Protein AF-0000000070456758 (afdb_homodimer)

Foldseek 3Di:
DVVVVVVVVVVVVVVVVVVLVVQFPDDVVNVADLVVLLVVQVVWDAWEWDWDADPLQEIEIEQGRVVQLSADGSVRLVRLLVVLVVLLPPLQHAAYEYAYPPQHRYAYHDVVSCVVQPDPVSVLNVLSSLLRSLSSLLLRLYQYEYEGGAEQEARSLLSRLSHPAYEYEAPHKYWDCQVVVVGFRRNCSLVSVCVQQNDVVSCCRNVVRDIQGPVNCVVSRVHDYYDHDNDPVVSVVVVVVVRCVLRPDGSLVSSLVSNLVVLVSPHPPVRSVVSNVVSCVVPVVDPRNVVCVVVVPPPD/DVPVVVVVVVVVVVVVVVVLVVLFPDDVVNVADLVVLLVVQVVWDAWEWDWDADPLQEIETEQGHVVQLSADGSVRLVRLLVVLVVLLPPLQHAAYEYAYPPQGRYAYHDVVSCVVQPDPVSVLNVLSSLLRSLSSLLLRLYQYEYEGGAEQEARSLLSRLSHPAYEYEAPHKYWDCQVVVVGARRNCSLVSVCVQQNDVVSCCRNVVRDIQGPVNCVVSRVHDYYDHDNDPVVSVVVVVVVRCVLRPDGSLVSSLVSNLVVLVSPDPDVRSVVSNVVSCVVPVVDPRNVVVVVVPPPVD

Radius of gyration: 26.7 Å; Cα contacts (8 Å, |Δi|>4): 1117; chains: 2; bounding box: 75×90×63 Å

InterPro domains:
  IPR001753 Enoyl-CoA hydratase/isomerase-like domain [PF00378] (54-281)
  IPR018376 Enoyl-CoA hydratase/isomerase, conserved site [PS00166] (145-165)
  IPR029045 ClpP/crotonase-like domain superfamily [SSF52096] (48-293)

Structure (mmCIF, N/CA/C/O backbone):
data_AF-0000000070456758-model_v1
#
loop_
_entity.id
_entity.type
_entity.pdbx_description
1 polymer 'Ethylmalonyl-CoA decarboxylase'
#
loop_
_atom_site.group_PDB
_atom_site.id
_atom_site.type_symbol
_atom_site.label_atom_id
_atom_site.label_alt_id
_atom_site.label_comp_id
_atom_site.label_asym_id
_atom_site.label_entity_id
_atom_site.label_seq_id
_atom_site.pdbx_PDB_ins_code
_atom_site.Cartn_x
_atom_site.Cartn_y
_atom_site.Cartn_z
_atom_site.occupancy
_atom_site.B_iso_or_equiv
_atom_site.auth_seq_id
_atom_site.auth_comp_id
_atom_site.auth_asym_id
_atom_site.auth_atom_id
_atom_site.pdbx_PDB_model_num
ATOM 1 N N . MET A 1 1 ? 10.694 54.28 -13.036 1 34.56 1 MET A N 1
ATOM 2 C CA . MET A 1 1 ? 11.446 53.239 -12.343 1 34.56 1 MET A CA 1
ATOM 3 C C . MET A 1 1 ? 10.515 52.34 -11.536 1 34.56 1 MET A C 1
ATOM 5 O O . MET A 1 1 ? 10.974 51.488 -10.773 1 34.56 1 MET A O 1
ATOM 9 N N . THR A 1 2 ? 9.315 52.704 -11.382 1 41.1 2 THR A N 1
ATOM 10 C CA . THR A 1 2 ? 8.279 52.133 -10.528 1 41.1 2 THR A CA 1
ATOM 11 C C . THR A 1 2 ? 7.669 50.892 -11.173 1 41.1 2 THR A C 1
ATOM 13 O O . THR A 1 2 ? 6.743 50.292 -10.624 1 41.1 2 THR A O 1
ATOM 16 N N . LEU A 1 3 ? 8.024 50.673 -12.489 1 44.92 3 LEU A N 1
ATOM 17 C CA . LEU A 1 3 ? 7.362 49.572 -13.18 1 44.92 3 LEU A CA 1
ATOM 18 C C . LEU A 1 3 ? 7.954 48.231 -12.759 1 44.92 3 LEU A C 1
ATOM 20 O O . LEU A 1 3 ? 7.492 47.177 -13.201 1 44.92 3 LEU A O 1
ATOM 24 N N . ALA A 1 4 ? 9.122 48.309 -12.232 1 47.84 4 ALA A N 1
ATOM 25 C CA . ALA A 1 4 ? 9.884 47.091 -11.968 1 47.84 4 ALA A CA 1
ATOM 26 C C . ALA A 1 4 ? 9.251 46.28 -10.842 1 47.84 4 ALA A C 1
ATOM 28 O O . ALA A 1 4 ? 9.471 45.071 -10.739 1 47.84 4 ALA A O 1
ATOM 29 N N . PRO A 1 5 ? 8.588 46.92 -9.978 1 51.9 5 PRO A N 1
ATOM 30 C CA . PRO A 1 5 ? 8.1 46.128 -8.847 1 51.9 5 PRO A CA 1
ATOM 31 C C . PRO A 1 5 ? 6.937 45.213 -9.226 1 51.9 5 PRO A C 1
ATOM 33 O O . PRO A 1 5 ? 6.78 44.136 -8.646 1 51.9 5 PRO A O 1
ATOM 36 N N . TRP A 1 6 ? 6.237 45.603 -10.23 1 50.03 6 TRP A N 1
ATOM 37 C CA . TRP A 1 6 ? 5.047 44.833 -10.578 1 50.03 6 TRP A CA 1
ATOM 38 C C . TRP A 1 6 ? 5.425 43.542 -11.295 1 50.03 6 TRP A C 1
ATOM 40 O O . TRP A 1 6 ? 4.796 42.501 -11.086 1 50.03 6 TRP A O 1
ATOM 50 N N . LYS A 1 7 ? 6.448 43.577 -12.114 1 54.12 7 LYS A N 1
ATOM 51 C CA . LYS A 1 7 ? 6.88 42.384 -12.837 1 54.12 7 LYS A CA 1
ATOM 52 C C . LYS A 1 7 ? 7.469 41.348 -11.884 1 54.12 7 LYS A C 1
ATOM 54 O O . LYS A 1 7 ? 7.219 40.149 -12.03 1 54.12 7 LYS A O 1
ATOM 59 N N . ASN A 1 8 ? 8.133 41.866 -10.94 1 52.41 8 ASN A N 1
ATOM 60 C CA . ASN A 1 8 ? 8.707 40.982 -9.932 1 52.41 8 ASN A CA 1
ATOM 61 C C . ASN A 1 8 ? 7.63 40.386 -9.03 1 52.41 8 ASN A C 1
ATOM 63 O O . ASN A 1 8 ? 7.71 39.217 -8.649 1 52.41 8 ASN A O 1
ATOM 67 N N . PHE A 1 9 ? 6.623 41.165 -8.798 1 53.46 9 PHE A N 1
ATOM 68 C CA . PHE A 1 9 ? 5.511 40.674 -7.993 1 53.46 9 PHE A CA 1
ATOM 69 C C . PHE A 1 9 ? 4.687 39.655 -8.771 1 53.46 9 PHE A C 1
ATOM 71 O O . PHE A 1 9 ? 4.301 38.617 -8.23 1 53.46 9 PHE A O 1
ATOM 78 N N . LEU A 1 10 ? 4.498 39.893 -9.985 1 55.74 10 LEU A N 1
ATOM 79 C CA . LEU A 1 10 ? 3.764 38.962 -10.835 1 55.74 10 LEU A CA 1
ATOM 80 C C . LEU A 1 10 ? 4.556 37.674 -11.04 1 55.74 10 LEU A C 1
ATOM 82 O O . LEU A 1 10 ? 3.986 36.581 -11.022 1 55.74 10 LEU A O 1
ATOM 86 N N . GLN A 1 11 ? 5.82 37.835 -11.211 1 54.42 11 GLN A N 1
ATOM 87 C CA . GLN A 1 11 ? 6.669 36.66 -11.374 1 54.42 11 GLN A CA 1
ATOM 88 C C . GLN A 1 11 ? 6.734 35.845 -10.085 1 54.42 11 GLN A C 1
ATOM 90 O O . GLN A 1 11 ? 6.689 34.614 -10.119 1 54.42 11 GLN A O 1
ATOM 95 N N . ILE A 1 12 ? 6.741 36.512 -8.984 1 53.47 12 ILE A N 1
ATOM 96 C CA . ILE A 1 12 ? 6.744 35.848 -7.685 1 53.47 12 ILE A CA 1
ATOM 97 C C . ILE A 1 12 ? 5.381 35.208 -7.431 1 53.47 12 ILE A C 1
ATOM 99 O O . ILE A 1 12 ? 5.3 34.068 -6.968 1 53.47 12 ILE A O 1
ATOM 103 N N . THR A 1 13 ? 4.375 35.961 -7.747 1 53.63 13 THR A N 1
ATOM 104 C CA . THR A 1 13 ? 3.027 35.426 -7.592 1 53.63 13 THR A CA 1
ATOM 105 C C . THR A 1 13 ? 2.801 34.247 -8.533 1 53.63 13 THR A C 1
ATOM 107 O O . THR A 1 13 ? 2.219 33.234 -8.138 1 53.63 13 THR A O 1
ATOM 110 N N . MET A 1 14 ? 3.24 34.454 -9.747 1 50.72 14 MET A N 1
ATOM 111 C CA . MET A 1 14 ? 3.094 33.367 -10.71 1 50.72 14 MET A CA 1
ATOM 112 C C . MET A 1 14 ? 3.937 32.163 -10.305 1 50.72 14 MET A C 1
ATOM 114 O O . MET A 1 14 ? 3.497 31.02 -10.436 1 50.72 14 MET A O 1
ATOM 118 N N . LYS A 1 15 ? 5.094 32.357 -9.848 1 52.07 15 LYS A N 1
ATOM 119 C CA . LYS A 1 15 ? 5.942 31.281 -9.344 1 52.07 15 LYS A CA 1
ATOM 120 C C . LYS A 1 15 ? 5.31 30.606 -8.13 1 52.07 15 LYS A C 1
ATOM 122 O O . LYS A 1 15 ? 5.366 29.382 -7.995 1 52.07 15 LYS A O 1
ATOM 127 N N . ARG A 1 16 ? 4.759 31.482 -7.229 1 50.41 16 ARG A N 1
ATOM 128 C CA . ARG A 1 16 ? 4.056 30.954 -6.064 1 50.41 16 ARG A CA 1
ATOM 129 C C . ARG A 1 16 ? 2.83 30.15 -6.481 1 50.41 16 ARG A C 1
ATOM 131 O O . ARG A 1 16 ? 2.557 29.088 -5.918 1 50.41 16 ARG A O 1
ATOM 138 N N . ILE A 1 17 ? 2.136 30.76 -7.36 1 49.81 17 ILE A N 1
ATOM 139 C CA . ILE A 1 17 ? 0.961 30.067 -7.878 1 49.81 17 ILE A CA 1
ATOM 140 C C . ILE A 1 17 ? 1.386 28.773 -8.567 1 49.81 17 ILE A C 1
ATOM 142 O O . ILE A 1 17 ? 0.767 27.725 -8.37 1 49.81 17 ILE A O 1
ATOM 146 N N . LEU A 1 18 ? 2.406 28.859 -9.356 1 48.16 18 LEU A N 1
ATOM 147 C CA . LEU A 1 18 ? 2.938 27.677 -10.026 1 48.16 18 LEU A CA 1
ATOM 148 C C . LEU A 1 18 ? 3.486 26.678 -9.012 1 48.16 18 LEU A C 1
ATOM 150 O O . LEU A 1 18 ? 3.295 25.469 -9.16 1 48.16 18 LEU A O 1
ATOM 154 N N . GLN A 1 19 ? 4.13 27.277 -8.086 1 52.18 19 GLN A N 1
ATOM 155 C CA . GLN A 1 19 ? 4.637 26.435 -7.007 1 52.18 19 GLN A CA 1
ATOM 156 C C . GLN A 1 19 ? 3.492 25.813 -6.212 1 52.18 19 GLN A C 1
ATOM 158 O O . GLN A 1 19 ? 3.54 24.629 -5.869 1 52.18 19 GLN A O 1
ATOM 163 N N . GLN A 1 20 ? 2.558 26.734 -5.909 1 52.65 20 GLN A N 1
ATOM 164 C CA . GLN A 1 20 ? 1.388 26.263 -5.176 1 52.65 20 GLN A CA 1
ATOM 165 C C . GLN A 1 20 ? 0.621 25.216 -5.979 1 52.65 20 GLN A C 1
ATOM 167 O O . GLN A 1 20 ? 0.15 24.222 -5.423 1 52.65 20 GLN A O 1
ATOM 172 N N . ARG A 1 21 ? 0.275 25.634 -7.182 1 50.94 21 ARG A N 1
ATOM 173 C CA . ARG A 1 21 ? -0.39 24.713 -8.097 1 50.94 21 ARG A CA 1
ATOM 174 C C . ARG A 1 21 ? 0.387 23.406 -8.22 1 50.94 21 ARG A C 1
ATOM 176 O O . ARG A 1 21 ? -0.207 22.33 -8.304 1 50.94 21 ARG A O 1
ATOM 183 N N . ARG A 1 22 ? 1.657 23.542 -8.261 1 54.7 22 ARG A N 1
ATOM 184 C CA . ARG A 1 22 ? 2.525 22.376 -8.385 1 54.7 22 ARG A CA 1
ATOM 185 C C . ARG A 1 22 ? 2.436 21.493 -7.145 1 54.7 22 ARG A C 1
ATOM 187 O O . ARG A 1 22 ? 2.66 20.283 -7.221 1 54.7 22 ARG A O 1
ATOM 194 N N . LEU A 1 23 ? 1.795 22.183 -6.094 1 65.92 23 LEU A N 1
ATOM 195 C CA . LEU A 1 23 ? 1.85 21.456 -4.83 1 65.92 23 LEU A CA 1
ATOM 196 C C . LEU A 1 23 ? 0.523 20.76 -4.546 1 65.92 23 LEU A C 1
ATOM 198 O O . LEU A 1 23 ? 0.486 19.751 -3.838 1 65.92 23 LEU A O 1
ATOM 202 N N . SER A 1 24 ? -0.494 21.255 -5.307 1 85.56 24 SER A N 1
ATOM 203 C CA . SER A 1 24 ? -1.773 20.638 -4.973 1 85.56 24 SER A CA 1
ATOM 204 C C . SER A 1 24 ? -2.063 19.443 -5.874 1 85.56 24 SER A C 1
ATOM 206 O O . SER A 1 24 ? -1.828 19.499 -7.083 1 85.56 24 SER A O 1
ATOM 208 N N . LEU A 1 25 ? -2.597 18.48 -5.341 1 93.96 25 LEU A N 1
ATOM 209 C CA . LEU A 1 25 ? -2.962 17.253 -6.042 1 93.96 25 LEU A CA 1
ATOM 210 C C . LEU A 1 25 ? -4.152 17.489 -6.965 1 93.96 25 LEU A C 1
ATOM 212 O O . LEU A 1 25 ? -4.218 16.92 -8.057 1 93.96 25 LEU A O 1
ATOM 216 N N . TYR A 1 26 ? -5.11 18.437 -6.544 1 94.98 26 TYR A N 1
ATOM 217 C CA . TYR A 1 26 ? -6.333 18.713 -7.289 1 94.98 26 TYR A CA 1
ATOM 218 C C . TYR A 1 26 ? -6.493 20.208 -7.542 1 94.98 26 TYR A C 1
ATOM 220 O O . TYR A 1 26 ? -6.114 21.029 -6.704 1 94.98 26 TYR A O 1
ATOM 228 N N . ASN A 1 27 ? -7.071 20.453 -8.692 1 91.53 27 ASN A N 1
ATOM 229 C CA . ASN A 1 27 ? -7.48 21.799 -9.079 1 91.53 27 ASN A CA 1
ATOM 230 C C . ASN A 1 27 ? -8.714 21.773 -9.977 1 91.53 27 ASN A C 1
ATOM 232 O O . ASN A 1 27 ? -9.419 20.765 -10.041 1 91.53 27 ASN A O 1
ATOM 236 N N . GLY A 1 28 ? -9.091 22.907 -10.554 1 86.85 28 GLY A N 1
ATOM 237 C CA . GLY A 1 28 ? -10.292 23.009 -11.369 1 86.85 28 GLY A CA 1
ATOM 238 C C . GLY A 1 28 ? -10.33 22.003 -12.503 1 86.85 28 GLY A C 1
ATOM 239 O O . GLY A 1 28 ? -11.402 21.532 -12.887 1 86.85 28 GLY A O 1
ATOM 240 N N . ALA A 1 29 ? -9.216 21.594 -13.043 1 86.5 29 ALA A N 1
ATOM 241 C CA . ALA A 1 29 ? -9.144 20.648 -14.154 1 86.5 29 ALA A CA 1
ATOM 242 C C . ALA A 1 29 ? -9.574 19.252 -13.714 1 86.5 29 ALA A C 1
ATOM 244 O O . ALA A 1 29 ? -9.931 18.414 -14.546 1 86.5 29 ALA A O 1
ATOM 245 N N . HIS A 1 30 ? -9.631 19.043 -12.384 1 89.4 30 HIS A N 1
ATOM 246 C CA . HIS A 1 30 ? -10.038 17.759 -11.826 1 89.4 30 HIS A CA 1
ATOM 247 C C . HIS A 1 30 ? -11.483 17.802 -11.341 1 89.4 30 HIS A C 1
ATOM 249 O O . HIS A 1 30 ? -11.93 16.901 -10.628 1 89.4 30 HIS A O 1
ATOM 255 N N . GLY A 1 31 ? -12.147 18.992 -11.568 1 87.35 31 GLY A N 1
ATOM 256 C CA . GLY A 1 31 ? -13.509 19.158 -11.086 1 87.35 31 GLY A CA 1
ATOM 257 C C . GLY A 1 31 ? -13.581 19.545 -9.621 1 87.35 31 GLY A C 1
ATOM 258 O O . GLY A 1 31 ? -14.639 19.443 -8.998 1 87.35 31 GLY A O 1
ATOM 259 N N . TYR A 1 32 ? -12.426 19.887 -9.125 1 89.98 32 TYR A N 1
ATOM 260 C CA . TYR A 1 32 ? -12.347 20.255 -7.716 1 89.98 32 TYR A CA 1
ATOM 261 C C . TYR A 1 32 ? -12.692 21.726 -7.516 1 89.98 32 TYR A C 1
ATOM 263 O O . TYR A 1 32 ? -12.039 22.605 -8.082 1 89.98 32 TYR A O 1
ATOM 271 N N . GLU A 1 33 ? -13.684 21.944 -6.772 1 88.36 33 GLU A N 1
ATOM 272 C CA . GLU A 1 33 ? -14.093 23.297 -6.407 1 88.36 33 GLU A CA 1
ATOM 273 C C . GLU A 1 33 ? -13.865 23.561 -4.922 1 88.36 33 GLU A C 1
ATOM 275 O O . GLU A 1 33 ? -14.769 23.367 -4.105 1 88.36 33 GLU A O 1
ATOM 280 N N . GLU A 1 34 ? -12.836 24.089 -4.577 1 91.76 34 GLU A N 1
ATOM 281 C CA . GLU A 1 34 ? -12.395 24.237 -3.193 1 91.76 34 GLU A CA 1
ATOM 282 C C . GLU A 1 34 ? -13.352 25.124 -2.401 1 91.76 34 GLU A C 1
ATOM 284 O O . GLU A 1 34 ? -13.691 24.813 -1.258 1 91.76 34 GLU A O 1
ATOM 289 N N . GLU A 1 35 ? -13.79 26.241 -3.036 1 93.64 35 GLU A N 1
ATOM 290 C CA . GLU A 1 35 ? -14.638 27.193 -2.325 1 93.64 35 GLU A CA 1
ATOM 291 C C . GLU A 1 35 ? -15.972 26.561 -1.936 1 93.64 35 GLU A C 1
ATOM 293 O O . GLU A 1 35 ? -16.529 26.875 -0.882 1 93.64 35 GLU A O 1
ATOM 298 N N . LEU A 1 36 ? -16.483 25.678 -2.757 1 92.18 36 LEU A N 1
ATOM 299 C CA . LEU A 1 36 ? -17.757 25.026 -2.475 1 92.18 36 LEU A CA 1
ATOM 300 C C . LEU A 1 36 ? -17.643 24.109 -1.262 1 92.18 36 LEU A C 1
ATOM 302 O O . LEU A 1 36 ? -18.5 24.135 -0.376 1 92.18 36 LEU A O 1
ATOM 306 N N . ILE A 1 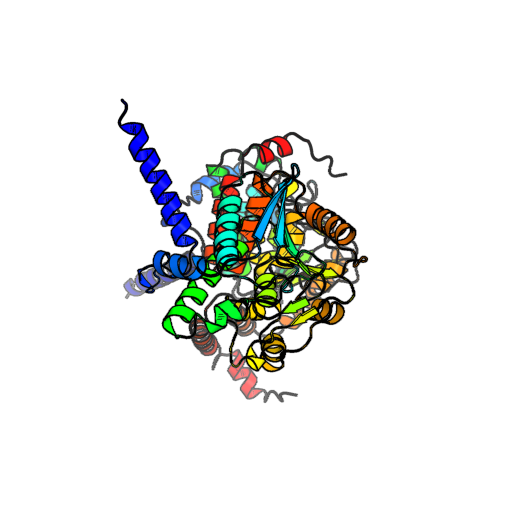37 ? -16.585 23.346 -1.204 1 94.18 37 ILE A N 1
ATOM 307 C CA . ILE A 1 37 ? -16.45 22.414 -0.09 1 94.18 37 ILE A CA 1
ATOM 308 C C . ILE A 1 37 ? -16.112 23.181 1.187 1 94.18 37 ILE A C 1
ATOM 310 O O . ILE A 1 37 ? -16.551 22.807 2.277 1 94.18 37 ILE A O 1
ATOM 314 N N . LYS A 1 38 ? -15.346 24.282 1.072 1 96.61 38 LYS A N 1
ATOM 315 C CA . LYS A 1 38 ? -15.038 25.102 2.241 1 96.61 38 LYS A CA 1
ATOM 316 C C . LYS A 1 38 ? -16.31 25.658 2.873 1 96.61 38 LYS A C 1
ATOM 318 O O . LYS A 1 38 ? -16.452 25.658 4.097 1 96.61 38 LYS A O 1
ATOM 323 N N . LYS A 1 39 ? -17.223 26.109 2.023 1 95.65 39 LYS A N 1
ATOM 324 C CA . LYS A 1 39 ? -18.496 26.633 2.51 1 95.65 39 LYS A CA 1
ATOM 325 C C . LYS A 1 39 ? -19.282 25.56 3.257 1 95.65 39 LYS A C 1
ATOM 327 O O . LYS A 1 39 ? -19.886 25.835 4.296 1 95.65 39 LYS A O 1
ATOM 332 N N . LYS A 1 40 ? -19.231 24.392 2.747 1 94.49 40 LYS A N 1
ATOM 333 C CA . LYS A 1 40 ? -19.938 23.282 3.38 1 94.49 40 LYS A CA 1
ATOM 334 C C . LYS A 1 40 ? -19.292 22.906 4.711 1 94.49 40 LYS A C 1
ATOM 336 O O . LYS A 1 40 ? -19.984 22.741 5.718 1 94.49 40 LYS A O 1
ATOM 341 N N . LEU A 1 41 ? -17.966 22.774 4.757 1 96.62 41 LEU A N 1
ATOM 342 C CA . LEU A 1 41 ? -17.233 22.362 5.949 1 96.62 41 LEU A CA 1
ATOM 343 C C . LEU A 1 41 ? -17.394 23.388 7.066 1 96.62 41 LEU A C 1
ATOM 345 O O . LEU A 1 41 ? -17.434 23.026 8.245 1 96.62 41 LEU A O 1
ATOM 349 N N . GLN A 1 42 ? -17.55 24.664 6.687 1 96.81 42 GLN A N 1
ATOM 350 C CA . GLN A 1 42 ? -17.675 25.751 7.653 1 96.81 42 GLN A CA 1
ATOM 351 C C . GLN A 1 42 ? -18.928 25.584 8.508 1 96.81 42 GLN A C 1
ATOM 353 O O . GLN A 1 42 ? -19.015 26.141 9.605 1 96.81 42 GLN A O 1
ATOM 358 N N . GLN A 1 43 ? -19.874 24.767 8.015 1 95.78 43 GLN A N 1
ATOM 359 C CA . GLN A 1 43 ? -21.152 24.591 8.697 1 95.78 43 GLN A CA 1
ATOM 360 C C . GLN A 1 43 ? -21.02 23.632 9.876 1 95.78 43 GLN A C 1
ATOM 362 O O . GLN A 1 43 ? -21.928 23.528 10.703 1 95.78 43 GLN A O 1
ATOM 367 N N . PHE A 1 44 ? -19.904 22.934 10.011 1 96.37 44 PHE A N 1
ATOM 368 C CA . PHE A 1 44 ? -19.706 21.942 11.061 1 96.37 44 PHE A CA 1
ATOM 369 C C . PHE A 1 44 ? -18.606 22.381 12.02 1 96.37 44 PHE A C 1
ATOM 371 O O . PHE A 1 44 ? -17.451 21.976 11.876 1 96.37 44 PHE A O 1
ATOM 378 N N . SER A 1 45 ? -19.027 23.083 13.05 1 95.44 45 SER A N 1
ATOM 379 C CA . SER A 1 45 ? -18.094 23.719 13.974 1 95.44 45 SER A CA 1
ATOM 380 C C . SER A 1 45 ? -17.776 22.808 15.154 1 95.44 45 SER A C 1
ATOM 382 O O . SER A 1 45 ? -18.477 21.821 15.39 1 95.44 45 SER A O 1
ATOM 384 N N . GLY A 1 46 ? -16.698 23.108 15.808 1 96.54 46 GLY A N 1
ATOM 385 C CA . GLY A 1 46 ? -16.258 22.372 16.983 1 96.54 46 GLY A CA 1
ATOM 386 C C . GLY A 1 46 ? -14.766 22.1 16.993 1 96.54 46 GLY A C 1
ATOM 387 O O . GLY A 1 46 ? -14.151 21.947 15.936 1 96.54 46 GLY A O 1
ATOM 388 N N . GLY A 1 47 ? -14.205 22.115 18.2 1 98.06 47 GLY A N 1
ATOM 389 C CA . GLY A 1 47 ? -12.777 21.865 18.32 1 98.06 47 GLY A CA 1
ATOM 390 C C . GLY A 1 47 ? -11.927 22.925 17.645 1 98.06 47 GLY A C 1
ATOM 391 O O . GLY A 1 47 ? -12.442 23.959 17.213 1 98.06 47 GLY A O 1
ATOM 392 N N . SER A 1 48 ? -10.599 22.711 17.599 1 98.65 48 SER A N 1
ATOM 393 C CA . SER A 1 48 ? -9.665 23.64 16.971 1 98.65 48 SER A CA 1
ATOM 394 C C . SER A 1 48 ? -8.347 22.952 16.63 1 98.65 48 SER A C 1
ATOM 396 O O . SER A 1 48 ? -8.067 21.856 17.121 1 98.65 48 SER A O 1
ATOM 398 N N . ILE A 1 49 ? -7.651 23.511 15.697 1 98.87 49 ILE A N 1
ATOM 399 C CA . ILE A 1 49 ? -6.26 23.174 15.414 1 98.87 49 ILE A CA 1
ATOM 400 C C . ILE A 1 49 ? -5.346 24.291 15.913 1 98.87 49 ILE A C 1
ATOM 402 O O . ILE A 1 49 ? -5.359 25.4 15.373 1 98.87 49 ILE A O 1
ATOM 406 N N . ASN A 1 50 ? -4.575 24.029 16.955 1 98.81 50 ASN A N 1
ATOM 407 C CA . ASN A 1 50 ? -3.696 25.032 17.546 1 98.81 50 ASN A CA 1
ATOM 408 C C . ASN A 1 50 ? -2.253 24.855 17.084 1 98.81 50 ASN A C 1
ATOM 410 O O . ASN A 1 50 ? -1.76 23.73 16.99 1 98.81 50 ASN A O 1
ATOM 414 N N . LEU A 1 51 ? -1.6 25.907 16.753 1 98.81 51 LEU A N 1
ATOM 415 C CA . LEU A 1 51 ? -0.218 25.873 16.288 1 98.81 51 LEU A CA 1
ATOM 416 C C . LEU A 1 51 ? 0.658 26.802 17.122 1 98.81 51 LEU A C 1
ATOM 418 O O . LEU A 1 51 ? 0.32 27.971 17.319 1 98.81 51 LEU A O 1
ATOM 422 N N . SER A 1 52 ? 1.693 26.286 17.708 1 98.55 52 SER A N 1
ATOM 423 C CA . SER A 1 52 ? 2.704 27.06 18.421 1 98.55 52 SER A CA 1
ATOM 424 C C . SER A 1 52 ? 4.088 26.853 17.815 1 98.55 52 SER A C 1
ATOM 426 O O . SER A 1 52 ? 4.502 25.717 17.573 1 98.55 52 SER A O 1
ATOM 428 N N . LYS A 1 53 ? 4.775 27.935 17.558 1 98.17 53 LYS A N 1
ATOM 429 C CA . LYS A 1 53 ? 6.128 27.899 17.011 1 98.17 53 LYS A CA 1
ATOM 430 C C . LYS A 1 53 ? 7.161 28.252 18.076 1 98.17 53 LYS A C 1
ATOM 432 O O . LYS A 1 53 ? 7.086 29.318 18.692 1 98.17 53 LYS A O 1
ATOM 437 N N . GLU A 1 54 ? 8.064 27.384 18.282 1 96.57 54 GLU A N 1
ATOM 438 C CA . GLU A 1 54 ? 9.102 27.62 19.282 1 96.57 54 GLU A CA 1
ATOM 439 C C . GLU A 1 54 ? 10.341 28.249 18.653 1 96.57 54 GLU A C 1
ATOM 441 O O . GLU A 1 54 ? 10.548 28.149 17.441 1 96.57 54 GLU A O 1
ATOM 446 N N . ASP A 1 55 ? 11.228 28.767 19.488 1 94.47 55 ASP A N 1
ATOM 447 C CA . ASP A 1 55 ? 12.396 29.513 19.031 1 94.47 55 ASP A CA 1
ATOM 448 C C . ASP A 1 55 ? 13.443 28.578 18.429 1 94.47 55 ASP A C 1
ATOM 450 O O . ASP A 1 55 ? 14.277 29.005 17.627 1 94.47 55 ASP A O 1
ATOM 454 N N . ASN A 1 56 ? 13.371 27.361 18.742 1 96.07 56 ASN A N 1
ATOM 455 C CA . ASN A 1 56 ? 14.379 26.423 18.258 1 96.07 56 ASN A CA 1
ATOM 456 C C . ASN A 1 56 ? 14.008 25.86 16.889 1 96.07 56 ASN A C 1
ATOM 458 O O . ASN A 1 56 ? 14.675 24.955 16.384 1 96.07 56 ASN A O 1
ATOM 462 N N . GLY A 1 57 ? 12.867 26.319 16.302 1 98.06 57 GLY A N 1
ATOM 463 C CA . GLY A 1 57 ? 12.463 25.937 14.958 1 98.06 57 GLY A CA 1
ATOM 464 C C . GLY A 1 57 ? 11.503 24.763 14.935 1 98.06 57 GLY A C 1
ATOM 465 O O . GLY A 1 57 ? 11.157 24.258 13.865 1 98.06 57 GLY A O 1
ATOM 466 N N . ILE A 1 58 ? 11.096 24.308 16.144 1 98.68 58 ILE A N 1
ATOM 467 C CA . ILE A 1 58 ? 10.12 23.225 16.217 1 98.68 58 ILE A CA 1
ATOM 468 C C . ILE A 1 58 ? 8.728 23.801 16.467 1 98.68 58 ILE A C 1
ATOM 470 O O . ILE A 1 58 ? 8.551 24.659 17.335 1 98.68 58 ILE A O 1
ATOM 474 N N . ALA A 1 59 ? 7.789 23.432 15.697 1 98.86 59 ALA A N 1
ATOM 475 C CA . ALA A 1 59 ? 6.39 23.804 15.899 1 98.86 59 ALA A CA 1
ATOM 476 C C . ALA A 1 59 ? 5.593 22.641 16.483 1 98.86 59 ALA A C 1
ATOM 478 O O . ALA A 1 59 ? 5.904 21.475 16.225 1 98.86 59 ALA A O 1
ATOM 479 N N . ILE A 1 60 ? 4.608 22.954 17.303 1 98.84 60 ILE A N 1
ATOM 480 C CA . ILE A 1 60 ? 3.684 21.983 17.879 1 98.84 60 ILE A CA 1
ATOM 481 C C . ILE A 1 60 ? 2.274 22.236 17.352 1 98.84 60 ILE A C 1
ATOM 483 O O . ILE A 1 60 ? 1.72 23.322 17.542 1 98.84 60 ILE A O 1
ATOM 487 N N . LEU A 1 61 ? 1.74 21.297 16.636 1 98.92 61 LEU A N 1
ATOM 488 C CA . LEU A 1 61 ? 0.36 21.332 16.165 1 98.92 61 LEU A CA 1
ATOM 489 C C . LEU A 1 61 ? -0.526 20.424 17.011 1 98.92 61 LEU A C 1
ATOM 491 O O . LEU A 1 61 ? -0.281 19.219 17.101 1 98.92 61 LEU A O 1
ATOM 495 N N . THR A 1 62 ? -1.556 20.949 17.6 1 98.89 62 THR A N 1
ATOM 496 C CA . THR A 1 62 ? -2.41 20.209 18.522 1 98.89 62 THR A CA 1
ATOM 497 C C . THR A 1 62 ? -3.815 20.048 17.946 1 98.89 62 THR A C 1
ATOM 499 O O . THR A 1 62 ? -4.478 21.037 17.627 1 98.89 62 THR A O 1
ATOM 502 N N . LEU A 1 63 ? -4.214 18.839 17.74 1 98.87 63 LEU A N 1
ATOM 503 C CA . LEU A 1 63 ? -5.622 18.544 17.497 1 98.87 63 LEU A CA 1
ATOM 504 C C . LEU A 1 63 ? -6.434 18.673 18.782 1 98.87 63 LEU A C 1
ATOM 506 O O . LEU A 1 63 ? -6.226 17.915 19.731 1 98.87 63 LEU A O 1
ATOM 510 N N . ASN A 1 64 ? -7.346 19.651 18.759 1 98.69 64 ASN A N 1
ATOM 511 C CA . ASN A 1 64 ? -7.957 20.034 20.028 1 98.69 64 ASN A CA 1
ATOM 512 C C . ASN A 1 64 ? -9.478 19.911 19.977 1 98.69 64 ASN A C 1
ATOM 514 O O . ASN A 1 64 ? -10.179 20.907 19.789 1 98.69 64 ASN A O 1
ATOM 518 N N . ASN A 1 65 ? -10.047 18.796 20.19 1 98.5 65 ASN A N 1
ATOM 519 C CA . ASN A 1 65 ? -11.44 18.405 20.38 1 98.5 65 ASN A CA 1
ATOM 520 C C . ASN A 1 65 ? -11.563 17.2 21.307 1 98.5 65 ASN A C 1
ATOM 522 O O . ASN A 1 65 ? -12.174 16.193 20.945 1 98.5 65 ASN A O 1
ATOM 526 N N . PRO A 1 66 ? -10.957 17.286 22.532 1 97.22 66 PRO A N 1
ATOM 527 C CA . PRO A 1 66 ? -10.782 16.113 23.391 1 97.22 66 PRO A CA 1
ATOM 528 C C . PRO A 1 66 ? -12.109 15.468 23.785 1 97.22 66 PRO A C 1
ATOM 530 O O . PRO A 1 66 ? -12.163 14.261 24.034 1 97.22 66 PRO A O 1
ATOM 533 N N . LYS A 1 67 ? -13.225 16.179 23.715 1 96.36 67 LYS A N 1
ATOM 534 C CA . LYS A 1 67 ? -14.527 15.639 24.094 1 96.36 67 LYS A CA 1
ATOM 535 C C . LYS A 1 67 ? -14.991 14.575 23.102 1 96.36 67 LYS A C 1
ATOM 537 O O . LYS A 1 67 ? -15.779 13.695 23.452 1 96.36 67 LYS A O 1
ATOM 542 N N . LEU A 1 68 ? -14.525 14.712 21.931 1 97.32 68 LEU A N 1
ATOM 543 C CA . LEU A 1 68 ? -14.901 13.753 20.899 1 97.32 68 LEU A CA 1
ATOM 544 C C . LEU A 1 68 ? -13.677 13.01 20.375 1 97.32 68 LEU A C 1
ATOM 546 O O . LEU A 1 68 ? -13.589 12.715 19.181 1 97.32 68 LEU A O 1
ATOM 550 N N . MET A 1 69 ? -12.641 12.808 21.312 1 97.87 69 MET A N 1
ATOM 551 C CA . MET A 1 69 ? -11.425 12.074 20.977 1 97.87 69 MET A CA 1
ATOM 552 C C . MET A 1 69 ? -10.722 12.703 19.778 1 97.87 69 MET A C 1
ATOM 554 O O . MET A 1 69 ? -10.255 11.994 18.885 1 97.87 69 MET A O 1
ATOM 558 N N . ASN A 1 70 ? -10.794 14.019 19.645 1 98.54 70 ASN A N 1
ATOM 559 C CA . ASN A 1 70 ? -10.136 14.86 18.651 1 98.54 70 ASN A CA 1
ATOM 560 C C . ASN A 1 70 ? -10.602 14.525 17.237 1 98.54 70 ASN A C 1
ATOM 562 O O . ASN A 1 70 ? -9.809 14.552 16.294 1 98.54 70 ASN A O 1
ATOM 566 N N . ALA A 1 71 ? -11.909 14.133 17.117 1 98.4 71 ALA A N 1
ATOM 567 C CA . ALA A 1 71 ? -12.517 13.954 15.801 1 98.4 71 ALA A CA 1
ATOM 568 C C . ALA A 1 71 ? -12.515 15.261 15.014 1 98.4 71 ALA A C 1
ATOM 570 O O . ALA A 1 71 ? -12.824 16.323 15.561 1 98.4 71 ALA A O 1
ATOM 571 N N . PHE A 1 72 ? -12.238 15.188 13.708 1 98.44 72 PHE A N 1
ATOM 572 C CA . PHE A 1 72 ? -12.185 16.365 12.849 1 98.44 72 PHE A CA 1
ATOM 573 C C . PHE A 1 72 ? -13.588 16.86 12.521 1 98.44 72 PHE A C 1
ATOM 575 O O . PHE A 1 72 ? -14.369 16.151 11.882 1 98.44 72 PHE A O 1
ATOM 582 N N . THR A 1 73 ? -13.91 18.025 12.957 1 98.2 73 THR A N 1
ATOM 583 C CA . THR A 1 73 ? -15.076 18.737 12.446 1 98.2 73 THR A CA 1
ATOM 584 C C . THR A 1 73 ? -14.749 19.435 11.129 1 98.2 73 THR A C 1
ATOM 586 O O . THR A 1 73 ? -13.599 19.428 10.685 1 98.2 73 THR A O 1
ATOM 589 N N . GLY A 1 74 ? -15.764 19.976 10.539 1 97.72 74 GLY A N 1
ATOM 590 C CA . GLY A 1 74 ? -15.529 20.719 9.312 1 97.72 74 GLY A CA 1
ATOM 591 C C . GLY A 1 74 ? -14.596 21.901 9.5 1 97.72 74 GLY A C 1
ATOM 592 O O . GLY A 1 74 ? -13.667 22.097 8.714 1 97.72 74 GLY A O 1
ATOM 593 N N . THR A 1 75 ? -14.723 22.67 10.53 1 98.23 75 THR A N 1
ATOM 594 C CA . THR A 1 75 ? -13.894 23.842 10.789 1 98.23 75 THR A CA 1
ATOM 595 C C . THR A 1 75 ? -12.459 23.431 11.103 1 98.23 75 THR A C 1
ATOM 597 O O . THR A 1 75 ? -11.513 24.134 10.742 1 98.23 75 THR A O 1
ATOM 600 N N . MET A 1 76 ? -12.276 22.308 11.769 1 98.75 76 MET A N 1
ATOM 601 C CA . MET A 1 76 ? -10.925 21.829 12.049 1 98.75 76 MET A CA 1
ATOM 602 C C . MET A 1 76 ? -10.198 21.466 10.758 1 98.75 76 MET A C 1
ATOM 604 O O . MET A 1 76 ? -8.99 21.678 10.641 1 98.75 76 MET A O 1
ATOM 608 N N . MET A 1 77 ? -10.936 20.873 9.812 1 98.6 77 MET A N 1
ATOM 609 C CA . MET A 1 77 ? -10.325 20.581 8.519 1 98.6 77 MET A CA 1
ATOM 610 C C . MET A 1 77 ? -9.827 21.858 7.852 1 98.6 77 MET A C 1
ATOM 612 O O . MET A 1 77 ? -8.715 21.893 7.32 1 98.6 77 MET A O 1
ATOM 616 N N . LEU A 1 78 ? -10.617 22.896 7.901 1 98.59 78 LEU A N 1
ATOM 617 C CA . LEU A 1 78 ? -10.238 24.188 7.339 1 98.59 78 LEU A CA 1
ATOM 618 C C . LEU A 1 78 ? -9.039 24.772 8.079 1 98.59 78 LEU A C 1
ATOM 620 O O . LEU A 1 78 ? -8.104 25.276 7.454 1 98.59 78 LEU A O 1
ATOM 624 N N . GLU A 1 79 ? -9.093 24.679 9.366 1 98.84 79 GLU A N 1
ATOM 625 C CA . GLU A 1 79 ? -8.002 25.207 10.179 1 98.84 79 GLU A CA 1
ATOM 626 C C . GLU A 1 79 ? -6.699 24.462 9.906 1 98.84 79 GLU A C 1
ATOM 628 O O . GLU A 1 79 ? -5.624 25.065 9.891 1 98.84 79 GLU A O 1
ATOM 633 N N . LEU A 1 80 ? -6.794 23.13 9.745 1 98.83 80 LEU A N 1
ATOM 634 C CA . LEU A 1 80 ? -5.594 22.372 9.408 1 98.83 80 LEU A CA 1
ATOM 635 C C . LEU A 1 80 ? -4.96 22.899 8.125 1 98.83 80 LEU A C 1
ATOM 637 O O . LEU A 1 80 ?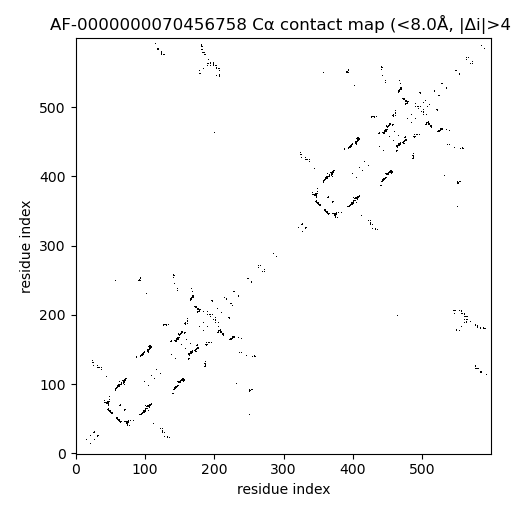 -3.742 23.076 8.057 1 98.83 80 LEU A O 1
ATOM 641 N N . GLN A 1 81 ? -5.776 23.104 7.108 1 98.38 81 GLN A N 1
ATOM 642 C CA . GLN A 1 81 ? -5.266 23.663 5.86 1 98.38 81 GLN A CA 1
ATOM 643 C C . GLN A 1 81 ? -4.581 25.005 6.098 1 98.38 81 GLN A C 1
ATOM 645 O O . GLN A 1 81 ? -3.53 25.283 5.517 1 98.38 81 GLN A O 1
ATOM 650 N N . GLU A 1 82 ? -5.151 25.844 6.916 1 98.43 82 GLU A N 1
ATOM 651 C CA . GLU A 1 82 ? -4.587 27.152 7.234 1 98.43 82 GLU A CA 1
ATOM 652 C C . GLU A 1 82 ? -3.241 27.016 7.939 1 98.43 82 GLU A C 1
ATOM 654 O O . GLU A 1 82 ? -2.299 27.751 7.636 1 98.43 82 GLU A O 1
ATOM 659 N N . ARG A 1 83 ? -3.192 26.125 8.897 1 98.81 83 ARG A N 1
ATOM 660 C CA . ARG A 1 83 ? -1.937 25.92 9.612 1 98.81 83 ARG A CA 1
ATOM 661 C C . ARG A 1 83 ? -0.852 25.399 8.675 1 98.81 83 ARG A C 1
ATOM 663 O O . ARG A 1 83 ? 0.315 25.777 8.797 1 98.81 83 ARG A O 1
ATOM 670 N N . VAL A 1 84 ? -1.201 24.503 7.759 1 98.45 84 VAL A N 1
ATOM 671 C CA . VAL A 1 84 ? -0.243 24.003 6.779 1 98.45 84 VAL A CA 1
ATOM 672 C C . VAL A 1 84 ? 0.29 25.162 5.939 1 98.45 84 VAL A C 1
ATOM 674 O O . VAL A 1 84 ? 1.494 25.254 5.69 1 98.45 84 VAL A O 1
ATOM 677 N N . THR A 1 85 ? -0.579 26.034 5.553 1 97.62 85 THR A N 1
ATOM 678 C CA . THR A 1 85 ? -0.177 27.218 4.8 1 97.62 85 THR A CA 1
ATOM 679 C C . THR A 1 85 ? 0.794 28.071 5.612 1 97.62 85 THR A C 1
ATOM 681 O O . THR A 1 85 ? 1.796 28.555 5.081 1 97.62 85 THR A O 1
ATOM 684 N N . GLU A 1 86 ? 0.472 28.265 6.889 1 98.01 86 GLU A N 1
ATOM 685 C CA . GLU A 1 86 ? 1.352 29.021 7.774 1 98.01 86 GLU A CA 1
ATOM 686 C C . GLU A 1 86 ? 2.74 28.389 7.845 1 98.01 86 GLU A C 1
ATOM 688 O O . GLU A 1 86 ? 3.751 29.093 7.8 1 98.01 86 GLU A O 1
ATOM 693 N N . LEU A 1 87 ? 2.766 27.139 7.926 1 98.43 87 LEU A N 1
ATOM 694 C CA . LEU A 1 87 ? 4.028 26.417 8.052 1 98.43 87 LEU A CA 1
ATOM 695 C C . LEU A 1 87 ? 4.814 26.465 6.746 1 98.43 87 LEU A C 1
ATOM 697 O O . LEU A 1 87 ? 6.047 26.478 6.758 1 98.43 87 LEU A O 1
ATOM 701 N N . GLU A 1 88 ? 4.158 26.467 5.629 1 96.56 88 GLU A N 1
ATOM 702 C CA . GLU A 1 88 ? 4.807 26.613 4.33 1 96.56 88 GLU A CA 1
ATOM 703 C C . GLU A 1 88 ? 5.566 27.934 4.237 1 96.56 88 GLU A C 1
ATOM 705 O O . GLU A 1 88 ? 6.598 28.017 3.568 1 96.56 88 GLU A O 1
ATOM 710 N N . ASN A 1 89 ? 5.106 28.927 5.003 1 95.79 89 ASN A N 1
ATOM 711 C CA . ASN A 1 89 ? 5.676 30.267 4.919 1 95.79 89 ASN A CA 1
ATOM 712 C C . ASN A 1 89 ? 6.634 30.543 6.074 1 95.79 89 ASN A C 1
ATOM 714 O O . ASN A 1 89 ? 7.189 31.638 6.179 1 95.79 89 ASN A O 1
ATOM 718 N N . TRP A 1 90 ? 6.799 29.622 6.952 1 97.26 90 TRP A N 1
ATOM 719 C CA . TRP A 1 90 ? 7.684 29.755 8.104 1 97.26 90 TRP A CA 1
ATOM 720 C C . TRP A 1 90 ? 9.119 29.393 7.734 1 97.26 90 TRP A C 1
ATOM 722 O O . TRP A 1 90 ? 9.535 28.243 7.889 1 97.26 90 TRP A O 1
ATOM 732 N N . LYS A 1 91 ? 9.926 30.313 7.41 1 94.89 91 LYS A N 1
ATOM 733 C CA . LYS A 1 91 ? 11.236 30.102 6.802 1 94.89 91 LYS A CA 1
ATOM 734 C C . LYS A 1 91 ? 12.241 29.583 7.827 1 94.89 91 LYS A C 1
ATOM 736 O O . LYS A 1 91 ? 13.206 28.904 7.469 1 94.89 91 LYS A O 1
ATOM 741 N N . ASP A 1 92 ? 11.983 29.863 9.117 1 96.62 92 ASP A N 1
ATOM 742 C CA . ASP A 1 92 ? 12.921 29.45 10.156 1 96.62 92 ASP A CA 1
ATOM 743 C C . ASP A 1 92 ? 12.527 28.098 10.746 1 96.62 92 ASP A C 1
ATOM 745 O O . ASP A 1 92 ? 13.195 27.591 11.65 1 96.62 92 ASP A O 1
ATOM 749 N N . GLY A 1 93 ? 11.454 27.504 10.287 1 98.43 93 GLY A N 1
ATOM 750 C CA . GLY A 1 93 ? 10.977 26.228 10.797 1 98.43 93 GLY A CA 1
ATOM 751 C C . GLY A 1 93 ? 11.833 25.054 10.362 1 98.43 93 GLY A C 1
ATOM 752 O O . GLY A 1 93 ? 12.319 25.019 9.23 1 98.43 93 GLY A O 1
ATOM 753 N N . LYS A 1 94 ? 11.992 24.067 11.267 1 98.82 94 LYS A N 1
ATOM 754 C CA . LYS A 1 94 ? 12.818 22.891 11.007 1 98.82 94 LYS A CA 1
ATOM 755 C C . LYS A 1 94 ? 12.048 21.604 11.291 1 98.82 94 LYS A C 1
ATOM 757 O O . LYS A 1 94 ? 12.291 20.576 10.657 1 98.82 94 LYS A O 1
ATOM 762 N N . GLY A 1 95 ? 11.169 21.609 12.25 1 98.87 95 GLY A N 1
ATOM 763 C CA . GLY A 1 95 ? 10.463 20.414 12.682 1 98.87 95 GLY A CA 1
ATOM 764 C C . GLY A 1 95 ? 9.019 20.679 13.063 1 98.87 95 GLY A C 1
ATOM 765 O O . GLY A 1 95 ? 8.646 21.82 13.346 1 98.87 95 GLY A O 1
ATOM 766 N N . LEU A 1 96 ? 8.209 19.687 13.034 1 98.95 96 LEU A N 1
ATOM 7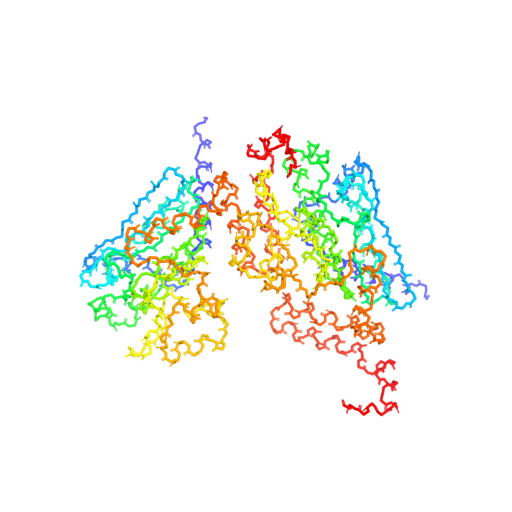67 C CA . LEU A 1 96 ? 6.795 19.752 13.388 1 98.95 96 LEU A CA 1
ATOM 768 C C . LEU A 1 96 ? 6.376 18.518 14.18 1 98.95 96 LEU A C 1
ATOM 770 O O . LEU A 1 96 ? 6.678 17.39 13.785 1 98.95 96 LEU A O 1
ATOM 774 N N . ILE A 1 97 ? 5.796 18.689 15.306 1 98.94 97 ILE A N 1
ATOM 775 C CA . ILE A 1 97 ? 5.18 17.61 16.071 1 98.94 97 ILE A CA 1
ATOM 776 C C . ILE A 1 97 ? 3.662 17.771 16.06 1 98.94 97 ILE A C 1
ATOM 778 O O . ILE A 1 97 ? 3.142 18.838 16.393 1 98.94 97 ILE A O 1
ATOM 782 N N . ILE A 1 98 ? 2.97 16.794 15.631 1 98.95 98 ILE A N 1
ATOM 783 C CA . ILE A 1 98 ? 1.512 16.757 15.665 1 98.95 98 ILE A CA 1
ATOM 784 C C . ILE A 1 98 ? 1.045 15.811 16.768 1 98.95 98 ILE A C 1
ATOM 786 O O . ILE A 1 98 ? 1.503 14.669 16.85 1 98.95 98 ILE A O 1
ATOM 790 N N . HIS A 1 99 ? 0.228 16.246 17.676 1 98.79 99 HIS A N 1
ATOM 791 C CA . HIS A 1 99 ? -0.324 15.407 18.733 1 98.79 99 HIS A CA 1
ATOM 792 C C . HIS A 1 99 ? -1.754 15.817 19.072 1 98.79 99 HIS A C 1
ATOM 794 O O . HIS A 1 99 ? -2.234 16.853 18.607 1 98.79 99 HIS A O 1
ATOM 800 N N . GLY A 1 100 ? -2.492 14.95 19.77 1 98.65 100 GLY A N 1
ATOM 801 C CA . GLY A 1 100 ? -3.853 15.25 20.186 1 98.65 100 GLY A CA 1
ATOM 802 C C . GLY A 1 100 ? -3.957 15.638 21.649 1 98.65 100 GLY A C 1
ATOM 803 O O . GLY A 1 100 ? -3.252 15.085 22.495 1 98.65 100 GLY A O 1
ATOM 804 N N . ALA A 1 101 ? -4.86 16.569 21.923 1 98.16 101 ALA A N 1
ATOM 805 C CA . ALA A 1 101 ? -5.134 16.961 23.303 1 98.16 101 ALA A CA 1
ATOM 806 C C . ALA A 1 101 ? -5.824 15.835 24.067 1 98.16 101 ALA A C 1
ATOM 808 O O . ALA A 1 101 ? -6.595 15.065 23.488 1 98.16 101 ALA A O 1
ATOM 809 N N . GLY A 1 102 ? -5.572 15.712 25.365 1 96.72 102 GLY A N 1
ATOM 810 C CA . GLY A 1 102 ? -6.287 14.786 26.229 1 96.72 102 GLY A CA 1
ATOM 811 C C . GLY A 1 102 ? -5.867 13.341 26.032 1 96.72 102 GLY A C 1
ATOM 812 O O . GLY A 1 102 ? -6.688 12.429 26.148 1 96.72 102 GLY A O 1
ATOM 813 N N . ASN A 1 103 ? -4.69 13.077 25.59 1 95.2 103 ASN A N 1
ATOM 814 C CA . ASN A 1 103 ? -4.061 11.764 25.496 1 95.2 103 ASN A CA 1
ATOM 815 C C . ASN A 1 103 ? -4.76 10.88 24.467 1 95.2 103 ASN A C 1
ATOM 817 O O . ASN A 1 103 ? -4.877 9.669 24.66 1 95.2 103 ASN A O 1
ATOM 821 N N . THR A 1 104 ? -5.309 11.459 23.54 1 97.88 104 THR A N 1
ATOM 822 C CA . THR A 1 104 ? -5.857 10.798 22.361 1 97.88 104 THR A CA 1
ATOM 823 C C . THR A 1 104 ? -5.43 11.522 21.087 1 97.88 104 THR A C 1
ATOM 825 O O . THR A 1 104 ? -5.567 12.743 20.986 1 97.88 104 THR A O 1
ATOM 828 N N . PHE A 1 105 ? -4.87 10.826 20.207 1 98.57 105 PHE A N 1
ATOM 829 C CA . PHE A 1 105 ? -4.401 11.471 18.986 1 98.57 105 PHE A CA 1
ATOM 830 C C . PHE A 1 105 ? -5.574 11.988 18.162 1 98.57 105 PHE A C 1
ATOM 832 O O . PHE A 1 105 ? -5.857 13.188 18.161 1 98.57 105 PHE A O 1
ATOM 839 N N . CYS A 1 106 ? -6.375 11.038 17.513 1 98.55 106 CYS A N 1
ATOM 840 C CA . CYS A 1 106 ? -7.484 11.45 16.659 1 98.55 106 CYS A CA 1
ATOM 841 C C . CYS A 1 106 ? -8.324 10.25 16.238 1 98.55 106 CYS A C 1
ATOM 843 O O . CYS A 1 106 ? -7.782 9.22 15.833 1 98.55 106 CYS A O 1
ATOM 845 N N . SER A 1 107 ? -9.617 10.386 16.31 1 97.17 107 SER A N 1
ATOM 846 C CA . SER A 1 107 ? -10.503 9.273 15.984 1 97.17 107 SER A CA 1
ATOM 847 C C . SER A 1 107 ? -11.026 9.382 14.556 1 97.17 107 SER A C 1
ATOM 849 O O . SER A 1 107 ? -11.902 8.615 14.15 1 97.17 107 SER A O 1
ATOM 851 N N . GLY A 1 108 ? -10.544 10.341 13.878 1 96.19 108 GLY A N 1
ATOM 852 C CA . GLY A 1 108 ? -10.981 10.513 12.502 1 96.19 108 GLY A CA 1
ATOM 853 C C . GLY A 1 108 ? -11.986 11.636 12.33 1 96.19 108 GLY A C 1
ATOM 854 O O . GLY A 1 108 ? -11.874 12.68 12.976 1 96.19 108 GLY A O 1
ATOM 855 N N . SER A 1 109 ? -12.883 11.464 11.303 1 94.38 109 SER A N 1
ATOM 856 C CA . SER A 1 109 ? -13.903 12.474 11.041 1 94.38 109 SER A CA 1
ATOM 857 C C . SER A 1 109 ? -15.045 12.381 12.048 1 94.38 109 SER A C 1
ATOM 859 O O . SER A 1 109 ? -15.472 11.283 12.41 1 94.38 109 SER A O 1
ATOM 861 N N . ASP A 1 110 ? -15.504 13.533 12.405 1 94.61 110 ASP A N 1
ATOM 862 C CA . ASP A 1 110 ? -16.695 13.597 13.246 1 94.61 110 ASP A CA 1
ATOM 863 C C . ASP A 1 110 ? -17.896 12.966 12.546 1 94.61 110 ASP A C 1
ATOM 865 O O . ASP A 1 110 ? -18.181 13.279 11.388 1 94.61 110 ASP A O 1
ATOM 869 N N . LEU A 1 111 ? -18.6 12.165 13.232 1 90.24 111 LEU A N 1
ATOM 870 C CA . LEU A 1 111 ? -19.703 11.406 12.654 1 90.24 111 LEU A CA 1
ATOM 871 C C . LEU A 1 111 ? -20.809 12.338 12.17 1 90.24 111 LEU A C 1
ATOM 873 O O . LEU A 1 111 ? -21.508 12.029 11.202 1 90.24 111 LEU A O 1
ATOM 877 N N . ASN A 1 112 ? -20.953 13.446 12.882 1 89.44 112 ASN A N 1
ATOM 878 C CA . ASN A 1 112 ? -21.939 14.426 12.439 1 89.44 112 ASN A CA 1
ATOM 879 C C . ASN A 1 112 ? -21.602 14.976 11.056 1 89.44 112 ASN A C 1
ATOM 881 O O . ASN A 1 112 ? -22.496 15.202 10.238 1 89.44 112 ASN A O 1
ATOM 885 N N . VAL A 1 113 ? -20.358 15.192 10.781 1 90.32 113 VAL A N 1
ATOM 886 C CA . VAL A 1 113 ? -19.904 15.64 9.468 1 90.32 113 VAL A CA 1
ATOM 887 C C . VAL A 1 113 ? -20.202 14.567 8.424 1 90.32 113 VAL A C 1
ATOM 889 O O . VAL A 1 113 ? -20.794 14.854 7.381 1 90.32 113 VAL A O 1
ATOM 892 N N . VAL A 1 114 ? -19.913 13.354 8.753 1 88.61 114 VAL A N 1
ATOM 893 C CA . VAL A 1 114 ? -20.057 12.232 7.832 1 88.61 114 VAL A CA 1
ATOM 894 C C . VAL A 1 114 ? -21.527 12.052 7.461 1 88.61 114 VAL A C 1
ATOM 896 O O . VAL A 1 114 ? -21.86 11.871 6.288 1 88.61 114 VAL A O 1
ATOM 899 N N . LYS A 1 115 ? -22.38 12.155 8.411 1 88 115 LYS A N 1
ATOM 900 C CA . LYS A 1 115 ? -23.808 11.944 8.193 1 88 115 LYS A CA 1
ATOM 901 C C . LYS A 1 115 ? -24.404 13.058 7.337 1 88 115 LYS A C 1
ATOM 903 O O . LYS A 1 115 ? -25.326 12.82 6.554 1 88 115 LYS A O 1
ATOM 908 N N . GLN A 1 116 ? -23.844 14.207 7.474 1 87.84 116 GLN A N 1
ATOM 909 C CA . GLN A 1 116 ? -24.425 15.355 6.785 1 87.84 116 GLN A CA 1
ATOM 910 C C . GLN A 1 116 ? -23.834 15.515 5.387 1 87.84 116 GLN A C 1
ATOM 912 O O . GLN A 1 116 ? -24.398 16.217 4.546 1 87.84 116 GLN A O 1
ATOM 917 N N . ILE A 1 117 ? -22.73 14.912 5.138 1 87.56 117 ILE A N 1
ATOM 918 C CA . ILE A 1 117 ? -22.11 14.883 3.818 1 87.56 117 ILE A CA 1
ATOM 919 C C . ILE A 1 117 ? -22.361 13.528 3.16 1 87.56 117 ILE A C 1
ATOM 921 O O . ILE A 1 117 ? -21.416 12.815 2.814 1 87.56 117 ILE A O 1
ATOM 925 N N . SER A 1 118 ? -23.542 13.203 2.992 1 78.65 118 SER A N 1
ATOM 926 C CA . SER A 1 118 ? -23.893 11.832 2.637 1 78.65 118 SER A CA 1
ATOM 927 C C . SER A 1 118 ? -23.969 11.655 1.124 1 78.65 118 SER A C 1
ATOM 929 O O . SER A 1 118 ? -23.916 10.531 0.621 1 78.65 118 SER A O 1
ATOM 931 N N . ASN A 1 119 ? -24.032 12.761 0.471 1 83.36 119 ASN A N 1
ATOM 932 C CA . ASN A 1 119 ? -24.07 12.559 -0.973 1 83.36 119 ASN A CA 1
ATOM 933 C C . ASN A 1 119 ? -22.671 12.364 -1.55 1 83.36 119 ASN A C 1
ATOM 935 O O . ASN A 1 119 ? -21.696 12.896 -1.016 1 83.36 119 ASN A O 1
ATOM 939 N N . SER A 1 120 ? -22.564 11.654 -2.623 1 85.4 120 SER A N 1
ATOM 940 C CA . SER A 1 120 ? -21.306 11.2 -3.207 1 85.4 120 SER A CA 1
ATOM 941 C C . SER A 1 120 ? -20.439 12.378 -3.636 1 85.4 120 SER A C 1
ATOM 943 O O . SER A 1 120 ? -19.221 12.362 -3.445 1 85.4 120 SER A O 1
ATOM 945 N N . GLN A 1 121 ? -21.021 13.422 -4.162 1 87.61 121 GLN A N 1
ATOM 946 C CA . GLN A 1 121 ? -20.254 14.563 -4.652 1 87.61 121 GLN A CA 1
ATOM 947 C C . GLN A 1 121 ? -19.572 15.301 -3.504 1 87.61 121 GLN A C 1
ATOM 949 O O . GLN A 1 121 ? -18.395 15.655 -3.599 1 87.61 121 GLN A O 1
ATOM 954 N N . ASP A 1 122 ? -20.295 15.512 -2.435 1 89.16 122 ASP A N 1
ATOM 955 C CA . ASP A 1 122 ? -19.727 16.189 -1.274 1 89.16 122 ASP A CA 1
ATOM 956 C C . ASP A 1 122 ? -18.648 15.335 -0.612 1 89.16 122 ASP A C 1
ATOM 958 O O . ASP A 1 122 ? -17.626 15.856 -0.16 1 89.16 122 ASP A O 1
ATOM 962 N N . GLY A 1 123 ? -18.96 14.049 -0.577 1 91.87 123 GLY A N 1
ATOM 963 C CA . GLY A 1 123 ? -17.96 13.14 -0.039 1 91.87 123 GLY A CA 1
ATOM 964 C C . GLY A 1 123 ? -16.658 13.159 -0.816 1 91.87 123 GLY A C 1
ATOM 965 O O . GLY A 1 123 ? -15.576 13.193 -0.225 1 91.87 123 GLY A O 1
ATOM 966 N N . MET A 1 124 ? -16.75 13.229 -2.094 1 93.74 124 MET A N 1
ATOM 967 C CA . MET A 1 124 ? -15.569 13.27 -2.952 1 93.74 124 MET A CA 1
ATOM 968 C C . MET A 1 124 ? -14.825 14.592 -2.791 1 93.74 124 MET A C 1
ATOM 970 O O . MET A 1 124 ? -13.594 14.616 -2.76 1 93.74 124 MET A O 1
ATOM 974 N N . ASN A 1 125 ? -15.568 15.658 -2.686 1 94.38 125 ASN A N 1
ATOM 975 C CA . ASN A 1 125 ? -14.949 16.964 -2.483 1 94.38 125 ASN A CA 1
ATOM 976 C C . ASN A 1 125 ? -14.192 17.026 -1.16 1 94.38 125 ASN A C 1
ATOM 978 O O . ASN A 1 125 ? -13.109 17.609 -1.086 1 94.38 125 ASN A O 1
ATOM 982 N N . MET A 1 126 ? -14.814 16.502 -0.176 1 95 126 MET A N 1
ATOM 983 C CA . MET A 1 126 ? -14.131 16.45 1.113 1 95 126 MET A CA 1
ATOM 984 C C . MET A 1 126 ? -12.855 15.62 1.02 1 95 126 MET A C 1
ATOM 986 O O . MET A 1 126 ? -11.815 16.01 1.554 1 95 126 MET A O 1
ATOM 990 N N . CYS A 1 127 ? -12.975 14.52 0.335 1 96.53 127 CYS A N 1
ATOM 991 C CA . CYS A 1 127 ? -11.817 13.668 0.089 1 96.53 127 CYS A CA 1
ATOM 992 C C . CYS A 1 127 ? -10.702 14.447 -0.598 1 96.53 127 CYS A C 1
ATOM 994 O O . CYS A 1 127 ? -9.553 14.419 -0.153 1 96.53 127 CYS A O 1
ATOM 996 N N . MET A 1 128 ? -10.998 15.146 -1.657 1 97.64 128 MET A N 1
ATOM 997 C CA . MET A 1 128 ? -10.014 15.923 -2.406 1 97.64 128 MET A CA 1
ATOM 998 C C . MET A 1 128 ? -9.413 17.022 -1.537 1 97.64 128 MET A C 1
ATOM 1000 O O . MET A 1 128 ? -8.205 17.263 -1.581 1 97.64 128 MET A O 1
ATOM 1004 N N . PHE A 1 129 ? -10.255 17.673 -0.732 1 97.48 129 PHE A N 1
ATOM 1005 C CA . PHE A 1 129 ? -9.794 18.725 0.167 1 97.48 129 PHE A CA 1
ATOM 1006 C C . PHE A 1 129 ? -8.751 18.187 1.139 1 97.48 129 PHE A C 1
ATOM 1008 O O . PHE A 1 129 ? -7.675 18.769 1.289 1 97.48 129 PHE A O 1
ATOM 1015 N N . MET A 1 130 ? -9.065 17.05 1.735 1 97.94 130 MET A N 1
ATOM 1016 C CA . MET A 1 130 ? -8.175 16.494 2.75 1 97.94 130 MET A CA 1
ATOM 1017 C C . MET A 1 130 ? -6.918 15.913 2.112 1 97.94 130 MET A C 1
ATOM 1019 O O . MET A 1 130 ? -5.825 16.024 2.67 1 97.94 130 MET A O 1
ATOM 1023 N N . GLN A 1 131 ? -7.005 15.292 0.957 1 98.43 131 GLN A N 1
ATOM 1024 C CA . GLN A 1 131 ? -5.808 14.807 0.277 1 98.43 131 GLN A CA 1
ATOM 1025 C C . GLN A 1 131 ? -4.89 15.963 -0.111 1 98.43 131 GLN A C 1
ATOM 1027 O O . GLN A 1 131 ? -3.667 15.857 0.003 1 98.43 131 GLN A O 1
ATOM 1032 N N . ASN A 1 132 ? -5.451 17.066 -0.635 1 98.18 132 ASN A N 1
ATOM 1033 C CA . ASN A 1 132 ? -4.638 18.248 -0.897 1 98.18 132 ASN A CA 1
ATOM 1034 C C . ASN A 1 132 ? -3.888 18.702 0.352 1 98.18 132 ASN A C 1
ATOM 1036 O O . ASN A 1 132 ? -2.675 18.912 0.312 1 98.18 132 ASN A O 1
ATOM 1040 N N . THR A 1 133 ? -4.643 18.812 1.392 1 98.43 133 THR A N 1
ATOM 1041 C CA . THR A 1 133 ? -4.089 19.347 2.631 1 98.43 133 THR A CA 1
ATOM 1042 C C . THR A 1 133 ? -3.008 18.422 3.183 1 98.43 133 THR A C 1
ATOM 1044 O O . THR A 1 133 ? -1.909 18.871 3.514 1 98.43 133 THR A O 1
ATOM 1047 N N . LEU A 1 134 ? -3.239 17.127 3.244 1 98.67 134 LEU A N 1
ATOM 1048 C CA . LEU A 1 134 ? -2.314 16.181 3.86 1 98.67 134 LEU A CA 1
ATOM 1049 C C . LEU A 1 134 ? -1.108 15.936 2.96 1 98.67 134 LEU A C 1
ATOM 1051 O O . LEU A 1 134 ? -0.009 15.663 3.448 1 98.67 134 LEU A O 1
ATOM 1055 N N . THR A 1 135 ? -1.273 16.032 1.644 1 98.25 135 THR A N 1
ATOM 1056 C CA . THR A 1 135 ? -0.128 15.945 0.744 1 98.25 135 THR A CA 1
ATOM 1057 C C . THR A 1 135 ? 0.808 17.134 0.943 1 98.25 135 THR A C 1
ATOM 1059 O O . THR A 1 135 ? 2.03 16.972 0.969 1 98.25 135 THR A O 1
ATOM 1062 N N . ARG A 1 136 ? 0.222 18.326 1.088 1 97.92 136 ARG A N 1
ATOM 1063 C CA . ARG A 1 136 ? 1.018 19.514 1.38 1 97.92 136 ARG A CA 1
ATOM 1064 C C . ARG A 1 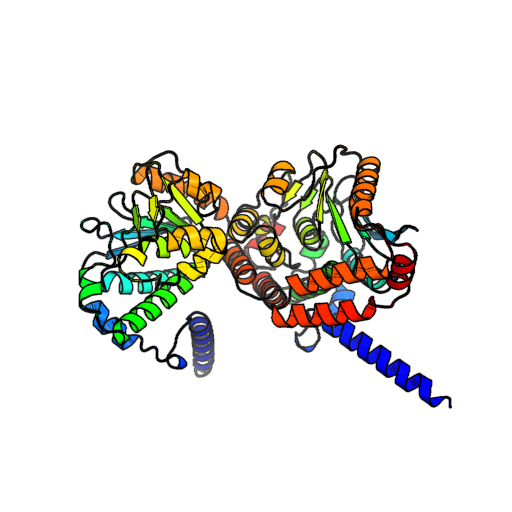136 ? 1.718 19.386 2.728 1 97.92 136 ARG A C 1
ATOM 1066 O O . ARG A 1 136 ? 2.878 19.777 2.871 1 97.92 136 ARG A O 1
ATOM 1073 N N . LEU A 1 137 ? 1.016 18.824 3.689 1 98.63 137 LEU A N 1
ATOM 1074 C CA . LEU A 1 137 ? 1.624 18.584 4.993 1 98.63 137 LEU A CA 1
ATOM 1075 C C . LEU A 1 137 ? 2.83 17.659 4.869 1 98.63 137 LEU A C 1
ATOM 1077 O O . LEU A 1 137 ? 3.902 17.955 5.401 1 98.63 137 LEU A O 1
ATOM 1081 N N . MET A 1 138 ? 2.678 16.588 4.173 1 98.17 138 MET A N 1
ATOM 1082 C CA . MET A 1 138 ? 3.727 15.592 3.969 1 98.17 138 MET A CA 1
ATOM 1083 C C . MET A 1 138 ? 4.94 16.212 3.285 1 98.17 138 MET A C 1
ATOM 1085 O O . MET A 1 138 ? 6.077 15.813 3.545 1 98.17 138 MET A O 1
ATOM 1089 N N . ARG A 1 139 ? 4.75 17.223 2.465 1 97.71 139 ARG A N 1
ATOM 1090 C CA . ARG A 1 139 ? 5.808 17.786 1.633 1 97.71 139 ARG A CA 1
ATOM 1091 C C . ARG A 1 139 ? 6.408 19.031 2.278 1 97.71 139 ARG A C 1
ATOM 1093 O O . ARG A 1 139 ? 7.27 19.687 1.689 1 97.71 139 ARG A O 1
ATOM 1100 N N . LEU A 1 140 ? 5.884 19.427 3.467 1 97.99 140 LEU A N 1
ATOM 1101 C CA . LEU A 1 140 ? 6.522 20.532 4.173 1 97.99 140 LEU A CA 1
ATOM 1102 C C . LEU A 1 140 ? 8.029 20.317 4.271 1 97.99 140 LEU A C 1
ATOM 1104 O O . LEU A 1 140 ? 8.485 19.196 4.51 1 97.99 140 LEU A O 1
ATOM 1108 N N . PRO A 1 141 ? 8.799 21.344 4.087 1 97.71 141 PRO A N 1
ATOM 1109 C CA . PRO A 1 141 ? 10.24 21.195 4.303 1 97.71 141 PRO A CA 1
ATOM 1110 C C . PRO A 1 141 ? 10.616 21.181 5.783 1 97.71 141 PRO A C 1
ATOM 1112 O O . PRO A 1 141 ? 11.575 21.844 6.186 1 97.71 141 PRO A O 1
ATOM 1115 N N . LEU A 1 142 ? 9.837 20.51 6.606 1 98.79 142 LEU A N 1
ATOM 1116 C CA . LEU A 1 142 ? 9.993 20.273 8.037 1 98.79 142 LEU A CA 1
ATOM 1117 C C . LEU A 1 142 ? 10.01 18.779 8.341 1 98.79 142 LEU A C 1
ATOM 1119 O O . LEU A 1 142 ? 9.237 18.014 7.76 1 98.79 142 LEU A O 1
ATOM 1123 N N . PHE A 1 143 ? 10.934 18.331 9.21 1 98.84 143 PHE A N 1
ATOM 1124 C CA . PHE A 1 143 ? 10.822 16.969 9.719 1 98.84 143 PHE A CA 1
ATOM 1125 C C . PHE A 1 143 ? 9.589 16.822 10.603 1 98.84 143 PHE A C 1
ATOM 1127 O O . PHE A 1 143 ? 9.475 17.487 11.635 1 98.84 143 PHE A O 1
ATOM 1134 N N . SER A 1 144 ? 8.668 16.008 10.204 1 98.89 144 SER A N 1
ATOM 1135 C CA . SER A 1 144 ? 7.392 15.95 10.911 1 98.89 144 SER A CA 1
ATOM 1136 C C . SER A 1 144 ? 7.241 14.638 11.673 1 98.89 144 SER A C 1
ATOM 1138 O O . SER A 1 144 ? 7.647 13.581 11.185 1 98.89 144 SER A O 1
ATOM 1140 N N . VAL A 1 145 ? 6.639 14.725 12.866 1 98.9 145 VAL A N 1
ATOM 1141 C CA . VAL A 1 145 ? 6.411 13.578 13.738 1 98.9 145 VAL A CA 1
ATOM 1142 C C . VAL A 1 145 ? 4.952 13.552 14.188 1 98.9 145 VAL A C 1
ATOM 1144 O O . VAL A 1 145 ? 4.427 14.558 14.67 1 98.9 145 VAL A O 1
ATOM 1147 N N . ALA A 1 146 ? 4.288 12.406 13.969 1 98.96 146 ALA A N 1
ATOM 1148 C CA . ALA A 1 146 ? 3.043 12.141 14.684 1 98.96 146 ALA A CA 1
ATOM 1149 C C . ALA A 1 146 ? 3.317 11.528 16.054 1 98.96 146 ALA A C 1
ATOM 1151 O O . ALA A 1 146 ? 3.852 10.421 16.15 1 98.96 146 ALA A O 1
ATOM 1152 N N . LEU A 1 147 ? 3.093 12.258 17.1 1 98.92 147 LEU A N 1
ATOM 1153 C CA . LEU A 1 147 ? 3.135 11.714 18.453 1 98.92 147 LEU A CA 1
ATOM 1154 C C . LEU A 1 147 ? 1.81 11.051 18.814 1 98.92 147 LEU A C 1
ATOM 1156 O O . LEU A 1 147 ? 0.841 11.734 19.154 1 98.92 147 LEU A O 1
ATOM 1160 N N . VAL A 1 148 ? 1.807 9.724 18.728 1 98.79 148 VAL A N 1
ATOM 1161 C CA . VAL A 1 148 ? 0.57 8.967 18.889 1 98.79 148 VAL A CA 1
ATOM 1162 C C . VAL A 1 148 ? 0.397 8.564 20.352 1 98.79 148 VAL A C 1
ATOM 1164 O O . VAL A 1 148 ? 1.053 7.633 20.828 1 98.79 148 VAL A O 1
ATOM 1167 N N . GLN A 1 149 ? -0.498 9.266 20.976 1 97.65 149 GLN A N 1
ATOM 1168 C CA . GLN A 1 149 ? -0.974 8.932 22.314 1 97.65 149 GLN A CA 1
ATOM 1169 C C . GLN A 1 149 ? -2.382 8.344 22.266 1 97.65 149 GLN A C 1
ATOM 1171 O O . GLN A 1 149 ? -3.226 8.803 21.494 1 97.65 149 GLN A O 1
ATOM 1176 N N . GLY A 1 150 ? -2.629 7.348 23.034 1 97.48 150 GLY A N 1
ATOM 1177 C CA . GLY A 1 150 ? -3.954 6.75 22.994 1 97.48 150 GLY A CA 1
ATOM 1178 C C . GLY A 1 150 ? -4.304 6.164 21.639 1 97.48 150 GLY A C 1
ATOM 1179 O O . GLY A 1 150 ? -3.573 5.321 21.114 1 97.48 150 GLY A O 1
ATOM 1180 N N . LYS A 1 151 ? -5.39 6.773 21.063 1 98.09 151 LYS A N 1
ATOM 1181 C CA . LYS A 1 151 ? -5.938 6.136 19.869 1 98.09 151 LYS A CA 1
ATOM 1182 C C . LYS A 1 151 ? -5.747 7.017 18.638 1 98.09 151 LYS A C 1
ATOM 1184 O O . LYS A 1 151 ? -5.958 8.231 18.698 1 98.09 151 LYS A O 1
ATOM 1189 N N . ALA A 1 152 ? -5.284 6.479 17.542 1 98.83 152 ALA A N 1
ATOM 1190 C CA . ALA A 1 152 ? -5.337 7.029 16.19 1 98.83 152 ALA A CA 1
ATOM 1191 C C . ALA A 1 152 ? -6.146 6.126 15.262 1 98.83 152 ALA A C 1
ATOM 1193 O O . ALA A 1 152 ? -5.643 5.105 14.786 1 98.83 152 ALA A O 1
ATOM 1194 N N . PHE A 1 153 ? -7.411 6.517 14.944 1 98.38 153 PHE A N 1
ATOM 1195 C CA . PHE A 1 153 ? -8.333 5.648 14.222 1 98.38 153 PHE A CA 1
ATOM 1196 C C . PHE A 1 153 ? -8.792 6.305 12.926 1 98.38 153 PHE A C 1
ATOM 1198 O O . PHE A 1 153 ? -8.978 7.522 12.872 1 98.38 153 PHE A O 1
ATOM 1205 N N . GLY A 1 154 ? -9.089 5.494 11.968 1 97.64 154 GLY A N 1
ATOM 1206 C CA . GLY A 1 154 ? -9.68 6.002 10.739 1 97.64 154 GLY A CA 1
ATOM 1207 C C . GLY A 1 154 ? -8.902 7.155 10.135 1 97.64 154 GLY A C 1
ATOM 1208 O O . GLY A 1 154 ? -7.695 7.045 9.906 1 97.64 154 GLY A O 1
ATOM 1209 N N . GLY A 1 155 ? -9.543 8.283 10.063 1 98.01 155 GLY A N 1
ATOM 1210 C CA . GLY A 1 155 ? -8.873 9.471 9.558 1 98.01 155 GLY A CA 1
ATOM 1211 C C . GLY A 1 155 ? -7.669 9.875 10.388 1 98.01 155 GLY A C 1
ATOM 1212 O O . GLY A 1 155 ? -6.709 10.442 9.862 1 98.01 155 GLY A O 1
ATOM 1213 N N . GLY A 1 156 ? -7.739 9.623 11.681 1 98.76 156 GLY A N 1
ATOM 1214 C CA . GLY A 1 156 ? -6.583 9.866 12.53 1 98.76 156 GLY A CA 1
ATOM 1215 C C . GLY A 1 156 ? -5.39 8.999 12.176 1 98.76 156 GLY A C 1
ATOM 1216 O O . GLY A 1 156 ? -4.252 9.473 12.169 1 98.76 156 GLY A O 1
ATOM 1217 N N . ALA A 1 157 ? -5.686 7.72 11.944 1 98.87 157 ALA A N 1
ATOM 1218 C CA . ALA A 1 157 ? -4.629 6.832 11.467 1 98.87 157 ALA A CA 1
ATOM 1219 C C . ALA A 1 157 ? -4.058 7.322 10.139 1 98.87 157 ALA A C 1
ATOM 1221 O O . ALA A 1 157 ? -2.842 7.303 9.934 1 98.87 157 ALA A O 1
ATOM 1222 N N . GLU A 1 158 ? -4.929 7.777 9.203 1 98.87 158 GLU A N 1
ATOM 1223 C CA . GLU A 1 158 ? -4.475 8.302 7.919 1 98.87 158 GLU A CA 1
ATOM 1224 C C . GLU A 1 158 ? -3.575 9.52 8.106 1 98.87 158 GLU A C 1
ATOM 1226 O O . GLU A 1 158 ? -2.583 9.68 7.393 1 98.87 158 GLU A O 1
ATOM 1231 N N . LEU A 1 159 ? -3.906 10.37 9.047 1 98.92 159 LEU A N 1
ATOM 1232 C CA . LEU A 1 159 ? -3.104 11.556 9.327 1 98.92 159 LEU A CA 1
ATOM 1233 C C . LEU A 1 159 ? -1.687 11.17 9.736 1 98.92 159 LEU A C 1
ATOM 1235 O O . LEU A 1 159 ? -0.72 11.818 9.329 1 98.92 159 LEU A O 1
ATOM 1239 N N . THR A 1 160 ? -1.526 10.098 10.504 1 98.93 160 THR A N 1
ATOM 1240 C CA . THR A 1 160 ? -0.194 9.676 10.922 1 98.93 160 THR A CA 1
ATOM 1241 C C . THR A 1 160 ? 0.664 9.316 9.712 1 98.93 160 THR A C 1
ATOM 1243 O O . THR A 1 160 ? 1.884 9.491 9.736 1 98.93 160 THR A O 1
ATOM 1246 N N . THR A 1 161 ? 0.031 8.845 8.61 1 98.85 161 THR A N 1
ATOM 1247 C CA . THR A 1 161 ? 0.784 8.414 7.438 1 98.85 161 THR A CA 1
ATOM 1248 C C . THR A 1 161 ? 1.316 9.616 6.664 1 98.85 161 THR A C 1
ATOM 1250 O O . THR A 1 161 ? 2.195 9.474 5.811 1 98.85 161 THR A O 1
ATOM 1253 N N . ALA A 1 162 ? 0.824 10.79 6.919 1 98.72 162 ALA A N 1
ATOM 1254 C CA . ALA A 1 162 ? 1.256 11.998 6.221 1 98.72 162 ALA A CA 1
ATOM 1255 C C . ALA A 1 162 ? 2.455 12.636 6.919 1 98.72 162 ALA A C 1
ATOM 1257 O O . ALA A 1 162 ? 2.973 13.658 6.465 1 98.72 162 ALA A O 1
ATOM 1258 N N . CYS A 1 163 ? 2.904 12.035 8.002 1 98.87 163 CYS A N 1
ATOM 1259 C CA . CYS A 1 163 ? 4.078 12.501 8.733 1 98.87 163 CYS A CA 1
ATOM 1260 C C . CYS A 1 163 ? 5.301 11.659 8.393 1 98.87 163 CYS A C 1
ATOM 1262 O O . CYS A 1 163 ? 5.171 10.505 7.98 1 98.87 163 CYS A O 1
ATOM 1264 N N . ASP A 1 164 ? 6.485 12.229 8.584 1 98.61 164 ASP A N 1
ATOM 1265 C CA . ASP A 1 164 ? 7.72 11.504 8.298 1 98.61 164 ASP A CA 1
ATOM 1266 C C . ASP A 1 164 ? 7.923 10.355 9.284 1 98.61 164 ASP A C 1
ATOM 1268 O O . ASP A 1 164 ? 8.369 9.272 8.899 1 98.61 164 ASP A O 1
ATOM 1272 N N . PHE A 1 165 ? 7.598 10.628 10.535 1 98.82 165 PHE A N 1
ATOM 1273 C CA . PHE A 1 165 ? 7.854 9.677 11.611 1 98.82 165 PHE A CA 1
ATOM 1274 C C . PHE A 1 165 ? 6.634 9.538 12.513 1 98.82 165 PHE A C 1
ATOM 1276 O O . PHE A 1 165 ? 5.791 10.436 12.568 1 98.82 165 PHE A O 1
ATOM 1283 N N . ARG A 1 166 ? 6.564 8.407 13.152 1 98.92 166 ARG A N 1
ATOM 1284 C CA . ARG A 1 166 ? 5.593 8.165 14.214 1 98.92 166 ARG A CA 1
ATOM 1285 C C . ARG A 1 166 ? 6.285 7.721 15.498 1 98.92 166 ARG A C 1
ATOM 1287 O O . ARG A 1 166 ? 7.133 6.826 15.475 1 98.92 166 ARG A O 1
ATOM 1294 N N . LEU A 1 167 ? 6.024 8.409 16.54 1 98.93 167 LEU A N 1
ATOM 1295 C CA . LEU A 1 167 ? 6.376 7.991 17.893 1 98.93 167 LEU A CA 1
ATOM 1296 C C . LEU A 1 167 ? 5.132 7.594 18.68 1 98.93 167 LEU A C 1
ATOM 1298 O O . LEU A 1 167 ? 4.132 8.316 18.675 1 98.93 167 LEU A O 1
ATOM 1302 N N . MET A 1 168 ? 5.213 6.437 19.336 1 98.85 168 MET A N 1
ATOM 1303 C CA . MET A 1 168 ? 4.036 5.953 20.051 1 98.85 168 MET A CA 1
ATOM 1304 C C . MET A 1 168 ? 4.302 5.879 21.551 1 98.85 168 MET A C 1
ATOM 1306 O O . MET A 1 168 ? 5.443 5.688 21.974 1 98.85 168 MET A O 1
ATOM 1310 N N . THR A 1 169 ? 3.32 6.107 22.376 1 98.73 169 THR A N 1
ATOM 1311 C CA . THR A 1 169 ? 3.407 5.935 23.822 1 98.73 169 THR A CA 1
ATOM 1312 C C . THR A 1 169 ? 2.916 4.549 24.232 1 98.73 169 THR A C 1
ATOM 1314 O O . THR A 1 169 ? 2.226 3.877 23.464 1 98.73 169 THR A O 1
ATOM 1317 N N . PRO A 1 170 ? 3.279 4.118 25.478 1 98.1 170 PRO A N 1
ATOM 1318 C CA . PRO A 1 170 ? 2.76 2.828 25.939 1 98.1 170 PRO A CA 1
ATOM 1319 C C . PRO A 1 170 ? 1.234 2.773 25.942 1 98.1 170 PRO A C 1
ATOM 1321 O O . PRO A 1 170 ? 0.579 3.724 26.376 1 98.1 170 PRO A O 1
ATOM 1324 N N . GLY A 1 171 ? 0.672 1.701 25.386 1 97.24 171 GLY A N 1
ATOM 1325 C CA . GLY A 1 171 ? -0.768 1.499 25.403 1 97.24 171 GLY A CA 1
ATOM 1326 C C . GLY A 1 171 ? -1.476 2.153 24.231 1 97.24 171 GLY A C 1
ATOM 1327 O O . GLY A 1 171 ? -2.679 1.962 24.04 1 97.24 171 GLY A O 1
ATOM 1328 N N . SER A 1 172 ? -0.737 2.956 23.419 1 98.56 172 SER A N 1
ATOM 1329 C CA . SER A 1 172 ? -1.356 3.605 22.268 1 98.56 172 SER A CA 1
ATOM 1330 C C . SER A 1 172 ? -1.626 2.606 21.148 1 98.56 172 SER A C 1
ATOM 1332 O O . SER A 1 172 ? -1.137 1.475 21.187 1 98.56 172 SER A O 1
ATOM 1334 N N . GLU A 1 173 ? -2.471 3.114 20.198 1 98.36 173 GLU A N 1
ATOM 1335 C CA . GLU A 1 173 ? -2.895 2.226 19.12 1 98.36 173 GLU A CA 1
ATOM 1336 C C . GLU A 1 173 ? -3.174 3.007 17.839 1 98.36 173 GLU A C 1
ATOM 1338 O O . GLU A 1 173 ? -3.733 4.105 17.885 1 98.36 173 GLU A O 1
ATOM 1343 N N . ILE A 1 174 ? -2.745 2.421 16.743 1 98.89 174 ILE A N 1
ATOM 1344 C CA . ILE A 1 174 ? -3.151 2.873 15.417 1 98.89 174 ILE A CA 1
ATOM 1345 C C . ILE A 1 174 ? -4.055 1.826 14.77 1 98.89 174 ILE A C 1
ATOM 1347 O O . ILE A 1 174 ? -3.754 0.63 14.802 1 98.89 174 ILE A O 1
ATOM 1351 N N . ARG A 1 175 ? -5.189 2.276 14.204 1 98.74 175 ARG A N 1
ATOM 1352 C CA . ARG A 1 175 ? -6.089 1.298 13.601 1 98.74 175 ARG A CA 1
ATOM 1353 C C . ARG A 1 175 ? -6.839 1.9 12.417 1 98.74 175 ARG A C 1
ATOM 1355 O O . ARG A 1 175 ? -7.499 2.933 12.554 1 98.74 175 ARG A O 1
ATOM 1362 N N . PHE A 1 176 ? -6.8 1.254 11.257 1 98.66 176 PHE A N 1
ATOM 1363 C CA . PHE A 1 176 ? -7.52 1.642 10.049 1 98.66 176 PHE A CA 1
ATOM 1364 C C . PHE A 1 176 ? -8.88 0.958 9.987 1 98.66 176 PHE A C 1
ATOM 1366 O O . PHE A 1 176 ? -9.039 -0.06 9.31 1 98.66 176 PHE A O 1
ATOM 1373 N N . VAL A 1 177 ? -9.866 1.572 10.542 1 97.57 177 VAL A N 1
ATOM 1374 C CA . VAL A 1 177 ? -11.129 0.922 10.876 1 97.57 177 VAL A CA 1
ATOM 1375 C C . VAL A 1 177 ? -12.136 1.14 9.748 1 97.57 177 VAL A C 1
ATOM 1377 O O . VAL A 1 177 ? -13.331 0.889 9.918 1 97.57 177 VAL A O 1
ATOM 1380 N N . HIS A 1 178 ? -11.784 1.561 8.598 1 98.03 178 HIS A N 1
ATOM 1381 C CA . HIS A 1 178 ? -12.645 2.024 7.516 1 98.03 178 HIS A CA 1
ATOM 1382 C C . HIS A 1 178 ? -13.633 0.94 7.096 1 98.03 178 HIS A C 1
ATOM 1384 O O . HIS A 1 178 ? -14.809 1.225 6.859 1 98.03 178 HIS A O 1
ATOM 1390 N N . LYS A 1 179 ? -13.157 -0.285 7.031 1 97.36 179 LYS A N 1
ATOM 1391 C CA . LYS A 1 179 ? -14.034 -1.342 6.536 1 97.36 179 LYS A CA 1
ATOM 1392 C C . LYS A 1 179 ? -15.252 -1.515 7.44 1 97.36 179 LYS A C 1
ATOM 1394 O O . LYS A 1 179 ? -16.335 -1.87 6.97 1 97.36 179 LYS A O 1
ATOM 1399 N N . HIS A 1 180 ? -15.145 -1.22 8.772 1 96.26 180 HIS A N 1
ATOM 1400 C CA . HIS A 1 180 ? -16.267 -1.314 9.699 1 96.26 180 HIS A CA 1
ATOM 1401 C C . HIS A 1 180 ? -17.316 -0.247 9.405 1 96.26 180 HIS A C 1
ATOM 1403 O O . HIS A 1 180 ? -18.469 -0.373 9.822 1 96.26 180 HIS A O 1
ATOM 1409 N N . MET A 1 181 ? -16.913 0.768 8.68 1 95.55 181 MET A N 1
ATOM 1410 C CA . MET A 1 181 ? -17.83 1.836 8.29 1 95.55 181 MET A CA 1
ATOM 1411 C C . MET A 1 181 ? -18.3 1.65 6.851 1 95.55 181 MET A C 1
ATOM 1413 O O . MET A 1 181 ? -18.912 2.55 6.273 1 95.55 181 MET A O 1
ATOM 1417 N N . GLY A 1 182 ? -17.934 0.467 6.242 1 96.53 182 GLY A N 1
ATOM 1418 C CA . GLY A 1 182 ? -18.274 0.242 4.847 1 96.53 182 GLY A CA 1
ATOM 1419 C C . GLY A 1 182 ? -17.505 1.136 3.893 1 96.53 182 GLY A C 1
ATOM 1420 O O . GLY A 1 182 ? -18.029 1.539 2.852 1 96.53 182 GLY A O 1
ATOM 1421 N N . LEU A 1 183 ? -16.297 1.5 4.264 1 97.11 183 LEU A N 1
ATOM 1422 C CA . LEU A 1 183 ? -15.51 2.471 3.512 1 97.11 183 LEU A CA 1
ATOM 1423 C C . LEU A 1 183 ? -14.086 1.97 3.3 1 97.11 183 LEU A C 1
ATOM 1425 O O . LEU A 1 183 ? -13.729 0.886 3.767 1 97.11 183 LEU A O 1
ATOM 1429 N N . VAL A 1 184 ? -13.331 2.645 2.476 1 98.36 184 VAL A N 1
ATOM 1430 C CA . VAL A 1 184 ? -11.878 2.582 2.363 1 98.36 184 VAL A CA 1
ATOM 1431 C C . VAL A 1 184 ? -11.271 3.932 2.739 1 98.36 184 VAL A C 1
ATOM 1433 O O . VAL A 1 184 ? -11.987 4.927 2.868 1 98.36 184 VAL A O 1
ATOM 1436 N N . PRO A 1 185 ? -9.945 3.974 3.004 1 98.44 185 PRO A N 1
ATOM 1437 C CA . PRO A 1 185 ? -9.344 5.289 3.244 1 98.44 185 PRO A CA 1
ATOM 1438 C C . PRO A 1 185 ? -9.64 6.286 2.126 1 98.44 185 PRO A C 1
ATOM 1440 O O . PRO A 1 185 ? -9.678 5.909 0.952 1 98.44 185 PRO A O 1
ATOM 1443 N N . GLY A 1 186 ? -9.821 7.526 2.483 1 98.03 186 GLY A N 1
ATOM 1444 C CA . GLY A 1 186 ? -10.136 8.561 1.512 1 98.03 186 GLY A CA 1
ATOM 1445 C C . GLY A 1 186 ? -9.224 9.769 1.61 1 98.03 186 GLY A C 1
ATOM 1446 O O . GLY A 1 186 ? -9.219 10.623 0.721 1 98.03 186 GLY A O 1
ATOM 1447 N N . TRP A 1 187 ? -8.415 9.851 2.658 1 98.51 187 TRP A N 1
ATOM 1448 C CA . TRP A 1 187 ? -7.536 10.997 2.863 1 98.51 187 TRP A CA 1
ATOM 1449 C C . TRP A 1 187 ? -6.134 10.71 2.335 1 98.51 187 TRP A C 1
ATOM 1451 O O . TRP A 1 187 ? -5.201 11.476 2.584 1 98.51 187 TRP A O 1
ATOM 1461 N N . GLY A 1 188 ? -5.975 9.638 1.581 1 98.58 188 GLY A N 1
ATOM 1462 C CA . GLY A 1 188 ? -4.7 9.25 1 1 98.58 188 GLY A CA 1
ATOM 1463 C C . GLY A 1 188 ? -3.926 8.269 1.861 1 98.58 188 GLY A C 1
ATOM 1464 O O . GLY A 1 188 ? -2.84 7.825 1.483 1 98.58 188 GLY A O 1
ATOM 1465 N N . GLY A 1 189 ? -4.475 7.907 2.991 1 98.71 189 GLY A N 1
ATOM 1466 C CA . GLY A 1 189 ? -3.773 7.063 3.946 1 98.71 189 GLY A CA 1
ATOM 1467 C C . GLY A 1 189 ? -3.508 5.664 3.423 1 98.71 189 GLY A C 1
ATOM 1468 O O . GLY A 1 189 ? -2.554 5.008 3.848 1 98.71 189 GLY A O 1
ATOM 1469 N N . GLY A 1 190 ? -4.394 5.128 2.549 1 98.71 190 GLY A N 1
ATOM 1470 C CA . GLY A 1 190 ? -4.133 3.828 1.952 1 98.71 190 GLY A CA 1
ATOM 1471 C C . GLY A 1 190 ? -2.901 3.814 1.067 1 98.71 190 GLY A C 1
ATOM 1472 O O . GLY A 1 190 ? -2.022 2.965 1.231 1 98.71 190 GLY A O 1
ATOM 1473 N N . ALA A 1 191 ? -2.823 4.788 0.181 1 98.41 191 ALA A N 1
ATOM 1474 C CA . ALA A 1 191 ? -1.689 4.901 -0.731 1 98.41 191 ALA A CA 1
ATOM 1475 C C . ALA A 1 191 ? -0.383 5.083 0.037 1 98.41 191 ALA A C 1
ATOM 1477 O O . ALA A 1 191 ? 0.621 4.436 -0.271 1 98.41 191 ALA A O 1
ATOM 1478 N N . ARG A 1 192 ? -0.411 5.891 1.027 1 98.68 192 ARG A N 1
ATOM 1479 C CA . ARG A 1 192 ? 0.804 6.161 1.79 1 98.68 192 ARG A CA 1
ATOM 1480 C C . ARG A 1 192 ? 1.191 4.96 2.646 1 98.68 192 ARG A C 1
ATOM 1482 O O . ARG A 1 192 ? 2.377 4.664 2.809 1 98.68 192 ARG A O 1
ATOM 1489 N N . LEU A 1 193 ? 0.174 4.32 3.177 1 98.83 193 LEU A N 1
ATOM 1490 C CA . LEU A 1 193 ? 0.433 3.162 4.025 1 98.83 193 LEU A CA 1
ATOM 1491 C C . LEU A 1 193 ? 1.208 2.093 3.263 1 98.83 193 LEU A C 1
ATOM 1493 O O . LEU A 1 193 ? 2.143 1.495 3.801 1 98.83 193 LEU A O 1
ATOM 1497 N N . VAL A 1 194 ? 0.822 1.835 2.042 1 98.4 194 VAL A N 1
ATOM 1498 C CA . VAL A 1 194 ? 1.481 0.83 1.214 1 98.4 194 VAL A CA 1
ATOM 1499 C C . VAL A 1 194 ? 2.97 1.148 1.101 1 98.4 194 VAL A C 1
ATOM 1501 O O . VAL A 1 194 ? 3.81 0.247 1.159 1 98.4 194 VAL A O 1
ATOM 1504 N N . ARG A 1 195 ? 3.334 2.347 1.021 1 97.1 195 ARG A N 1
ATOM 1505 C CA . ARG A 1 195 ? 4.724 2.764 0.867 1 97.1 195 ARG A CA 1
ATOM 1506 C C . ARG A 1 195 ? 5.484 2.635 2.183 1 97.1 195 ARG A C 1
ATOM 1508 O O . ARG A 1 195 ? 6.704 2.459 2.186 1 97.1 195 ARG A O 1
ATOM 1515 N N . ILE A 1 196 ? 4.756 2.726 3.203 1 98.15 196 ILE A N 1
ATOM 1516 C CA . ILE A 1 196 ? 5.402 2.71 4.511 1 98.15 196 ILE A CA 1
ATOM 1517 C C . ILE A 1 196 ? 5.649 1.268 4.947 1 98.15 196 ILE A C 1
ATOM 1519 O O . ILE A 1 196 ? 6.75 0.924 5.383 1 98.15 196 ILE A O 1
ATOM 1523 N N . VAL A 1 197 ? 4.621 0.425 4.77 1 97.9 197 VAL A N 1
ATOM 1524 C CA . VAL A 1 197 ? 4.735 -0.878 5.416 1 97.9 197 VAL A CA 1
ATOM 1525 C C . VAL A 1 197 ? 4.784 -1.978 4.358 1 97.9 197 VAL A C 1
ATOM 1527 O O . VAL A 1 197 ? 4.957 -3.155 4.683 1 97.9 197 VAL A O 1
ATOM 1530 N N . GLY A 1 198 ? 4.592 -1.677 3.089 1 96.65 198 GLY A N 1
ATOM 1531 C CA . GLY A 1 198 ? 4.5 -2.671 2.032 1 96.65 198 GLY A CA 1
ATOM 1532 C C . GLY A 1 198 ? 3.079 -3.135 1.771 1 96.65 198 GLY A C 1
ATOM 1533 O O . GLY A 1 198 ? 2.201 -2.971 2.62 1 96.65 198 GLY A O 1
ATOM 1534 N N . SER A 1 199 ? 2.816 -3.752 0.649 1 97.07 199 SER A N 1
ATOM 1535 C CA . SER A 1 199 ? 1.472 -4.094 0.194 1 97.07 199 SER A CA 1
ATOM 1536 C C . SER A 1 199 ? 0.869 -5.211 1.038 1 97.07 199 SER A C 1
ATOM 1538 O O . SER A 1 199 ? -0.32 -5.181 1.36 1 97.07 199 SER A O 1
ATOM 1540 N N . GLY A 1 200 ? 1.639 -6.238 1.363 1 96.73 200 GLY A N 1
ATOM 1541 C CA . GLY A 1 200 ? 1.13 -7.335 2.171 1 96.73 200 GLY A CA 1
ATOM 1542 C C . GLY A 1 200 ? 0.604 -6.886 3.522 1 96.73 200 GLY A C 1
ATOM 1543 O O . GLY A 1 200 ? -0.531 -7.197 3.887 1 96.73 200 GLY A O 1
ATOM 1544 N N . ALA A 1 201 ? 1.468 -6.156 4.227 1 97.59 201 ALA A N 1
ATOM 1545 C CA . ALA A 1 201 ? 1.063 -5.642 5.533 1 97.59 201 ALA A CA 1
ATOM 1546 C C . ALA A 1 201 ? -0.114 -4.68 5.403 1 97.59 201 ALA A C 1
ATOM 1548 O O . ALA A 1 201 ? -1.025 -4.688 6.234 1 97.59 201 ALA A O 1
ATOM 1549 N N . ALA A 1 202 ? -0.111 -3.83 4.354 1 98.63 202 ALA A N 1
ATOM 1550 C CA . ALA A 1 202 ? -1.215 -2.897 4.142 1 98.63 202 ALA A CA 1
ATOM 1551 C C . ALA A 1 202 ? -2.534 -3.641 3.951 1 98.63 202 ALA A C 1
ATOM 1553 O O . ALA A 1 202 ? -3.561 -3.249 4.509 1 98.63 202 ALA A O 1
ATOM 1554 N N . LEU A 1 203 ? -2.501 -4.726 3.157 1 98.5 203 LEU A N 1
ATOM 1555 C CA . LEU A 1 203 ? -3.701 -5.53 2.958 1 98.5 203 LEU A CA 1
ATOM 1556 C C . LEU A 1 203 ? -4.199 -6.1 4.281 1 98.5 203 LEU A C 1
ATOM 1558 O O . LEU A 1 203 ? -5.403 -6.097 4.55 1 98.5 203 LEU A O 1
ATOM 1562 N N . GLN A 1 204 ? -3.325 -6.558 5.102 1 98.07 204 GLN A N 1
ATOM 1563 C CA . GLN A 1 204 ? -3.715 -7.122 6.39 1 98.07 204 GLN A CA 1
ATOM 1564 C C . GLN A 1 204 ? -4.3 -6.051 7.306 1 98.07 204 GLN A C 1
ATOM 1566 O O . GLN A 1 204 ? -5.311 -6.281 7.972 1 98.07 204 GLN A O 1
ATOM 1571 N N . LEU A 1 205 ? -3.666 -4.875 7.327 1 98.62 205 LEU A N 1
ATOM 1572 C CA . LEU A 1 205 ? -4.096 -3.806 8.222 1 98.62 205 LEU A CA 1
ATOM 1573 C C . LEU A 1 205 ? -5.433 -3.227 7.775 1 98.62 205 LEU A C 1
ATOM 1575 O O . LEU A 1 205 ? -6.315 -2.98 8.601 1 98.62 205 LEU A O 1
ATOM 1579 N N . LEU A 1 206 ? -5.641 -3.023 6.504 1 98.72 206 LEU A N 1
ATOM 1580 C CA . LEU A 1 206 ? -6.878 -2.446 5.988 1 98.72 206 LEU A CA 1
ATOM 1581 C C . LEU A 1 206 ? -7.987 -3.491 5.939 1 98.72 206 LEU A C 1
ATOM 1583 O O . LEU A 1 206 ? -9.12 -3.22 6.343 1 98.72 206 LEU A O 1
ATOM 1587 N N . GLY A 1 207 ? -7.685 -4.68 5.484 1 98.09 207 GLY A N 1
ATOM 1588 C CA . GLY A 1 207 ? -8.666 -5.746 5.363 1 98.09 207 GLY A CA 1
ATOM 1589 C C . GLY A 1 207 ? -9.111 -6.302 6.703 1 98.09 207 GLY A C 1
ATOM 1590 O O . GLY A 1 207 ? -10.272 -6.681 6.869 1 98.09 207 GLY A O 1
ATOM 1591 N N . GLY A 1 208 ? -8.175 -6.346 7.581 1 97.59 208 GLY A N 1
ATOM 1592 C CA . GLY A 1 208 ? -8.472 -6.891 8.895 1 97.59 208 GLY A CA 1
ATOM 1593 C C . GLY A 1 208 ? -8.875 -5.832 9.904 1 97.59 208 GLY A C 1
ATOM 1594 O O . GLY A 1 208 ? -9.346 -6.155 10.997 1 97.59 208 GLY A O 1
ATOM 1595 N N . ALA A 1 209 ? -8.678 -4.557 9.568 1 97.95 209 ALA A N 1
ATOM 1596 C CA . ALA A 1 209 ? -8.802 -3.479 10.546 1 97.95 209 ALA A CA 1
ATOM 1597 C C . ALA A 1 209 ? -8.066 -3.824 11.838 1 97.95 209 ALA A C 1
ATOM 1599 O O . ALA A 1 209 ? -8.609 -3.659 12.933 1 97.95 209 ALA A O 1
ATOM 1600 N N . ALA A 1 210 ? -6.899 -4.275 11.722 1 96.67 210 ALA A N 1
ATOM 1601 C CA . ALA A 1 210 ? -6.141 -4.835 12.838 1 96.67 210 ALA A CA 1
ATOM 1602 C C . ALA A 1 210 ? -5.603 -3.731 13.744 1 96.67 210 ALA A C 1
ATOM 1604 O O . ALA A 1 210 ? -5.173 -2.68 13.264 1 96.67 210 ALA A O 1
ATOM 1605 N N . ARG A 1 211 ? -5.603 -4.074 15.005 1 97.52 211 ARG A N 1
ATOM 1606 C CA . ARG A 1 211 ? -4.966 -3.195 15.98 1 97.52 211 ARG A CA 1
ATOM 1607 C C . ARG A 1 211 ? -3.449 -3.211 15.823 1 97.52 211 ARG A C 1
ATOM 1609 O O . ARG A 1 211 ? -2.845 -4.278 15.694 1 97.52 211 ARG A O 1
ATOM 1616 N N . VAL A 1 212 ? -2.844 -2.033 15.832 1 98.73 212 VAL A N 1
ATOM 1617 C CA . VAL A 1 212 ? -1.39 -1.921 15.781 1 98.73 212 VAL A CA 1
ATOM 1618 C C . VAL A 1 212 ? -0.876 -1.274 17.066 1 98.73 212 VAL A C 1
ATOM 1620 O O . VAL A 1 212 ? -0.912 -0.05 17.209 1 98.73 212 VAL A O 1
ATOM 1623 N N . ASP A 1 213 ? -0.437 -2.073 17.954 1 98.67 213 ASP A N 1
ATOM 1624 C CA . ASP A 1 213 ? 0.187 -1.558 19.169 1 98.67 213 ASP A CA 1
ATOM 1625 C C . ASP A 1 213 ? 1.635 -1.147 18.911 1 98.67 213 ASP A C 1
ATOM 1627 O O . ASP A 1 213 ? 2.142 -1.307 17.799 1 98.67 213 ASP A O 1
ATOM 1631 N N . PRO A 1 214 ? 2.324 -0.535 19.858 1 98.67 214 PRO A N 1
ATOM 1632 C CA . PRO A 1 214 ? 3.666 0.004 19.623 1 98.67 214 PRO A CA 1
ATOM 1633 C C . PRO A 1 214 ? 4.656 -1.06 19.155 1 98.67 214 PRO A C 1
ATOM 1635 O O . PRO A 1 214 ? 5.469 -0.802 18.264 1 98.67 214 PRO A O 1
ATOM 1638 N N . GLU A 1 215 ? 4.615 -2.254 19.696 1 98.34 215 GLU A N 1
ATOM 1639 C CA . GLU A 1 215 ? 5.531 -3.322 19.307 1 98.34 215 GLU A CA 1
ATOM 1640 C C . GLU A 1 215 ? 5.321 -3.726 17.851 1 98.34 215 GLU A C 1
ATOM 1642 O O . GLU A 1 215 ? 6.282 -3.841 17.088 1 98.34 215 GLU A O 1
ATOM 1647 N N . ARG A 1 216 ? 4.122 -3.95 17.508 1 98.11 216 ARG A N 1
ATOM 1648 C CA . ARG A 1 216 ? 3.803 -4.311 16.13 1 98.11 216 ARG A CA 1
ATOM 1649 C C . ARG A 1 216 ? 4.143 -3.174 15.173 1 98.11 216 ARG A C 1
ATOM 1651 O O . ARG A 1 216 ? 4.635 -3.411 14.068 1 98.11 216 ARG A O 1
ATOM 1658 N N . ALA A 1 217 ? 3.828 -1.925 15.572 1 98.81 217 ALA A N 1
ATOM 1659 C CA . ALA A 1 217 ? 4.144 -0.768 14.739 1 98.81 217 ALA A CA 1
ATOM 1660 C C . ALA A 1 217 ? 5.637 -0.705 14.431 1 98.81 217 ALA A C 1
ATOM 1662 O O . ALA A 1 217 ? 6.031 -0.446 13.291 1 98.81 217 ALA A O 1
ATOM 1663 N N . LEU A 1 218 ? 6.443 -0.963 15.438 1 98.36 218 LEU A N 1
ATOM 1664 C CA . LEU A 1 218 ? 7.891 -0.985 15.259 1 98.36 218 LEU A CA 1
ATOM 1665 C C . LEU A 1 218 ? 8.303 -2.094 14.297 1 98.36 218 LEU A C 1
ATOM 1667 O O . LEU A 1 218 ? 9.094 -1.864 13.379 1 98.36 218 LEU A O 1
ATOM 1671 N N . SER A 1 219 ? 7.729 -3.25 14.46 1 97.02 219 SER A N 1
ATOM 1672 C CA . SER A 1 219 ? 8.082 -4.416 13.656 1 97.02 219 SER A CA 1
ATOM 1673 C C . SER A 1 219 ? 7.69 -4.219 12.196 1 97.02 219 SER A C 1
ATOM 1675 O O . SER A 1 219 ? 8.36 -4.726 11.294 1 97.02 219 SER A O 1
ATOM 1677 N N . LEU A 1 220 ? 6.67 -3.434 11.92 1 97.33 220 LEU A N 1
ATOM 1678 C CA . LEU A 1 220 ? 6.167 -3.211 10.569 1 97.33 220 LEU A CA 1
ATOM 1679 C C . LEU A 1 220 ? 6.879 -2.033 9.912 1 97.33 220 LEU A C 1
ATOM 1681 O O . LEU A 1 220 ? 6.697 -1.78 8.719 1 97.33 220 LEU A O 1
ATOM 1685 N N . GLY A 1 221 ? 7.623 -1.249 10.782 1 97.97 221 GLY A N 1
ATOM 1686 C CA . GLY A 1 221 ? 8.219 -0.024 10.273 1 97.97 221 GLY A CA 1
ATOM 1687 C C . GLY A 1 221 ? 7.247 1.14 10.23 1 97.97 221 GLY A C 1
ATOM 1688 O O . GLY A 1 221 ? 7.522 2.163 9.6 1 97.97 221 GLY A O 1
ATOM 1689 N N . LEU A 1 222 ? 6.118 0.996 10.875 1 98.66 222 LEU A N 1
ATOM 1690 C CA . LEU A 1 222 ? 5.104 2.044 10.917 1 98.66 222 LEU A CA 1
ATOM 1691 C C . LEU A 1 222 ? 5.483 3.127 11.922 1 98.66 222 LEU A C 1
ATOM 1693 O O . LEU A 1 222 ? 5.099 4.288 11.765 1 98.66 222 LEU A O 1
ATOM 1697 N N . SER A 1 223 ? 6.263 2.761 12.927 1 98.8 223 SER A N 1
ATOM 1698 C CA . SER A 1 223 ? 6.742 3.705 13.931 1 98.8 223 SER A CA 1
ATOM 1699 C C . SER A 1 223 ? 8.248 3.581 14.133 1 98.8 223 SER A C 1
ATOM 1701 O O . SER A 1 223 ? 8.835 2.536 13.841 1 98.8 223 SER A O 1
ATOM 1703 N N . GLU A 1 224 ? 8.835 4.598 14.625 1 98.46 224 GLU A N 1
ATOM 1704 C CA . GLU A 1 224 ? 10.281 4.618 14.824 1 98.46 224 GLU A CA 1
ATOM 1705 C C . GLU A 1 224 ? 10.646 4.229 16.254 1 98.46 224 GLU A C 1
ATOM 1707 O O . GLU A 1 224 ? 11.729 3.694 16.499 1 98.46 224 GLU A O 1
ATOM 1712 N N . HIS A 1 225 ? 9.727 4.597 17.162 1 97.56 225 HIS A N 1
ATOM 1713 C CA . HIS A 1 225 ? 10.119 4.447 18.559 1 97.56 225 HIS A CA 1
ATOM 1714 C C . HIS A 1 225 ? 8.907 4.514 19.482 1 97.56 225 HIS A C 1
ATOM 1716 O O . HIS A 1 225 ? 7.917 5.177 19.167 1 97.56 225 HIS A O 1
ATOM 1722 N N . THR A 1 226 ? 8.946 3.738 20.586 1 98.54 226 THR A N 1
ATOM 1723 C CA . THR A 1 226 ? 7.983 3.866 21.674 1 98.54 226 THR A CA 1
ATOM 1724 C C . THR A 1 226 ? 8.572 4.675 22.826 1 98.54 226 THR A C 1
ATOM 1726 O O . THR A 1 226 ? 9.593 4.292 23.402 1 98.54 226 THR A O 1
ATOM 1729 N N . LEU A 1 227 ? 7.966 5.765 23.137 1 98.45 227 LEU A N 1
ATOM 1730 C CA . LEU A 1 227 ? 8.442 6.629 24.212 1 98.45 227 LEU A CA 1
ATOM 1731 C C . LEU A 1 227 ? 8.2 5.986 25.573 1 98.45 227 LEU A C 1
ATOM 1733 O O . LEU A 1 227 ? 7.296 5.16 25.723 1 98.45 227 LEU A O 1
ATOM 1737 N N . PRO A 1 228 ? 8.93 6.36 26.579 1 97.08 228 PRO A N 1
ATOM 1738 C CA . PRO A 1 228 ? 8.805 5.727 27.893 1 97.08 228 PRO A CA 1
ATOM 1739 C C . PRO A 1 228 ? 7.548 6.165 28.642 1 97.08 228 PRO A C 1
ATOM 1741 O O . PRO A 1 228 ? 7.009 5.403 29.449 1 97.08 228 PRO A O 1
ATOM 1744 N N . SER A 1 229 ? 7.073 7.416 28.421 1 94.99 229 SER A N 1
ATOM 1745 C CA . SER A 1 229 ? 5.973 7.948 29.22 1 94.99 229 SER A CA 1
ATOM 1746 C C . SER A 1 229 ? 4.675 7.983 28.421 1 94.99 229 SER A C 1
ATOM 1748 O O . SER A 1 229 ? 4.686 8.268 27.221 1 94.99 229 SER A O 1
ATOM 1750 N N . SER A 1 230 ? 3.616 7.813 29.176 1 93.08 230 SER A N 1
ATOM 1751 C CA . SER A 1 230 ? 2.291 7.947 28.579 1 93.08 230 SER A CA 1
ATOM 1752 C C . SER A 1 230 ? 1.643 9.273 28.964 1 93.08 230 SER A C 1
ATOM 1754 O O . SER A 1 230 ? 0.587 9.63 28.437 1 93.08 230 SER A O 1
ATOM 1756 N N . ASP A 1 231 ? 2.271 9.932 29.851 1 94.71 231 ASP A N 1
ATOM 1757 C CA . ASP A 1 231 ? 1.768 11.242 30.251 1 94.71 231 ASP A CA 1
ATOM 1758 C C . ASP A 1 231 ? 1.931 12.26 29.124 1 94.71 231 ASP A C 1
ATOM 1760 O O . ASP A 1 231 ? 2.982 12.324 28.485 1 94.71 231 ASP A O 1
ATOM 1764 N N . GLU A 1 232 ? 0.979 13.051 28.905 1 94.25 232 GLU A N 1
ATOM 1765 C CA . GLU A 1 232 ? 0.929 13.95 27.756 1 94.25 232 GLU A CA 1
ATOM 1766 C C . GLU A 1 232 ? 2.114 14.912 27.757 1 94.25 232 GLU A C 1
ATOM 1768 O O . GLU A 1 232 ? 2.806 15.053 26.747 1 94.25 232 GLU A O 1
ATOM 1773 N N . THR A 1 233 ? 2.334 15.595 28.865 1 95.66 233 THR A N 1
ATOM 1774 C CA . THR A 1 233 ? 3.393 16.593 28.959 1 95.66 233 THR A CA 1
ATOM 1775 C C . THR A 1 233 ? 4.764 15.946 28.781 1 95.66 233 THR A C 1
ATOM 1777 O O . THR A 1 233 ? 5.6 16.449 28.028 1 95.66 233 THR A O 1
ATOM 1780 N N . SER A 1 234 ? 4.971 14.832 29.488 1 97.32 234 SER A N 1
ATOM 1781 C CA . SER A 1 234 ? 6.249 14.134 29.406 1 97.32 234 SER A CA 1
ATOM 1782 C C . SER A 1 234 ? 6.49 13.583 28.004 1 97.32 234 SER A C 1
ATOM 1784 O O . SER A 1 234 ? 7.604 13.662 27.483 1 97.32 234 SER A O 1
ATOM 1786 N N . ALA A 1 235 ? 5.455 13.044 27.42 1 98.07 235 ALA A N 1
ATOM 1787 C CA . ALA A 1 235 ? 5.575 12.489 26.075 1 98.07 235 ALA A CA 1
ATOM 1788 C C . ALA A 1 235 ? 5.939 13.573 25.064 1 98.07 235 ALA A C 1
ATOM 1790 O O . ALA A 1 235 ? 6.762 13.349 24.174 1 98.07 235 ALA A O 1
ATOM 1791 N N . LEU A 1 236 ? 5.335 14.713 25.186 1 97.93 236 LEU A N 1
ATOM 1792 C CA . LEU A 1 236 ? 5.647 15.823 24.292 1 97.93 236 LEU A CA 1
ATOM 1793 C C . LEU A 1 236 ? 7.1 16.258 24.451 1 97.93 236 LEU A C 1
ATOM 1795 O O . LEU A 1 236 ? 7.786 16.522 23.461 1 97.93 236 LEU A O 1
ATOM 1799 N N . GLY A 1 237 ? 7.542 16.354 25.71 1 98.16 237 GLY A N 1
ATOM 1800 C CA . GLY A 1 237 ? 8.937 16.678 25.964 1 98.16 237 GLY A CA 1
ATOM 1801 C C . GLY A 1 237 ? 9.902 15.68 25.353 1 98.16 237 GLY A C 1
ATOM 1802 O O . GLY A 1 237 ? 10.911 16.067 24.76 1 98.16 237 GLY A O 1
ATOM 1803 N N . GLU A 1 238 ? 9.593 14.417 25.483 1 98.43 238 GLU A N 1
ATOM 1804 C CA . GLU A 1 238 ? 10.428 13.359 24.925 1 98.43 238 GLU A CA 1
ATOM 1805 C C . GLU A 1 238 ? 10.438 13.409 23.399 1 98.43 238 GLU A C 1
ATOM 1807 O O . GLU A 1 238 ? 11.476 13.187 22.772 1 98.43 238 GLU A O 1
ATOM 1812 N N . ALA A 1 239 ? 9.304 13.695 22.773 1 98.58 239 ALA A N 1
ATOM 1813 C CA . ALA A 1 239 ? 9.223 13.823 21.32 1 98.58 239 ALA A CA 1
ATOM 1814 C C . ALA A 1 239 ? 10.062 14.998 20.826 1 98.58 239 ALA A C 1
ATOM 1816 O O . ALA A 1 239 ? 10.735 14.898 19.797 1 98.58 239 ALA A O 1
ATOM 1817 N N . ARG A 1 240 ? 10.028 16.108 21.574 1 98.08 240 ARG A N 1
ATOM 1818 C CA . ARG A 1 240 ? 10.861 17.265 21.263 1 98.08 240 ARG A CA 1
ATOM 1819 C C . ARG A 1 240 ? 12.339 16.892 21.26 1 98.08 240 ARG A C 1
ATOM 1821 O O . ARG A 1 240 ? 13.075 17.257 20.341 1 98.08 240 ARG A O 1
ATOM 1828 N N . ALA A 1 241 ? 12.679 16.208 22.291 1 98.12 241 ALA A N 1
ATOM 1829 C CA . ALA A 1 241 ? 14.076 15.803 22.423 1 98.12 241 ALA A CA 1
ATOM 1830 C C . ALA A 1 241 ? 14.485 14.867 21.29 1 98.12 241 ALA A C 1
ATOM 1832 O O . ALA A 1 241 ? 15.572 15.005 20.724 1 98.12 241 ALA A O 1
ATOM 1833 N N . TRP A 1 242 ? 13.655 13.952 20.998 1 98.32 242 TRP A N 1
ATOM 1834 C CA . TRP A 1 242 ? 13.913 13.005 19.918 1 98.32 242 TRP A CA 1
ATOM 1835 C C . TRP A 1 242 ? 14.094 13.73 18.589 1 98.32 242 TRP A C 1
ATOM 1837 O O . TRP A 1 242 ? 15.062 13.481 17.866 1 98.32 242 TRP A O 1
ATOM 1847 N N . LEU A 1 243 ? 13.199 14.666 18.245 1 98.57 243 LEU A N 1
ATOM 1848 C CA . LEU A 1 243 ? 13.205 15.378 16.972 1 98.57 243 LEU A CA 1
ATOM 1849 C C . LEU A 1 243 ? 14.392 16.331 16.887 1 98.57 243 LEU A C 1
ATOM 1851 O O . LEU A 1 243 ? 14.946 16.544 15.806 1 98.57 243 LEU A O 1
ATOM 1855 N N . SER A 1 244 ? 14.807 16.873 17.977 1 97.86 244 SER A N 1
ATOM 1856 C CA . SER A 1 244 ? 15.885 17.855 18.021 1 97.86 244 SER A CA 1
ATOM 1857 C C . SER A 1 244 ? 17.202 17.252 17.543 1 97.86 244 SER A C 1
ATOM 1859 O O . SER A 1 244 ? 18.069 17.966 17.035 1 97.86 244 SER A O 1
ATOM 1861 N N . GLN A 1 245 ? 17.31 15.924 17.671 1 97.42 245 GLN A N 1
ATOM 1862 C CA . GLN A 1 245 ? 18.518 15.249 17.208 1 97.42 245 GLN A CA 1
ATOM 1863 C C . GLN A 1 245 ? 18.693 15.405 15.7 1 97.42 245 GLN A C 1
ATOM 1865 O O . GLN A 1 245 ? 19.817 15.388 15.195 1 97.42 245 GLN A O 1
ATOM 1870 N N . TYR A 1 246 ? 17.601 15.655 15.06 1 98.07 246 TYR A N 1
ATOM 1871 C CA . TYR A 1 246 ? 17.637 15.693 13.602 1 98.07 246 TYR A CA 1
ATOM 1872 C C . TYR A 1 246 ? 17.492 17.121 13.09 1 98.07 246 TYR A C 1
ATOM 1874 O O . TYR A 1 246 ? 17.657 17.378 11.895 1 98.07 246 TYR A O 1
ATOM 1882 N N . THR A 1 247 ? 17.186 18.051 13.974 1 97.95 247 THR A N 1
ATOM 1883 C CA . THR A 1 247 ? 16.911 19.415 13.537 1 97.95 247 THR A CA 1
ATOM 1884 C C . THR A 1 247 ? 17.989 20.372 14.039 1 97.95 247 THR A C 1
ATOM 1886 O O . THR A 1 247 ? 17.834 21.591 13.949 1 97.95 247 THR A O 1
ATOM 1889 N N . ASP A 1 248 ? 18.977 19.765 14.592 1 95.59 248 ASP A N 1
ATOM 1890 C CA . ASP A 1 248 ? 20.1 20.591 15.024 1 95.59 248 ASP A CA 1
ATOM 1891 C C . ASP A 1 248 ? 20.89 21.114 13.826 1 95.59 248 ASP A C 1
ATOM 1893 O O . ASP A 1 248 ? 21.436 20.331 13.046 1 95.59 248 ASP A O 1
ATOM 1897 N N . GLY A 1 249 ? 20.919 22.467 13.689 1 95.32 249 GLY A N 1
ATOM 1898 C CA . GLY A 1 249 ? 21.618 23.097 12.58 1 95.32 249 GLY A CA 1
ATOM 1899 C C . GLY A 1 249 ? 20.83 24.225 11.942 1 95.32 249 GLY A C 1
ATOM 1900 O O . GLY A 1 249 ? 19.711 24.524 12.364 1 95.32 249 GLY A O 1
ATOM 1901 N N . PRO A 1 250 ? 21.415 24.858 10.909 1 96.74 250 PRO A N 1
ATOM 1902 C CA . PRO A 1 250 ? 20.739 25.969 10.237 1 96.74 250 PRO A CA 1
ATOM 1903 C C . PRO A 1 250 ? 19.46 25.537 9.523 1 96.74 250 PRO A C 1
ATOM 1905 O O . PRO A 1 250 ? 19.429 24.477 8.892 1 96.74 250 PRO A O 1
ATOM 1908 N N . ALA A 1 251 ? 18.438 26.339 9.628 1 97.46 251 ALA A N 1
ATOM 1909 C CA . ALA A 1 251 ? 17.139 26.028 9.038 1 97.46 251 ALA A CA 1
ATOM 1910 C C . ALA A 1 251 ? 17.263 25.782 7.537 1 97.46 251 ALA A C 1
ATOM 1912 O O . ALA A 1 251 ? 16.638 24.865 6.998 1 97.46 251 ALA A O 1
ATOM 1913 N N . THR A 1 252 ? 18.098 26.551 6.853 1 97.25 252 THR A N 1
ATOM 1914 C CA . THR A 1 252 ? 18.248 26.44 5.407 1 97.25 252 THR A CA 1
ATOM 1915 C C . THR A 1 252 ? 18.757 25.054 5.021 1 97.25 252 THR A C 1
ATOM 1917 O O . THR A 1 252 ? 18.338 24.493 4.007 1 97.25 252 THR A O 1
ATOM 1920 N N . VAL A 1 253 ? 19.651 24.463 5.882 1 98.16 253 VAL A N 1
ATOM 1921 C CA . VAL A 1 253 ? 20.257 23.167 5.593 1 98.16 253 VAL A CA 1
ATOM 1922 C C . VAL A 1 253 ? 19.272 22.05 5.93 1 98.16 253 VAL A C 1
ATOM 1924 O O . VAL A 1 253 ? 19.08 21.123 5.14 1 98.16 253 VAL A O 1
ATOM 1927 N N . ILE A 1 254 ? 18.619 22.142 7.104 1 98.53 254 ILE A N 1
ATOM 1928 C CA . ILE A 1 254 ? 17.678 21.118 7.544 1 98.53 254 ILE A CA 1
ATOM 1929 C C . ILE A 1 254 ? 16.514 21.031 6.56 1 98.53 254 ILE A C 1
ATOM 1931 O O . ILE A 1 254 ? 16.1 19.935 6.173 1 98.53 254 ILE A O 1
ATOM 1935 N N . ARG A 1 255 ? 16.044 22.149 6.09 1 98.32 255 ARG A N 1
ATOM 1936 C CA . ARG A 1 255 ? 14.955 22.215 5.122 1 98.32 255 ARG A CA 1
ATOM 1937 C C . ARG A 1 255 ? 15.385 21.646 3.773 1 98.32 255 ARG A C 1
ATOM 1939 O O . ARG A 1 255 ? 14.605 20.967 3.103 1 98.32 255 ARG A O 1
ATOM 1946 N N . ALA A 1 256 ? 16.609 21.888 3.356 1 98.28 256 ALA A N 1
ATOM 1947 C CA . ALA A 1 256 ? 17.153 21.344 2.114 1 98.28 256 ALA A CA 1
ATOM 1948 C C . ALA A 1 256 ? 17.237 19.822 2.172 1 98.28 256 ALA A C 1
ATOM 1950 O O . ALA A 1 256 ? 16.931 19.139 1.191 1 98.28 256 ALA A O 1
ATOM 1951 N N . VAL A 1 257 ? 17.69 19.277 3.311 1 98.65 257 VAL A N 1
ATOM 1952 C CA . VAL A 1 257 ? 17.759 17.831 3.495 1 98.65 257 VAL A CA 1
ATOM 1953 C C . VAL A 1 257 ? 16.38 17.215 3.27 1 98.65 257 VAL A C 1
ATOM 1955 O O . VAL A 1 257 ? 16.247 16.222 2.551 1 98.65 257 VAL A O 1
ATOM 1958 N N . LYS A 1 258 ? 15.335 17.807 3.869 1 98.68 258 LYS A N 1
ATOM 1959 C CA . LYS A 1 258 ? 13.968 17.321 3.7 1 98.68 258 LYS A CA 1
ATOM 1960 C C . LYS A 1 258 ? 13.561 17.326 2.229 1 98.68 258 LYS A C 1
ATOM 1962 O O . LYS A 1 258 ? 12.957 16.368 1.743 1 98.68 258 LYS A O 1
ATOM 1967 N N . LYS A 1 259 ? 13.882 18.348 1.533 1 98.12 259 LYS A N 1
ATOM 1968 C CA . LYS A 1 259 ? 13.512 18.466 0.126 1 98.12 259 LYS A CA 1
ATOM 1969 C C . LYS A 1 259 ? 14.191 17.388 -0.714 1 98.12 259 LYS A C 1
ATOM 1971 O O . LYS A 1 259 ? 13.577 16.821 -1.62 1 98.12 259 LYS A O 1
ATOM 1976 N N . VAL A 1 260 ? 15.475 17.079 -0.409 1 98.61 260 VAL A N 1
ATOM 1977 C CA . VAL A 1 260 ? 16.214 16.045 -1.126 1 98.61 260 VAL A CA 1
ATOM 1978 C C . VAL A 1 260 ? 15.54 14.691 -0.919 1 98.61 260 VAL A C 1
ATOM 1980 O O . VAL A 1 260 ? 15.335 13.939 -1.875 1 98.61 260 VAL A O 1
ATOM 1983 N N . VAL A 1 261 ? 15.196 14.441 0.288 1 98.43 261 VAL A N 1
ATOM 19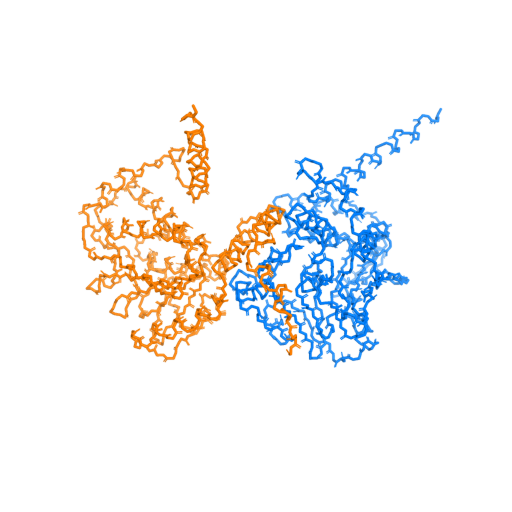84 C CA . VAL A 1 261 ? 14.588 13.156 0.617 1 98.43 261 VAL A CA 1
ATOM 1985 C C . VAL A 1 261 ? 13.217 13.048 -0.046 1 98.43 261 VAL A C 1
ATOM 1987 O O . VAL A 1 261 ? 12.857 11.994 -0.575 1 98.43 261 VAL A O 1
ATOM 1990 N N . THR A 1 262 ? 12.447 14.135 -0.034 1 97.34 262 THR A N 1
ATOM 1991 C CA . THR A 1 262 ? 11.139 14.146 -0.68 1 97.34 262 THR A CA 1
ATOM 1992 C C . THR A 1 262 ? 11.271 13.855 -2.173 1 97.34 262 THR A C 1
ATOM 1994 O O . THR A 1 262 ? 10.507 13.061 -2.726 1 97.34 262 THR A O 1
ATOM 1997 N N . ALA A 1 263 ? 12.235 14.454 -2.813 1 96.25 263 ALA A N 1
ATOM 1998 C CA . ALA A 1 263 ? 12.477 14.212 -4.233 1 96.25 263 ALA A CA 1
ATOM 1999 C C . ALA A 1 263 ? 12.825 12.749 -4.488 1 96.25 263 ALA A C 1
ATOM 2001 O O . ALA A 1 263 ? 12.293 12.13 -5.413 1 96.25 263 ALA A O 1
ATOM 2002 N N . GLY A 1 264 ? 13.739 12.229 -3.688 1 96.8 264 GLY A N 1
ATOM 2003 C CA . GLY A 1 264 ? 14.136 10.838 -3.83 1 96.8 264 GLY A CA 1
ATOM 2004 C C . GLY A 1 264 ? 12.983 9.867 -3.651 1 96.8 264 GLY A C 1
ATOM 2005 O O . GLY A 1 264 ? 12.965 8.797 -4.263 1 96.8 264 GLY A O 1
ATOM 2006 N N . ARG A 1 265 ? 12.03 10.249 -2.865 1 95.05 265 ARG A N 1
ATOM 2007 C CA . ARG A 1 265 ? 10.9 9.386 -2.538 1 95.05 265 ARG A CA 1
ATOM 2008 C C . ARG A 1 265 ? 9.847 9.42 -3.64 1 95.05 265 ARG A C 1
ATOM 2010 O O . ARG A 1 265 ? 9.216 8.403 -3.935 1 95.05 265 ARG A O 1
ATOM 2017 N N . GLU A 1 266 ? 9.658 10.529 -4.278 1 94.12 266 GLU A N 1
ATOM 2018 C CA . GLU A 1 266 ? 8.47 10.721 -5.105 1 94.12 266 GLU A CA 1
ATOM 2019 C C . GLU A 1 266 ? 8.82 10.69 -6.59 1 94.12 266 GLU A C 1
ATOM 2021 O O . GLU A 1 266 ? 7.949 10.47 -7.434 1 94.12 266 GLU A O 1
ATOM 2026 N N . LEU A 1 267 ? 10.145 10.948 -6.924 1 94.12 267 LEU A N 1
ATOM 2027 C CA . LEU A 1 267 ? 10.512 11.111 -8.326 1 94.12 267 LEU A CA 1
ATOM 2028 C C . LEU A 1 267 ? 11.31 9.909 -8.822 1 94.12 267 LEU A C 1
ATOM 2030 O O . LEU A 1 267 ? 11.954 9.217 -8.031 1 94.12 267 LEU A O 1
ATOM 2034 N N . PRO A 1 268 ? 11.277 9.697 -10.201 1 94.37 268 PRO A N 1
ATOM 2035 C CA . PRO A 1 268 ? 12.234 8.745 -10.769 1 94.37 268 PRO A CA 1
ATOM 2036 C C . PRO A 1 268 ? 13.686 9.158 -10.536 1 94.37 268 PRO A C 1
ATOM 2038 O O . PRO A 1 268 ? 13.974 10.345 -10.364 1 94.37 268 PRO A O 1
ATOM 2041 N N . LEU A 1 269 ? 14.593 8.279 -10.625 1 95.39 269 LEU A N 1
ATOM 2042 C CA . LEU A 1 269 ? 15.977 8.446 -10.195 1 95.39 269 LEU A CA 1
ATOM 2043 C C . LEU A 1 269 ? 16.622 9.64 -10.891 1 95.39 269 LEU A C 1
ATOM 2045 O O . LEU A 1 269 ? 17.216 10.499 -10.235 1 95.39 269 LEU A O 1
ATOM 2049 N N . GLU A 1 270 ? 16.445 9.685 -12.171 1 97.26 270 GLU A N 1
ATOM 2050 C CA . GLU A 1 270 ? 17.12 10.754 -12.901 1 97.26 270 GLU A CA 1
ATOM 2051 C C . GLU A 1 270 ? 16.597 12.125 -12.482 1 97.26 270 GLU A C 1
ATOM 2053 O O . GLU A 1 270 ? 17.377 13.058 -12.284 1 97.26 270 GLU A O 1
ATOM 2058 N N . ALA A 1 271 ? 15.269 12.304 -12.34 1 97.02 271 ALA A N 1
ATOM 2059 C CA . ALA A 1 271 ? 14.674 13.565 -11.906 1 97.02 271 ALA A CA 1
ATOM 2060 C C . ALA A 1 271 ? 15.077 13.897 -10.472 1 97.02 271 ALA A C 1
ATOM 2062 O O . ALA A 1 271 ? 15.311 15.062 -10.14 1 97.02 271 ALA A O 1
ATOM 2063 N N . ALA A 1 272 ? 15.15 12.923 -9.629 1 97.54 272 ALA A N 1
ATOM 2064 C CA . ALA A 1 272 ? 15.574 13.113 -8.244 1 97.54 272 ALA A CA 1
ATOM 2065 C C . ALA A 1 272 ? 17.012 13.617 -8.175 1 97.54 272 ALA A C 1
ATOM 2067 O O . ALA A 1 272 ? 17.329 14.503 -7.378 1 97.54 272 ALA A O 1
ATOM 2068 N N . LEU A 1 273 ? 17.842 13.03 -9.01 1 98.48 273 LEU A N 1
ATOM 2069 C CA . LEU A 1 273 ? 19.241 13.445 -9.045 1 98.48 273 LEU A CA 1
ATOM 2070 C C . LEU A 1 273 ? 19.368 14.889 -9.517 1 98.48 273 LEU A C 1
ATOM 2072 O O . LEU A 1 273 ? 20.16 15.658 -8.969 1 98.48 273 LEU A O 1
ATOM 2076 N N . ARG A 1 274 ? 18.611 15.269 -10.501 1 98.47 274 ARG A N 1
ATOM 2077 C CA . ARG A 1 274 ? 18.613 16.652 -10.966 1 98.47 274 ARG A CA 1
ATOM 2078 C C . ARG A 1 274 ? 18.107 17.595 -9.88 1 98.47 274 ARG A C 1
ATOM 2080 O O . ARG A 1 274 ? 18.661 18.679 -9.685 1 98.47 274 ARG A O 1
ATOM 2087 N N . THR A 1 275 ? 17.059 17.201 -9.181 1 98.14 275 THR A N 1
ATOM 2088 C CA . THR A 1 275 ? 16.523 18.004 -8.088 1 98.14 275 THR A CA 1
ATOM 2089 C C . THR A 1 275 ? 17.549 18.145 -6.967 1 98.14 275 THR A C 1
ATOM 2091 O O . THR A 1 275 ? 17.717 19.229 -6.405 1 98.14 275 THR A O 1
ATOM 2094 N N . GLU A 1 276 ? 18.177 17.039 -6.669 1 98.56 276 GLU A N 1
ATOM 2095 C CA . GLU A 1 276 ? 19.236 17.07 -5.664 1 98.56 276 GLU A CA 1
ATOM 2096 C C . GLU A 1 276 ? 20.319 18.079 -6.035 1 98.56 276 GLU A C 1
ATOM 2098 O O . GLU A 1 276 ? 20.762 18.861 -5.191 1 98.56 276 GLU A O 1
ATOM 2103 N N . LYS A 1 277 ? 20.72 18.042 -7.289 1 98.62 277 LYS A N 1
ATOM 2104 C CA . LYS A 1 277 ? 21.703 19.002 -7.783 1 98.62 277 LYS A CA 1
ATOM 2105 C C . LYS A 1 277 ? 21.219 20.435 -7.584 1 98.62 277 LYS A C 1
ATOM 2107 O O . LYS A 1 277 ? 21.974 21.292 -7.118 1 98.62 277 LYS A O 1
ATOM 2112 N N . ASP A 1 278 ? 19.999 20.755 -7.897 1 98.37 278 ASP A N 1
ATOM 2113 C CA . ASP A 1 278 ? 19.439 22.096 -7.761 1 98.37 278 ASP A CA 1
ATOM 2114 C C . ASP A 1 278 ? 19.411 22.534 -6.298 1 98.37 278 ASP A C 1
ATOM 2116 O O . ASP A 1 278 ? 19.739 23.679 -5.981 1 98.37 278 ASP A O 1
ATOM 2120 N N . ILE A 1 279 ? 18.998 21.63 -5.389 1 97.85 279 ILE A N 1
ATOM 2121 C CA . ILE A 1 279 ? 18.943 21.929 -3.962 1 97.85 279 ILE A CA 1
ATOM 2122 C C . ILE A 1 279 ? 20.355 22.17 -3.431 1 97.85 279 ILE A C 1
ATOM 2124 O O . ILE A 1 279 ? 20.588 23.118 -2.677 1 97.85 279 ILE A O 1
ATOM 2128 N N . PHE A 1 280 ? 21.241 21.32 -3.843 1 98.08 280 PHE A N 1
ATOM 2129 C CA . PHE A 1 280 ? 22.645 21.471 -3.476 1 98.08 280 PHE A CA 1
ATOM 2130 C C . PHE A 1 280 ? 23.144 22.872 -3.811 1 98.08 280 PHE A C 1
ATOM 2132 O O . PHE A 1 280 ? 23.831 23.501 -3.004 1 98.08 280 PHE A O 1
ATOM 2139 N N . GLY A 1 281 ? 22.726 23.413 -4.921 1 97.79 281 GLY A N 1
ATOM 2140 C CA . GLY A 1 281 ? 23.14 24.729 -5.382 1 97.79 281 GLY A CA 1
ATOM 2141 C C . GLY A 1 281 ? 22.638 25.856 -4.499 1 97.79 281 GLY A C 1
ATOM 2142 O O . GLY A 1 281 ? 23.228 26.938 -4.47 1 97.79 281 GLY A O 1
ATOM 2143 N N . THR A 1 282 ? 21.622 25.678 -3.801 1 96.66 282 THR A N 1
ATOM 2144 C CA . THR A 1 282 ? 21.055 26.735 -2.969 1 96.66 282 THR A CA 1
ATOM 2145 C C . THR A 1 282 ? 21.824 26.861 -1.657 1 96.66 282 THR A C 1
ATOM 2147 O O . THR A 1 282 ? 21.716 27.874 -0.963 1 96.66 282 THR A O 1
ATOM 2150 N N . VAL A 1 283 ? 22.621 25.804 -1.237 1 97.29 283 VAL A N 1
ATOM 2151 C CA . VAL A 1 283 ? 23.276 25.847 0.066 1 97.29 283 VAL A CA 1
ATOM 2152 C C . VAL A 1 283 ? 24.79 25.924 -0.118 1 97.29 283 VAL A C 1
ATOM 2154 O O . VAL A 1 283 ? 25.514 26.32 0.799 1 97.29 283 VAL A O 1
ATOM 2157 N N . TRP A 1 284 ? 25.214 25.468 -1.282 1 97.01 284 TRP A N 1
ATOM 2158 C CA . TRP A 1 284 ? 26.641 25.568 -1.57 1 97.01 284 TRP A CA 1
ATOM 2159 C C . TRP A 1 284 ? 27.079 27.027 -1.65 1 97.01 284 TRP A C 1
ATOM 2161 O O . TRP A 1 284 ? 26.523 27.807 -2.427 1 97.01 284 TRP A O 1
ATOM 2171 N N . GLY A 1 285 ? 28.078 27.402 -0.893 1 95.82 285 GLY A N 1
ATOM 2172 C CA . GLY A 1 285 ? 28.554 28.775 -0.876 1 95.82 285 GLY A CA 1
ATOM 2173 C C . GLY A 1 285 ? 27.682 29.7 -0.048 1 95.82 285 GLY A C 1
ATOM 2174 O O . GLY A 1 285 ? 27.926 30.907 0.009 1 95.82 285 GLY A O 1
ATOM 2175 N N . GLY A 1 286 ? 26.635 29.198 0.536 1 94.8 286 GLY A N 1
ATOM 2176 C CA . GLY A 1 286 ? 25.774 29.982 1.408 1 94.8 286 GLY A CA 1
ATOM 2177 C C . GLY A 1 286 ? 26.381 30.235 2.775 1 94.8 286 GLY A C 1
ATOM 2178 O O . GLY A 1 286 ? 27.453 29.716 3.09 1 94.8 286 GLY A O 1
ATOM 2179 N N . PRO A 1 287 ? 25.707 31.015 3.541 1 95.03 287 PRO A N 1
ATOM 2180 C CA . PRO A 1 287 ? 26.249 31.448 4.831 1 95.03 287 PRO A CA 1
ATOM 2181 C C . PRO A 1 287 ? 26.656 30.278 5.723 1 95.03 287 PRO A C 1
ATOM 2183 O O . PRO A 1 287 ? 27.734 30.3 6.322 1 95.03 287 PRO A O 1
ATOM 2186 N N . ALA A 1 288 ? 25.841 29.256 5.837 1 95.48 288 ALA A N 1
ATOM 2187 C CA . ALA A 1 288 ? 26.146 28.11 6.69 1 95.48 288 ALA A CA 1
ATOM 2188 C C . ALA A 1 288 ? 27.386 27.372 6.194 1 95.48 288 ALA A C 1
ATOM 2190 O O . ALA A 1 288 ? 28.212 26.925 6.994 1 95.48 288 ALA A O 1
ATOM 2191 N N . ASN A 1 289 ? 27.469 27.167 4.904 1 95.67 289 ASN A N 1
ATOM 2192 C CA . ASN A 1 289 ? 28.614 26.495 4.299 1 95.67 289 ASN A CA 1
ATOM 2193 C C . ASN A 1 289 ? 29.91 27.262 4.548 1 95.67 289 ASN A C 1
ATOM 2195 O O . ASN A 1 289 ? 30.905 26.681 4.985 1 95.67 289 ASN A O 1
ATOM 2199 N N . LEU A 1 290 ? 29.839 28.502 4.306 1 94.9 290 LEU A N 1
ATOM 2200 C CA . LEU A 1 290 ? 31.022 29.338 4.479 1 94.9 290 LEU A CA 1
ATOM 2201 C C . LEU A 1 290 ? 31.462 29.362 5.939 1 94.9 290 LEU A C 1
ATOM 2203 O O . LEU A 1 290 ? 32.659 29.317 6.232 1 94.9 290 LEU A O 1
ATOM 2207 N N . GLN A 1 291 ? 30.569 29.463 6.806 1 94.65 291 GLN A N 1
ATOM 2208 C CA . GLN A 1 291 ? 30.884 29.444 8.23 1 94.65 291 GLN A CA 1
ATOM 2209 C C . GLN A 1 291 ? 31.554 28.132 8.628 1 94.65 291 GLN A C 1
ATOM 2211 O O . GLN A 1 291 ? 32.479 28.123 9.442 1 94.65 291 GLN A O 1
ATOM 2216 N N . ALA A 1 292 ? 31.073 27.037 8.121 1 92.76 292 ALA A N 1
ATOM 2217 C CA . ALA A 1 292 ? 31.627 25.722 8.435 1 92.76 292 ALA A CA 1
ATOM 2218 C C . ALA A 1 292 ? 33.06 25.595 7.926 1 92.76 292 ALA A C 1
ATOM 2220 O O . ALA A 1 292 ? 33.892 24.934 8.552 1 92.76 292 ALA A O 1
ATOM 2221 N N . LEU A 1 293 ? 33.279 26.173 6.76 1 91.24 293 LEU A N 1
ATOM 2222 C CA . LEU A 1 293 ? 34.606 26.108 6.157 1 91.24 293 LEU A CA 1
ATOM 2223 C C . LEU A 1 293 ? 35.627 26.855 7.008 1 91.24 293 LEU A C 1
ATOM 2225 O O . LEU A 1 293 ? 36.801 26.481 7.048 1 91.24 293 LEU A O 1
ATOM 2229 N N . VAL A 1 294 ? 35.229 27.806 7.603 1 91.4 294 VAL A N 1
ATOM 2230 C CA . VAL A 1 294 ? 36.13 28.592 8.44 1 91.4 294 VAL A CA 1
ATOM 2231 C C . VAL A 1 294 ? 36.394 27.853 9.75 1 91.4 294 VAL A C 1
ATOM 2233 O O . VAL A 1 294 ? 37.509 27.89 10.277 1 91.4 294 VAL A O 1
ATOM 2236 N N . ARG A 1 295 ? 35.379 27.219 10.264 1 83.18 295 ARG A N 1
ATOM 2237 C CA . ARG A 1 295 ? 35.519 26.52 11.538 1 83.18 295 ARG A CA 1
ATOM 2238 C C . ARG A 1 295 ? 36.295 25.219 11.366 1 83.18 295 ARG A C 1
ATOM 2240 O O . ARG A 1 295 ? 36.828 24.675 12.336 1 83.18 295 ARG A O 1
ATOM 2247 N N . ARG A 1 296 ? 36.912 24.742 10.365 1 62.98 296 ARG A N 1
ATOM 2248 C CA . ARG A 1 296 ? 37.631 23.507 10.069 1 62.98 296 ARG A CA 1
ATOM 2249 C C . ARG A 1 296 ? 36.862 22.291 10.574 1 62.98 296 ARG A C 1
ATOM 2251 O O . ARG A 1 296 ? 37.008 21.895 11.732 1 62.98 296 ARG A O 1
ATOM 2258 N N . PRO A 1 297 ? 35.642 21.927 10.18 1 53.12 297 PRO A N 1
ATOM 2259 C CA . PRO A 1 297 ? 34.876 20.837 10.79 1 53.12 297 PRO A CA 1
ATOM 2260 C C . PRO A 1 297 ? 35.646 19.519 10.821 1 53.12 297 PRO A C 1
ATOM 2262 O O . PRO A 1 297 ? 36.197 19.098 9.801 1 53.12 297 PRO A O 1
ATOM 2265 N N . LYS A 1 298 ? 36.436 19.194 11.748 1 51.02 298 LYS A N 1
ATOM 2266 C CA . LYS A 1 298 ? 37.016 17.858 11.847 1 51.02 298 LYS A CA 1
ATOM 2267 C C . LYS A 1 298 ? 35.936 16.783 11.766 1 51.02 298 LYS A C 1
ATOM 2269 O O . LYS A 1 298 ? 34.953 16.826 12.509 1 51.02 298 LYS A O 1
ATOM 2274 N N . HIS A 1 299 ? 35.605 16.453 10.605 1 51.51 299 HIS A N 1
ATOM 2275 C CA . HIS A 1 299 ? 34.746 15.275 10.555 1 51.51 299 HIS A CA 1
ATOM 2276 C C . HIS A 1 299 ? 35.185 14.23 11.575 1 51.51 299 HIS A C 1
ATOM 2278 O O . HIS A 1 299 ? 36.318 13.744 11.523 1 51.51 299 HIS A O 1
ATOM 2284 N N . LYS A 1 300 ? 34.937 14.433 12.797 1 43.14 300 LYS A N 1
ATOM 2285 C CA . LYS A 1 300 ? 35.306 13.363 13.72 1 43.14 300 LYS A CA 1
ATOM 2286 C C . LYS A 1 300 ? 34.497 12.099 13.447 1 43.14 300 LYS A C 1
ATOM 2288 O O . LYS A 1 300 ? 33.352 12.173 12.998 1 43.14 300 LYS A O 1
ATOM 2293 N N . MET B 1 1 ? -37.625 4.76 -29.944 1 30.46 1 MET B N 1
ATOM 2294 C CA . MET B 1 1 ? -37.238 4.732 -28.536 1 30.46 1 MET B CA 1
ATOM 2295 C C . MET B 1 1 ? -36.156 3.686 -28.289 1 30.46 1 MET B C 1
ATOM 2297 O O . MET B 1 1 ? -35.763 3.452 -27.145 1 30.46 1 MET B O 1
ATOM 2301 N N . THR B 1 2 ? -35.997 2.707 -29.13 1 37.51 2 THR B N 1
ATOM 2302 C CA . THR B 1 2 ? -35.197 1.489 -29.059 1 37.51 2 THR B CA 1
ATOM 2303 C C . THR B 1 2 ? -33.722 1.797 -29.297 1 37.51 2 THR B C 1
ATOM 2305 O O . THR B 1 2 ? -32.89 0.887 -29.33 1 37.51 2 THR B O 1
ATOM 2308 N N . LEU B 1 3 ? -33.379 3.075 -29.719 1 40.05 3 LEU B N 1
ATOM 2309 C CA . LEU B 1 3 ? -31.995 3.328 -30.104 1 40.05 3 LEU B CA 1
ATOM 2310 C C . LEU B 1 3 ? -31.117 3.532 -28.873 1 40.05 3 LEU B C 1
ATOM 2312 O O . LEU B 1 3 ? -29.902 3.706 -28.994 1 40.05 3 LEU B O 1
ATOM 2316 N N . ALA B 1 4 ? -31.703 3.918 -27.793 1 43.51 4 ALA B N 1
ATOM 2317 C CA . ALA B 1 4 ? -30.927 4.345 -26.632 1 43.51 4 ALA B CA 1
ATOM 2318 C C . ALA B 1 4 ? -30.189 3.168 -26.002 1 43.51 4 ALA B C 1
ATOM 2320 O O . ALA B 1 4 ? -29.195 3.356 -25.296 1 43.51 4 ALA B O 1
ATOM 2321 N N . PRO B 1 5 ? -30.624 1.966 -26.137 1 50.24 5 PRO B N 1
ATOM 2322 C CA . PRO B 1 5 ? -29.946 0.861 -25.456 1 50.24 5 PRO B CA 1
ATOM 2323 C C . PRO B 1 5 ? -28.605 0.507 -26.094 1 50.24 5 PRO B C 1
ATOM 2325 O O . PRO B 1 5 ? -27.699 0.024 -25.409 1 50.24 5 PRO B O 1
ATOM 2328 N N . TRP B 1 6 ? -28.397 0.897 -27.282 1 47.54 6 TRP B N 1
ATOM 2329 C CA . TRP B 1 6 ? -27.185 0.469 -27.973 1 47.54 6 TRP B CA 1
ATOM 2330 C C . TRP B 1 6 ? -26.003 1.356 -27.598 1 47.54 6 TRP B C 1
ATOM 2332 O O . TRP B 1 6 ? -24.875 0.875 -27.467 1 47.54 6 TRP B O 1
ATOM 2342 N N . LYS B 1 7 ? -26.165 2.619 -27.386 1 50.04 7 LYS B N 1
ATOM 2343 C CA . LYS B 1 7 ? -25.072 3.525 -27.045 1 50.04 7 LYS B CA 1
ATOM 2344 C C . LYS B 1 7 ? -24.54 3.241 -25.643 1 50.04 7 LYS B C 1
ATOM 2346 O O . LYS B 1 7 ? -23.329 3.271 -25.415 1 50.04 7 LYS B O 1
ATOM 2351 N N . ASN B 1 8 ? -25.466 2.828 -24.803 1 52.17 8 ASN B N 1
ATOM 2352 C CA . ASN B 1 8 ? -25.07 2.451 -23.451 1 52.17 8 ASN B CA 1
ATOM 2353 C C . ASN B 1 8 ? -24.315 1.125 -23.437 1 52.17 8 ASN B C 1
ATOM 2355 O O . ASN B 1 8 ? -23.347 0.965 -22.692 1 52.17 8 ASN B O 1
ATOM 2359 N N . PHE B 1 9 ? -24.699 0.262 -24.375 1 53.21 9 PHE B N 1
ATOM 2360 C CA . PHE B 1 9 ? -23.996 -1.01 -24.494 1 53.21 9 PHE B CA 1
ATOM 2361 C C . PHE B 1 9 ? -22.607 -0.808 -25.087 1 53.21 9 PHE B C 1
ATOM 2363 O O . PHE B 1 9 ? -21.632 -1.391 -24.609 1 53.21 9 PHE B O 1
ATOM 2370 N N . LEU B 1 10 ? -22.495 -0.008 -25.994 1 55.05 10 LEU B N 1
ATOM 2371 C CA . LEU B 1 10 ? -21.205 0.281 -26.612 1 55.05 10 LEU B CA 1
ATOM 2372 C C . LEU B 1 10 ? -20.293 1.026 -25.643 1 55.05 10 LEU B C 1
ATOM 2374 O O . LEU B 1 10 ? -19.094 0.749 -25.575 1 55.05 10 LEU B O 1
ATOM 2378 N N . GLN B 1 11 ? -20.856 1.887 -24.883 1 52.28 11 GLN B N 1
ATOM 2379 C CA . GLN B 1 11 ? -20.062 2.623 -23.905 1 52.28 11 GLN B CA 1
ATOM 2380 C C . GLN B 1 11 ? -19.603 1.712 -22.771 1 52.28 11 GLN B C 1
ATOM 2382 O O . GLN B 1 11 ? -18.46 1.803 -22.318 1 52.28 11 GLN B O 1
ATOM 2387 N N . ILE B 1 12 ? -20.401 0.776 -22.437 1 53.27 12 ILE B N 1
ATOM 2388 C CA . ILE B 1 12 ? -20.039 -0.2 -21.415 1 53.27 12 ILE B CA 1
ATOM 2389 C C . ILE B 1 12 ? -18.988 -1.16 -21.967 1 53.27 12 ILE B C 1
ATOM 2391 O O . ILE B 1 12 ? -18.007 -1.474 -21.289 1 53.27 12 ILE B O 1
ATOM 2395 N N . THR B 1 13 ? -19.285 -1.602 -23.188 1 53.96 13 THR B N 1
ATOM 2396 C CA . THR B 1 13 ? -18.32 -2.483 -23.837 1 53.96 13 THR B CA 1
ATOM 2397 C C . THR B 1 13 ? -16.982 -1.774 -24.024 1 53.96 13 THR B C 1
ATOM 2399 O O . THR B 1 13 ? -15.924 -2.36 -23.785 1 53.96 13 THR B O 1
ATOM 2402 N N . MET B 1 14 ? -17.042 -0.601 -24.434 1 49.09 14 MET B N 1
ATOM 2403 C CA . MET B 1 14 ? -15.813 0.161 -24.634 1 49.09 14 MET B CA 1
ATOM 2404 C C . MET B 1 14 ? -15.116 0.428 -23.304 1 49.09 14 MET B C 1
ATOM 2406 O O . MET B 1 14 ? -13.891 0.336 -23.211 1 49.09 14 MET B O 1
ATOM 2410 N N . LYS B 1 15 ? -15.8 0.813 -22.294 1 52.32 15 LYS B N 1
ATOM 2411 C CA . LYS B 1 15 ? -15.216 0.986 -20.967 1 52.32 15 LYS B CA 1
ATOM 2412 C C . LYS B 1 15 ? -14.617 -0.321 -20.455 1 52.32 15 LYS B C 1
ATOM 2414 O O . LYS B 1 15 ? -13.54 -0.324 -19.855 1 52.32 15 LYS B O 1
ATOM 2419 N N . ARG B 1 16 ? -15.363 -1.397 -20.742 1 51.41 16 ARG B N 1
ATOM 2420 C CA . ARG B 1 16 ? -14.861 -2.724 -20.399 1 51.41 16 ARG B CA 1
ATOM 2421 C C . ARG B 1 16 ? -13.589 -3.046 -21.176 1 51.41 16 ARG B C 1
ATOM 2423 O O . ARG B 1 16 ? -12.647 -3.62 -20.624 1 51.41 16 ARG B O 1
ATOM 2430 N N . ILE B 1 17 ? -13.711 -2.804 -22.459 1 48.5 17 ILE B N 1
ATOM 2431 C CA . ILE B 1 17 ? -12.545 -3.042 -23.303 1 48.5 17 ILE B CA 1
ATOM 2432 C C . ILE B 1 17 ? -11.383 -2.168 -22.836 1 48.5 17 ILE B C 1
ATOM 2434 O O . ILE B 1 17 ? -10.247 -2.637 -22.735 1 48.5 17 ILE B O 1
ATOM 2438 N N . LEU B 1 18 ? -11.616 -0.951 -22.607 1 48.76 18 LEU B N 1
ATOM 2439 C CA . LEU B 1 18 ? -10.582 -0.043 -22.124 1 48.76 18 LEU B CA 1
ATOM 2440 C C . LEU B 1 18 ? -10.068 -0.482 -20.757 1 48.76 18 LEU B C 1
ATOM 2442 O O . LEU B 1 18 ? -8.864 -0.426 -20.495 1 48.76 18 LEU B O 1
ATOM 2446 N N . GLN B 1 19 ? -10.989 -0.885 -20.038 1 54.35 19 GLN B N 1
ATOM 2447 C CA . GLN B 1 19 ? -10.598 -1.439 -18.746 1 54.35 19 GLN B CA 1
ATOM 2448 C C . GLN B 1 19 ? -9.781 -2.716 -18.919 1 54.35 19 GLN B C 1
ATOM 2450 O O . GLN B 1 19 ? -8.785 -2.922 -18.222 1 54.35 19 GLN B O 1
ATOM 2455 N N . GLN B 1 20 ? -10.362 -3.582 -19.842 1 53.01 20 GLN B N 1
ATOM 2456 C CA . GLN B 1 20 ? -9.632 -4.818 -20.106 1 53.01 20 GLN B CA 1
ATOM 2457 C C . GLN B 1 20 ? -8.246 -4.528 -20.674 1 53.01 20 GLN B C 1
ATOM 2459 O O . GLN B 1 20 ? -7.271 -5.191 -20.314 1 53.01 20 GLN B O 1
ATOM 2464 N N . ARG B 1 21 ? -8.188 -3.708 -21.701 1 51.31 21 ARG B N 1
ATOM 2465 C CA . ARG B 1 21 ? -6.915 -3.321 -22.299 1 51.31 21 ARG B CA 1
ATOM 2466 C C . ARG B 1 21 ? -5.973 -2.737 -21.251 1 51.31 21 ARG B C 1
ATOM 2468 O O . ARG B 1 21 ? -4.767 -2.99 -21.283 1 51.31 21 ARG B O 1
ATOM 2475 N N . ARG B 1 22 ? -6.571 -1.974 -20.42 1 57.75 22 ARG B N 1
ATOM 2476 C CA . ARG B 1 22 ? -5.781 -1.367 -19.354 1 57.75 22 ARG B CA 1
ATOM 2477 C C . ARG B 1 22 ? -5.229 -2.43 -18.409 1 57.75 22 ARG B C 1
ATOM 2479 O O . ARG B 1 22 ? -4.202 -2.218 -17.761 1 57.75 22 ARG B O 1
ATOM 2486 N N . LEU B 1 23 ? -5.832 -3.643 -18.673 1 66.61 23 LEU B N 1
ATOM 2487 C CA . LEU B 1 23 ? -5.485 -4.692 -17.721 1 66.61 23 LEU B CA 1
ATOM 2488 C C . LEU B 1 23 ? -4.404 -5.606 -18.289 1 66.61 23 LEU B C 1
ATOM 2490 O O . LEU B 1 23 ? -3.651 -6.226 -17.535 1 66.61 23 LEU B O 1
ATOM 2494 N N . SER B 1 24 ? -4.237 -5.532 -19.66 1 85.87 24 SER B N 1
ATOM 2495 C CA . SER B 1 24 ? -3.243 -6.446 -20.213 1 85.87 24 SER B CA 1
ATOM 2496 C C . SER B 1 24 ? -1.919 -5.735 -20.47 1 85.87 24 SER B C 1
ATOM 2498 O O . SER B 1 24 ? -1.899 -4.621 -20.998 1 85.87 24 SER B O 1
ATOM 2500 N N . LEU B 1 25 ? -0.881 -6.373 -20.234 1 93.68 25 LEU B N 1
ATOM 2501 C CA . LEU B 1 25 ? 0.467 -5.848 -20.427 1 93.68 25 LEU B CA 1
ATOM 2502 C C . LEU B 1 25 ? 0.821 -5.79 -21.909 1 93.68 25 LEU B C 1
ATOM 2504 O O . LEU B 1 25 ? 1.479 -4.849 -22.358 1 93.68 25 LEU B O 1
ATOM 2508 N N . TYR B 1 26 ? 0.315 -6.795 -22.734 1 95.44 26 TYR B N 1
ATOM 2509 C CA . TYR B 1 26 ? 0.654 -6.909 -24.148 1 95.44 26 TYR B CA 1
ATOM 2510 C C . TYR B 1 26 ? -0.603 -6.951 -25.009 1 95.44 26 TYR B C 1
ATOM 2512 O O . TYR B 1 26 ? -1.616 -7.53 -24.611 1 95.44 26 TYR B O 1
ATOM 2520 N N . ASN B 1 27 ? -0.431 -6.304 -26.111 1 92.33 27 ASN B N 1
ATOM 2521 C CA . ASN B 1 27 ? -1.436 -6.34 -27.168 1 92.33 27 ASN B CA 1
ATOM 2522 C C . ASN B 1 27 ? -0.796 -6.286 -28.552 1 92.33 27 ASN B C 1
ATOM 2524 O O . ASN B 1 27 ? 0.401 -6.538 -28.697 1 92.33 27 ASN B O 1
ATOM 2528 N N . GLY B 1 28 ? -1.607 -6.115 -29.622 1 88.29 28 GLY B N 1
ATOM 2529 C CA . GLY B 1 28 ? -1.104 -6.117 -30.987 1 88.29 28 GLY B CA 1
ATOM 2530 C C . GLY B 1 28 ? 0.029 -5.132 -31.205 1 88.29 28 GLY B C 1
ATOM 2531 O O . GLY B 1 28 ? 0.935 -5.387 -32.002 1 88.29 28 GLY B O 1
ATOM 2532 N N . ALA B 1 29 ? 0.021 -4.029 -30.494 1 89.79 29 ALA B N 1
ATOM 2533 C CA . ALA B 1 29 ? 1.057 -3.01 -30.646 1 89.79 29 ALA B CA 1
ATOM 2534 C C . ALA B 1 29 ? 2.406 -3.521 -30.151 1 89.79 29 ALA B C 1
ATOM 2536 O O . ALA B 1 29 ? 3.454 -2.984 -30.519 1 89.79 29 ALA B O 1
ATOM 2537 N N . HIS B 1 30 ? 2.406 -4.617 -29.442 1 92.72 30 HIS B N 1
ATOM 2538 C CA . HIS B 1 30 ? 3.624 -5.217 -28.91 1 92.72 30 HIS B CA 1
ATOM 2539 C C . HIS B 1 30 ? 4.031 -6.446 -29.716 1 92.72 30 HIS B C 1
ATOM 2541 O O . HIS B 1 30 ? 4.877 -7.229 -29.278 1 92.72 30 HIS B O 1
ATOM 2547 N N . GLY B 1 31 ? 3.212 -6.728 -30.786 1 90.13 31 GLY B N 1
ATOM 2548 C CA . GLY B 1 31 ? 3.471 -7.907 -31.597 1 90.13 31 GLY B CA 1
ATOM 2549 C C . GLY B 1 31 ? 2.865 -9.173 -31.022 1 90.13 31 GLY B C 1
ATOM 2550 O O . GLY B 1 31 ? 3.212 -10.279 -31.441 1 90.13 31 GLY B O 1
ATOM 2551 N N . TYR B 1 32 ? 2.091 -8.96 -30.045 1 90.75 32 TYR B N 1
ATOM 2552 C CA . TYR B 1 32 ? 1.469 -10.097 -29.376 1 90.75 32 TYR B CA 1
ATOM 2553 C C . TYR B 1 32 ? 0.216 -10.548 -30.118 1 90.75 32 TYR B C 1
ATOM 2555 O O . TYR B 1 32 ? -0.718 -9.764 -30.305 1 90.75 32 TYR B O 1
ATOM 2563 N N . GLU B 1 33 ? 0.283 -11.766 -30.545 1 88.8 33 GLU B N 1
ATOM 2564 C CA . GLU B 1 33 ? -0.866 -12.389 -31.196 1 88.8 33 GLU B CA 1
ATOM 2565 C C . GLU B 1 33 ? -1.446 -13.51 -30.338 1 88.8 33 GLU B C 1
ATOM 2567 O O . GLU B 1 33 ? -1.051 -14.67 -30.471 1 88.8 33 GLU B O 1
ATOM 2572 N N . GLU B 1 34 ? -2.39 -13.267 -29.636 1 91.79 34 GLU B N 1
ATOM 2573 C CA . GLU B 1 34 ? -2.924 -14.17 -28.621 1 91.79 34 GLU B CA 1
ATOM 2574 C C . GLU B 1 34 ? -3.501 -15.433 -29.254 1 91.79 34 GLU B C 1
ATOM 2576 O O . GLU B 1 34 ? -3.28 -16.54 -28.758 1 91.79 34 GLU B O 1
ATOM 2581 N N . GLU B 1 35 ? -4.207 -15.27 -30.357 1 93.38 35 GLU B N 1
ATOM 2582 C CA . GLU B 1 35 ? -4.866 -16.41 -30.987 1 93.38 35 GLU B CA 1
ATOM 2583 C C . GLU B 1 35 ? -3.846 -17.428 -31.491 1 93.38 35 GLU B C 1
ATOM 2585 O O . GLU B 1 35 ? -4.096 -18.634 -31.457 1 93.38 35 GLU B O 1
ATOM 2590 N N . LEU B 1 36 ? -2.724 -16.969 -31.931 1 91.61 36 LEU B N 1
ATOM 2591 C CA . LEU B 1 36 ? -1.694 -17.863 -32.449 1 91.61 36 LEU B CA 1
ATOM 2592 C C . LEU B 1 36 ? -1.11 -18.723 -31.333 1 91.61 36 LEU B C 1
ATOM 2594 O O . LEU B 1 36 ? -0.961 -19.937 -31.492 1 91.61 36 LEU B O 1
ATOM 2598 N N . ILE B 1 37 ? -0.82 -18.094 -30.258 1 93.63 37 ILE B N 1
ATOM 2599 C CA . ILE B 1 37 ? -0.214 -18.856 -29.171 1 93.63 37 ILE B CA 1
ATOM 2600 C C . ILE B 1 37 ? -1.257 -19.779 -28.545 1 93.63 37 ILE B C 1
ATOM 2602 O O . ILE B 1 37 ? -0.934 -20.89 -28.118 1 93.63 37 ILE B O 1
ATOM 2606 N N . LYS B 1 38 ? -2.523 -19.387 -28.497 1 96.37 38 LYS B N 1
ATOM 2607 C CA . LYS B 1 38 ? -3.585 -20.238 -27.967 1 96.37 38 LYS B CA 1
ATOM 2608 C C . LYS B 1 38 ? -3.72 -21.52 -28.783 1 96.37 38 LYS B C 1
ATOM 2610 O O . LYS B 1 38 ? -3.875 -22.606 -28.221 1 96.37 38 LYS B O 1
ATOM 2615 N N . LYS B 1 39 ? -3.637 -21.365 -30.063 1 95.19 39 LYS B N 1
ATOM 2616 C CA . LYS B 1 39 ? -3.716 -22.527 -30.944 1 95.19 39 LYS B CA 1
ATOM 2617 C C . LYS B 1 39 ? -2.569 -23.498 -30.677 1 95.19 39 LYS B C 1
ATOM 2619 O O . LYS B 1 39 ? -2.768 -24.714 -30.67 1 95.19 39 LYS B O 1
ATOM 2624 N N . LYS B 1 40 ? -1.455 -22.956 -30.482 1 93.89 40 LYS B N 1
ATOM 2625 C CA . LYS B 1 40 ? -0.287 -23.788 -30.208 1 93.89 40 LYS B CA 1
ATOM 2626 C C . LYS B 1 40 ? -0.415 -24.489 -28.858 1 93.89 40 LYS B C 1
ATOM 2628 O O . LYS B 1 40 ? -0.18 -25.694 -28.754 1 93.89 40 LYS B O 1
ATOM 2633 N N . LEU B 1 41 ? -0.797 -23.775 -27.797 1 96.11 41 LEU B N 1
ATOM 2634 C CA . LEU B 1 41 ? -0.908 -24.307 -26.443 1 96.11 41 LEU B CA 1
ATOM 2635 C C . LEU B 1 41 ? -1.97 -25.399 -26.373 1 96.11 41 LEU B C 1
ATOM 2637 O O . LEU B 1 41 ? -1.826 -26.364 -25.619 1 96.11 41 LEU B O 1
ATOM 2641 N N . GLN B 1 42 ? -2.982 -25.299 -27.233 1 96.33 42 GLN B N 1
ATOM 2642 C CA . GLN B 1 42 ? -4.089 -26.249 -27.242 1 96.33 42 GLN B CA 1
ATOM 2643 C C . GLN B 1 42 ? -3.612 -27.646 -27.631 1 96.33 42 GLN B C 1
ATOM 2645 O O . GLN B 1 42 ? -4.274 -28.64 -27.328 1 96.33 42 GLN B O 1
ATOM 2650 N N . GLN B 1 43 ? -2.458 -27.716 -28.225 1 95.18 43 GLN B N 1
ATOM 2651 C CA . GLN B 1 43 ? -1.938 -28.983 -28.729 1 95.18 43 GLN B CA 1
ATOM 2652 C C . GLN B 1 43 ? -1.312 -29.806 -27.607 1 95.18 43 GLN B C 1
ATOM 2654 O O . GLN B 1 43 ? -1.017 -30.989 -27.789 1 95.18 43 GLN B O 1
ATOM 2659 N N . PHE B 1 44 ? -1.113 -29.214 -26.466 1 95.82 44 PHE B N 1
ATOM 2660 C CA . PHE B 1 44 ? -0.458 -29.889 -25.351 1 95.82 44 PHE B CA 1
ATOM 2661 C C . PHE B 1 44 ? -1.432 -30.098 -24.198 1 95.82 44 PHE B C 1
ATOM 2663 O O . PHE B 1 44 ? -1.484 -29.289 -23.269 1 95.82 44 PHE B O 1
ATOM 2670 N N . SER B 1 45 ? -2.055 -31.258 -24.228 1 94.89 45 SER B N 1
ATOM 2671 C CA . SER B 1 45 ? -3.138 -31.548 -23.294 1 94.89 45 SER B CA 1
ATOM 2672 C C . SER B 1 45 ? -2.62 -32.264 -22.051 1 94.89 45 SER B C 1
ATOM 2674 O O . SER B 1 45 ? -1.492 -32.761 -22.04 1 94.89 45 SER B O 1
ATOM 2676 N N . GLY B 1 46 ? -3.468 -32.214 -21.023 1 96.23 46 GLY B N 1
ATOM 2677 C CA . GLY B 1 46 ? -3.161 -32.869 -19.762 1 96.23 46 GLY B CA 1
ATOM 2678 C C . GLY B 1 46 ? -3.469 -32.008 -18.551 1 96.23 46 GLY B C 1
ATOM 2679 O O . GLY B 1 46 ? -3.39 -30.78 -18.62 1 96.23 46 GLY B O 1
ATOM 2680 N N . GLY B 1 47 ? -3.853 -32.698 -17.459 1 97.96 47 GLY B N 1
ATOM 2681 C CA . GLY B 1 47 ? -4.176 -31.968 -16.243 1 97.96 47 GLY B CA 1
ATOM 2682 C C . GLY B 1 47 ? -5.352 -31.023 -16.409 1 97.96 47 GLY B C 1
ATOM 2683 O O . GLY B 1 47 ? -6.032 -31.046 -17.437 1 97.96 47 GLY B O 1
ATOM 2684 N N . SER B 1 48 ? -5.643 -30.224 -15.358 1 98.65 48 SER B N 1
ATOM 2685 C CA . SER B 1 48 ? -6.737 -29.259 -15.382 1 98.65 48 SER B CA 1
ATOM 2686 C C . SER B 1 48 ? -6.547 -28.18 -14.322 1 98.65 48 SER B C 1
ATOM 2688 O O . SER B 1 48 ? -5.729 -28.334 -13.412 1 98.65 48 SER B O 1
ATOM 2690 N N . ILE B 1 49 ? -7.165 -27.048 -14.523 1 98.86 49 ILE B N 1
ATOM 2691 C CA . ILE B 1 49 ? -7.329 -26.005 -13.517 1 98.86 49 ILE B CA 1
ATOM 2692 C C . ILE B 1 49 ? -8.772 -25.993 -13.017 1 98.86 49 ILE B C 1
ATOM 2694 O O . ILE B 1 49 ? -9.69 -25.64 -13.761 1 98.86 49 ILE B O 1
ATOM 2698 N N . ASN B 1 50 ? -9.002 -26.416 -11.796 1 98.82 50 ASN B N 1
ATOM 2699 C CA . ASN B 1 50 ? -10.342 -26.49 -11.225 1 98.82 50 ASN B CA 1
ATOM 2700 C C . ASN B 1 50 ? -10.644 -25.282 -10.344 1 98.82 50 ASN B C 1
ATOM 2702 O O . ASN B 1 50 ? -9.788 -24.839 -9.575 1 98.82 50 ASN B O 1
ATOM 2706 N N . LEU B 1 51 ? -11.793 -24.702 -10.473 1 98.82 51 LEU B N 1
ATOM 2707 C CA . LEU B 1 51 ? -12.206 -23.538 -9.697 1 98.82 51 LEU B CA 1
ATOM 2708 C C . LEU B 1 51 ? -13.518 -23.808 -8.968 1 98.82 51 LEU B C 1
ATOM 2710 O O . LEU B 1 51 ? -14.49 -24.258 -9.579 1 98.82 51 LEU B O 1
ATOM 2714 N N . SER B 1 52 ? -13.538 -23.685 -7.691 1 98.61 52 SER B N 1
ATOM 2715 C CA . SER B 1 52 ? -14.74 -23.769 -6.867 1 98.61 52 SER B CA 1
ATOM 2716 C C . SER B 1 52 ? -14.967 -22.478 -6.088 1 98.61 52 SER B C 1
ATOM 2718 O O . SER B 1 52 ? -14.043 -21.95 -5.467 1 98.61 52 SER B O 1
ATOM 2720 N N . LYS B 1 53 ? -16.15 -21.943 -6.165 1 98.29 53 LYS B N 1
ATOM 2721 C CA . LYS B 1 53 ? -16.536 -20.73 -5.451 1 98.29 53 LYS B CA 1
ATOM 2722 C C . LYS B 1 53 ? -17.423 -21.055 -4.253 1 98.29 53 LYS B C 1
ATOM 2724 O O . LYS B 1 53 ? -18.464 -21.697 -4.401 1 98.29 53 LYS B O 1
ATOM 2729 N N . GLU B 1 54 ? -17.017 -20.661 -3.116 1 96.9 54 GLU B N 1
ATOM 2730 C CA . GLU B 1 54 ? -17.789 -20.92 -1.905 1 96.9 54 GLU B CA 1
ATOM 2731 C C . GLU B 1 54 ? -18.731 -19.761 -1.591 1 96.9 54 GLU B C 1
ATOM 2733 O O . GLU B 1 54 ? -18.531 -18.644 -2.074 1 96.9 54 GLU B O 1
ATOM 2738 N N . ASP B 1 55 ? -19.697 -19.96 -0.688 1 95.07 55 ASP B N 1
ATOM 2739 C CA . ASP B 1 55 ? -20.745 -18.991 -0.38 1 95.07 55 ASP B CA 1
ATOM 2740 C C . ASP B 1 55 ? -20.19 -17.822 0.431 1 95.07 55 ASP B C 1
ATOM 2742 O O . ASP B 1 55 ? -20.763 -16.73 0.427 1 95.07 55 ASP B O 1
ATOM 2746 N N . ASN B 1 56 ? -19.107 -18.017 1.053 1 96.57 56 ASN B N 1
ATOM 2747 C CA . ASN B 1 56 ? -18.553 -16.964 1.897 1 96.57 56 ASN B CA 1
ATOM 2748 C C . ASN B 1 56 ? -17.678 -16.005 1.095 1 96.57 56 ASN B C 1
ATOM 2750 O O . ASN B 1 56 ? -17.024 -15.129 1.665 1 96.57 56 ASN B O 1
ATOM 2754 N N . GLY B 1 57 ? -17.566 -16.209 -0.223 1 98.11 57 GLY B N 1
ATOM 2755 C CA . GLY B 1 57 ? -16.848 -15.307 -1.11 1 98.11 57 GLY B CA 1
ATOM 2756 C C . GLY B 1 57 ? -15.412 -15.73 -1.356 1 98.11 57 GLY B C 1
ATOM 2757 O O . GLY B 1 57 ? -14.649 -15.01 -2.003 1 98.11 57 GLY B O 1
ATOM 2758 N N . ILE B 1 58 ? -15.003 -16.919 -0.818 1 98.75 58 ILE B N 1
ATOM 2759 C CA . ILE B 1 58 ? -13.66 -17.431 -1.063 1 98.75 58 ILE B CA 1
ATOM 2760 C C . ILE B 1 58 ? -13.701 -18.475 -2.177 1 98.75 58 ILE B C 1
ATOM 2762 O O . ILE B 1 58 ? -14.561 -19.359 -2.177 1 98.75 58 ILE B O 1
ATOM 2766 N N . ALA B 1 59 ? -12.875 -18.362 -3.136 1 98.87 59 ALA B N 1
ATOM 2767 C CA . ALA B 1 59 ? -12.721 -19.349 -4.203 1 98.87 59 ALA B CA 1
ATOM 2768 C C . ALA B 1 59 ? -11.457 -20.18 -4.003 1 98.87 59 ALA B C 1
ATOM 2770 O O . ALA B 1 59 ? -10.468 -19.694 -3.45 1 98.87 59 ALA B O 1
ATOM 2771 N N . ILE B 1 60 ? -11.512 -21.422 -4.431 1 98.85 60 ILE B N 1
ATOM 2772 C CA . ILE B 1 60 ? -10.375 -22.336 -4.409 1 98.85 60 ILE B CA 1
ATOM 2773 C C . ILE B 1 60 ? -9.99 -22.717 -5.836 1 98.85 60 ILE B C 1
ATOM 2775 O O . ILE B 1 60 ? -10.809 -23.257 -6.584 1 98.85 60 ILE B O 1
ATOM 2779 N N . LEU B 1 61 ? -8.823 -22.361 -6.223 1 98.93 61 LEU B N 1
ATOM 2780 C CA . LEU B 1 61 ? -8.26 -22.755 -7.51 1 98.93 61 LEU B CA 1
ATOM 2781 C C . LEU B 1 61 ? -7.239 -23.874 -7.338 1 98.93 61 LEU B C 1
ATOM 2783 O O . LEU B 1 61 ? -6.242 -23.707 -6.632 1 98.93 61 LEU B O 1
ATOM 2787 N N . THR B 1 62 ? -7.421 -24.966 -7.992 1 98.89 62 THR B N 1
ATOM 2788 C CA . THR B 1 62 ? -6.578 -26.144 -7.82 1 98.89 62 THR B CA 1
ATOM 2789 C C . THR B 1 62 ? -5.812 -26.452 -9.103 1 98.89 62 THR B C 1
ATOM 2791 O O . THR B 1 62 ? -6.414 -26.65 -10.16 1 98.89 62 THR B O 1
ATOM 2794 N N . LEU B 1 63 ? -4.536 -26.427 -9.018 1 98.87 63 LEU B N 1
ATOM 2795 C CA . LEU B 1 63 ? -3.703 -26.998 -10.07 1 98.87 63 LEU B CA 1
ATOM 2796 C C . LEU B 1 63 ? -3.731 -28.522 -10.018 1 98.87 63 LEU B C 1
ATOM 2798 O O . LEU B 1 63 ? -3.265 -29.124 -9.048 1 98.87 63 LEU B O 1
ATOM 2802 N N . ASN B 1 64 ? -4.266 -29.101 -11.101 1 98.69 64 ASN B N 1
ATOM 2803 C CA . ASN B 1 64 ? -4.595 -30.52 -11.015 1 98.69 64 ASN B CA 1
ATOM 2804 C C . ASN B 1 64 ? -3.906 -31.324 -12.113 1 98.69 64 ASN B C 1
ATOM 2806 O O . ASN B 1 64 ? -4.519 -31.642 -13.134 1 98.69 64 ASN B O 1
ATOM 2810 N N . ASN B 1 65 ? -2.732 -31.726 -11.953 1 98.48 65 ASN B N 1
ATOM 2811 C CA . ASN B 1 65 ? -1.887 -32.637 -12.718 1 98.48 65 ASN B CA 1
ATOM 2812 C C . ASN B 1 65 ? -0.893 -33.367 -11.82 1 98.48 65 ASN B C 1
ATOM 2814 O O . ASN B 1 65 ? 0.314 -33.333 -12.066 1 98.48 65 ASN B O 1
ATOM 2818 N N . PRO B 1 66 ? -1.392 -34.029 -10.742 1 97.17 66 PRO B N 1
ATOM 2819 C CA . PRO B 1 66 ? -0.527 -34.537 -9.675 1 97.17 66 PRO B CA 1
ATOM 2820 C C . PRO B 1 66 ? 0.495 -35.554 -10.178 1 97.17 66 PRO B C 1
ATOM 2822 O O . PRO B 1 66 ? 1.578 -35.684 -9.601 1 97.17 66 PRO B O 1
ATOM 2825 N N . LYS B 1 67 ? 0.266 -36.192 -11.299 1 96.36 67 LYS B N 1
ATOM 2826 C CA . LYS B 1 67 ? 1.186 -37.192 -11.835 1 96.36 67 LYS B CA 1
ATOM 2827 C C . LYS B 1 67 ? 2.492 -36.548 -12.292 1 96.36 67 LYS B C 1
ATOM 2829 O O . LYS B 1 67 ? 3.536 -37.203 -12.319 1 96.36 67 LYS B O 1
ATOM 2834 N N . LEU B 1 68 ? 2.385 -35.355 -12.677 1 97.42 68 LEU B N 1
ATOM 2835 C CA . LEU B 1 68 ? 3.569 -34.637 -13.133 1 97.42 68 LEU B CA 1
ATOM 2836 C C . LEU B 1 68 ? 3.875 -33.456 -12.218 1 97.42 68 LEU B C 1
ATOM 2838 O O . LEU B 1 68 ? 4.306 -32.399 -12.684 1 97.42 68 LEU B O 1
ATOM 2842 N N . MET B 1 69 ? 3.516 -33.619 -10.869 1 97.92 69 MET B N 1
ATOM 2843 C CA . MET B 1 69 ? 3.782 -32.599 -9.86 1 97.92 69 MET B CA 1
ATOM 2844 C C . MET B 1 69 ? 3.145 -31.269 -10.249 1 97.92 69 MET B C 1
ATOM 2846 O O . MET B 1 69 ? 3.764 -30.213 -10.105 1 97.92 69 MET B O 1
ATOM 2850 N N . ASN B 1 70 ? 2.006 -31.322 -10.893 1 98.58 70 ASN B N 1
ATOM 2851 C CA . ASN B 1 70 ? 1.154 -30.205 -11.288 1 98.58 70 ASN B CA 1
ATOM 2852 C C . ASN B 1 70 ? 1.866 -29.278 -12.269 1 98.58 70 ASN B C 1
ATOM 2854 O O . ASN B 1 70 ? 1.691 -28.059 -12.216 1 98.58 70 ASN B O 1
ATOM 2858 N N . ALA B 1 71 ? 2.747 -29.877 -13.143 1 98.44 71 ALA B N 1
ATOM 2859 C CA . ALA B 1 71 ? 3.359 -29.12 -14.232 1 98.44 71 ALA B CA 1
ATOM 2860 C C . ALA B 1 71 ? 2.298 -28.581 -15.188 1 98.44 71 ALA B C 1
ATOM 2862 O O . ALA B 1 71 ? 1.357 -29.292 -15.547 1 98.44 71 ALA B O 1
ATOM 2863 N N . PHE B 1 72 ? 2.497 -27.332 -15.664 1 98.39 72 PHE B N 1
ATOM 2864 C CA . PHE B 1 72 ? 1.545 -26.691 -16.563 1 98.39 72 PHE B CA 1
ATOM 2865 C C . PHE B 1 72 ? 1.672 -27.25 -17.975 1 98.39 72 PHE B C 1
ATOM 2867 O O . PHE B 1 72 ? 2.718 -27.108 -18.612 1 98.39 72 PHE B O 1
ATOM 2874 N N . THR B 1 73 ? 0.654 -27.889 -18.436 1 98.09 73 THR B N 1
ATOM 2875 C CA . THR B 1 73 ? 0.528 -28.185 -19.859 1 98.09 73 THR B CA 1
ATOM 2876 C C . THR B 1 73 ? -0.011 -26.975 -20.617 1 98.09 73 THR B C 1
ATOM 2878 O O . THR B 1 73 ? -0.367 -25.963 -20.01 1 98.09 73 THR B O 1
ATOM 2881 N N . GLY B 1 74 ? -0.015 -27.107 -21.913 1 97.52 74 GLY B N 1
ATOM 2882 C CA . GLY B 1 74 ? -0.578 -26.027 -22.708 1 97.52 74 GLY B CA 1
ATOM 2883 C C . GLY B 1 74 ? -2.038 -25.756 -22.398 1 97.52 74 GLY B C 1
ATOM 2884 O O . GLY B 1 74 ? -2.436 -24.603 -22.219 1 97.52 74 GLY B O 1
ATOM 2885 N N . THR B 1 75 ? -2.851 -26.75 -22.267 1 98.03 75 THR B N 1
ATOM 2886 C CA . THR B 1 75 ? -4.274 -26.594 -21.99 1 98.03 75 THR B CA 1
ATOM 2887 C C . THR B 1 75 ? -4.493 -26.014 -20.595 1 98.03 75 THR B C 1
ATOM 2889 O O . THR B 1 75 ? -5.43 -25.243 -20.377 1 98.03 75 THR B O 1
ATOM 2892 N N . MET B 1 76 ? -3.696 -26.321 -19.61 1 98.69 76 MET B N 1
ATOM 2893 C CA . MET B 1 76 ? -3.814 -25.756 -18.269 1 98.69 76 MET B CA 1
ATOM 2894 C C . MET B 1 76 ? -3.541 -24.255 -18.286 1 98.69 76 MET B C 1
ATOM 2896 O O . MET B 1 76 ? -4.174 -23.497 -17.548 1 98.69 76 MET B O 1
ATOM 2900 N N . MET B 1 77 ? -2.568 -23.857 -19.099 1 98.54 77 MET B N 1
ATOM 2901 C CA . MET B 1 77 ? -2.313 -22.425 -19.232 1 98.54 77 MET B CA 1
ATOM 2902 C C . MET B 1 77 ? -3.551 -21.696 -19.742 1 98.54 77 MET B C 1
ATOM 2904 O O . MET B 1 77 ? -3.91 -20.637 -19.226 1 98.54 77 MET B O 1
ATOM 2908 N N . LEU B 1 78 ? -4.169 -22.261 -20.733 1 98.57 78 LEU B N 1
ATOM 2909 C CA . LEU B 1 78 ? -5.394 -21.689 -21.28 1 98.57 78 LEU B CA 1
ATOM 2910 C C . LEU B 1 78 ? -6.502 -21.675 -20.233 1 98.57 78 LEU B C 1
ATOM 2912 O O . LEU B 1 78 ? -7.214 -20.678 -20.09 1 98.57 78 LEU B O 1
ATOM 2916 N N . GLU B 1 79 ? -6.648 -22.743 -19.516 1 98.83 79 GLU B N 1
ATOM 2917 C CA . GLU B 1 79 ? -7.672 -22.845 -18.481 1 98.83 79 GLU B CA 1
ATOM 2918 C C . GLU B 1 79 ? -7.438 -21.825 -17.37 1 98.83 79 GLU B C 1
ATOM 2920 O O . GLU B 1 79 ? -8.39 -21.253 -16.835 1 98.83 79 GLU B O 1
ATOM 2925 N N . LEU B 1 80 ? -6.161 -21.617 -16.987 1 98.83 80 LEU B N 1
ATOM 2926 C CA . LEU B 1 80 ? -5.864 -20.605 -15.979 1 98.83 80 LEU B CA 1
ATOM 2927 C C . LEU B 1 80 ? -6.37 -19.235 -16.418 1 98.83 80 LEU B C 1
ATOM 2929 O O . LEU B 1 80 ? -6.986 -18.514 -15.629 1 98.83 80 LEU B O 1
ATOM 2933 N N . GLN B 1 81 ? -6.064 -18.899 -17.66 1 98.4 81 GLN B N 1
ATOM 2934 C CA . GLN B 1 81 ? -6.554 -17.63 -18.188 1 98.4 81 GLN B CA 1
ATOM 2935 C C . GLN B 1 81 ? -8.075 -17.549 -18.1 1 98.4 81 GLN B C 1
ATOM 2937 O O . GLN B 1 81 ? -8.628 -16.503 -17.752 1 98.4 81 GLN B O 1
ATOM 2942 N N . GLU B 1 82 ? -8.763 -18.603 -18.419 1 98.52 82 GLU B N 1
ATOM 2943 C CA . GLU B 1 82 ? -10.221 -18.656 -18.363 1 98.52 82 GLU B CA 1
ATOM 2944 C C . GLU B 1 82 ? -10.725 -18.47 -16.934 1 98.52 82 GLU B C 1
ATOM 2946 O O . GLU B 1 82 ? -11.701 -17.752 -16.704 1 98.52 82 GLU B O 1
AT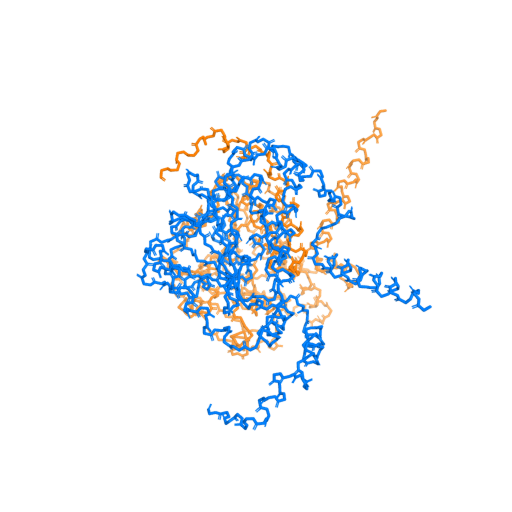OM 2951 N N . ARG B 1 83 ? -10.113 -19.137 -15.974 1 98.84 83 ARG B N 1
ATOM 2952 C CA . ARG B 1 83 ? -10.519 -19.001 -14.579 1 98.84 83 ARG B CA 1
ATOM 2953 C C . ARG B 1 83 ? -10.297 -17.577 -14.081 1 98.84 83 ARG B C 1
ATOM 2955 O O . ARG B 1 83 ? -11.107 -17.048 -13.316 1 98.84 83 ARG B O 1
ATOM 2962 N N . VAL B 1 84 ? -9.188 -16.951 -14.469 1 98.55 84 VAL B N 1
ATOM 2963 C CA . VAL B 1 84 ? -8.929 -15.564 -14.099 1 98.55 84 VAL B CA 1
ATOM 2964 C C . VAL B 1 84 ? -10.045 -14.669 -14.633 1 98.55 84 VAL B C 1
ATOM 2966 O O . VAL B 1 84 ? -10.543 -13.795 -13.92 1 98.55 84 VAL B O 1
ATOM 2969 N N . THR B 1 85 ? -10.431 -14.906 -15.871 1 97.93 85 THR B N 1
ATOM 2970 C CA . THR B 1 85 ? -11.533 -14.155 -16.463 1 97.93 85 THR B CA 1
ATOM 2971 C C . THR B 1 85 ? -12.814 -14.348 -15.656 1 97.93 85 THR B C 1
ATOM 2973 O O . THR B 1 85 ? -13.54 -13.387 -15.396 1 97.93 85 THR B O 1
ATOM 2976 N N . GLU B 1 86 ? -13.103 -15.577 -15.269 1 98.28 86 GLU B N 1
ATOM 2977 C CA . GLU B 1 86 ? -14.272 -15.875 -14.447 1 98.28 86 GLU B CA 1
ATOM 2978 C C . GLU B 1 86 ? -14.233 -15.105 -13.131 1 98.28 86 GLU B C 1
ATOM 2980 O O . GLU B 1 86 ? -15.246 -14.548 -12.701 1 98.28 86 GLU B O 1
ATOM 2985 N N . LEU B 1 87 ? -13.116 -15.054 -12.552 1 98.59 87 LEU B N 1
ATOM 2986 C CA . LEU B 1 87 ? -12.955 -14.392 -11.262 1 98.59 87 LEU B CA 1
ATOM 2987 C C . LEU B 1 87 ? -13.074 -12.879 -11.409 1 98.59 87 LEU B C 1
ATOM 2989 O O . LEU B 1 87 ? -13.556 -12.198 -10.501 1 98.59 87 LEU B O 1
ATOM 2993 N N . GLU B 1 88 ? -12.633 -12.313 -12.475 1 97.22 88 GLU B N 1
ATOM 2994 C CA . GLU B 1 88 ? -12.794 -10.89 -12.76 1 97.22 88 GLU B CA 1
ATOM 2995 C C . GLU B 1 88 ? -14.268 -10.497 -12.791 1 97.22 88 GLU B C 1
ATOM 2997 O O . GLU B 1 88 ? -14.623 -9.372 -12.434 1 97.22 88 GLU B O 1
ATOM 3002 N N . ASN B 1 89 ? -15.108 -11.452 -13.135 1 96.39 89 ASN B N 1
ATOM 3003 C CA . ASN B 1 89 ? -16.529 -11.171 -13.312 1 96.39 89 ASN B CA 1
ATOM 3004 C C . ASN B 1 89 ? -17.343 -11.611 -12.099 1 96.39 89 ASN B C 1
ATOM 3006 O O . ASN B 1 89 ? -18.568 -11.48 -12.088 1 96.39 89 ASN B O 1
ATOM 3010 N N . TRP B 1 90 ? -16.723 -12.173 -11.118 1 97.77 90 TRP B N 1
ATOM 3011 C CA . TRP B 1 90 ? -17.373 -12.638 -9.896 1 97.77 90 TRP B CA 1
ATOM 3012 C C . TRP B 1 90 ? -17.52 -11.501 -8.891 1 97.77 90 TRP B C 1
ATOM 3014 O O . TRP B 1 90 ? -16.655 -11.305 -8.034 1 97.77 90 TRP B O 1
ATOM 3024 N N . LYS B 1 91 ? -18.606 -10.833 -8.83 1 95.73 91 LYS B N 1
ATOM 3025 C CA . LYS B 1 91 ? -18.799 -9.58 -8.106 1 95.73 91 LYS B CA 1
ATOM 3026 C C . LYS B 1 91 ? -18.883 -9.821 -6.601 1 95.73 91 LYS B C 1
ATOM 3028 O O . LYS B 1 91 ? -18.596 -8.924 -5.806 1 95.73 91 LYS B O 1
ATOM 3033 N N . ASP B 1 92 ? -19.213 -11.069 -6.201 1 97.16 92 ASP B N 1
ATOM 3034 C CA . ASP B 1 92 ? -19.369 -11.377 -4.783 1 97.16 92 ASP B CA 1
ATOM 3035 C C . ASP B 1 92 ? -18.084 -11.966 -4.205 1 97.16 92 ASP B C 1
ATOM 3037 O O . ASP B 1 92 ? -18.023 -12.291 -3.017 1 97.16 92 ASP B O 1
ATOM 3041 N N . GLY B 1 93 ? -17.094 -12.161 -5.023 1 98.56 93 GLY B N 1
ATOM 3042 C CA . GLY B 1 93 ? -15.835 -12.734 -4.574 1 98.56 93 GLY B CA 1
ATOM 3043 C C . GLY B 1 93 ? -15.02 -11.784 -3.716 1 98.56 93 GLY B C 1
ATOM 3044 O O . GLY B 1 93 ? -14.993 -10.578 -3.97 1 98.56 93 GLY B O 1
ATOM 3045 N N . LYS B 1 94 ? -14.309 -12.355 -2.698 1 98.79 94 LYS B N 1
ATOM 3046 C CA . LYS B 1 94 ? -13.503 -11.574 -1.762 1 98.79 94 LYS B CA 1
ATOM 3047 C C . LYS B 1 94 ? -12.092 -12.142 -1.646 1 98.79 94 LYS B C 1
ATOM 3049 O O . LYS B 1 94 ? -11.141 -11.405 -1.379 1 98.79 94 LYS B O 1
ATOM 3054 N N . GLY B 1 95 ? -11.92 -13.435 -1.788 1 98.88 95 GLY B N 1
ATOM 3055 C CA . GLY B 1 95 ? -10.639 -14.093 -1.584 1 98.88 95 GLY B CA 1
ATOM 3056 C C . GLY B 1 95 ? -10.4 -15.244 -2.543 1 98.88 95 GLY B C 1
ATOM 3057 O O . GLY B 1 95 ? -11.345 -15.778 -3.128 1 98.88 95 GLY B O 1
ATOM 3058 N N . LEU B 1 96 ? -9.188 -15.612 -2.757 1 98.95 96 LEU B N 1
ATOM 3059 C CA . LEU B 1 96 ? -8.772 -16.705 -3.629 1 98.95 96 LEU B CA 1
ATOM 3060 C C . LEU B 1 96 ? -7.622 -17.489 -3.007 1 98.95 96 LEU B C 1
ATOM 3062 O O . LEU B 1 96 ? -6.641 -16.901 -2.547 1 98.95 96 LEU B O 1
ATOM 3066 N N . ILE B 1 97 ? -7.758 -18.755 -2.901 1 98.95 97 ILE B N 1
ATOM 3067 C CA . ILE B 1 97 ? -6.67 -19.642 -2.501 1 98.95 97 ILE B CA 1
ATOM 3068 C C . ILE B 1 97 ? -6.244 -20.502 -3.688 1 98.95 97 ILE B C 1
ATOM 3070 O O . ILE B 1 97 ? -7.077 -21.159 -4.318 1 98.95 97 ILE B O 1
ATOM 3074 N N . ILE B 1 98 ? -5.016 -20.476 -4.036 1 98.95 98 ILE B N 1
ATOM 3075 C CA . ILE B 1 98 ? -4.441 -21.322 -5.076 1 98.95 98 ILE B CA 1
ATOM 3076 C C . ILE B 1 98 ? -3.583 -22.413 -4.438 1 98.95 98 ILE B C 1
ATOM 3078 O O . ILE B 1 98 ? -2.719 -22.126 -3.607 1 98.95 98 ILE B O 1
ATOM 3082 N N . HIS B 1 99 ? -3.84 -23.645 -4.744 1 98.79 99 HIS B N 1
ATOM 3083 C CA . HIS B 1 99 ? -3.041 -24.753 -4.235 1 98.79 99 HIS B CA 1
ATOM 3084 C C . HIS B 1 99 ? -2.932 -25.873 -5.265 1 98.79 99 HIS B C 1
ATOM 3086 O O . HIS B 1 99 ? -3.614 -25.846 -6.292 1 98.79 99 HIS B O 1
ATOM 3092 N N . GLY B 1 100 ? -2.002 -26.801 -5.076 1 98.66 100 GLY B N 1
ATOM 3093 C CA . GLY B 1 100 ? -1.834 -27.935 -5.971 1 98.66 100 GLY B CA 1
ATOM 3094 C C . GLY B 1 100 ? -2.389 -29.229 -5.407 1 98.66 100 GLY B C 1
ATOM 3095 O O . GLY B 1 100 ? -2.29 -29.481 -4.205 1 98.66 100 GLY B O 1
ATOM 3096 N N . ALA B 1 101 ? -2.908 -30.046 -6.295 1 98.14 101 ALA B N 1
ATOM 3097 C CA . ALA B 1 101 ? -3.385 -31.369 -5.902 1 98.14 101 ALA B CA 1
ATOM 3098 C C . ALA B 1 101 ? -2.221 -32.285 -5.537 1 98.14 101 ALA B C 1
ATOM 3100 O O . ALA B 1 101 ? -1.137 -32.184 -6.117 1 98.14 101 ALA B O 1
ATOM 3101 N N . GLY B 1 102 ? -2.461 -33.188 -4.595 1 96.7 102 GLY B N 1
ATOM 3102 C CA . GLY B 1 102 ? -1.494 -34.228 -4.277 1 96.7 102 GLY B CA 1
ATOM 3103 C C . GLY B 1 102 ? -0.302 -33.714 -3.493 1 96.7 102 GLY B C 1
ATOM 3104 O O . GLY B 1 102 ? 0.819 -34.197 -3.669 1 96.7 102 GLY B O 1
ATOM 3105 N N . ASN B 1 103 ? -0.425 -32.679 -2.75 1 95.1 103 ASN B N 1
ATOM 3106 C CA . ASN B 1 103 ? 0.551 -32.138 -1.811 1 95.1 103 ASN B CA 1
ATOM 3107 C C . ASN B 1 103 ? 1.79 -31.613 -2.531 1 95.1 103 ASN B C 1
ATOM 3109 O O . ASN B 1 103 ? 2.907 -31.739 -2.026 1 95.1 103 ASN B O 1
ATOM 3113 N N . THR B 1 104 ? 1.626 -31.22 -3.664 1 97.85 104 THR B N 1
ATOM 3114 C CA . THR B 1 104 ? 2.626 -30.503 -4.447 1 97.85 104 THR B CA 1
ATOM 3115 C C . THR B 1 104 ? 2.013 -29.277 -5.116 1 97.85 104 THR B C 1
ATOM 3117 O O . THR B 1 104 ? 0.963 -29.372 -5.755 1 97.85 104 THR B O 1
ATOM 3120 N N . PHE B 1 105 ? 2.635 -28.156 -4.934 1 98.6 105 PHE B N 1
ATOM 3121 C CA . PHE B 1 105 ? 2.068 -26.945 -5.516 1 98.6 105 PHE B CA 1
ATOM 3122 C C . PHE B 1 105 ? 2.172 -26.975 -7.036 1 98.6 105 PHE B C 1
ATOM 3124 O O . PHE B 1 105 ? 1.183 -27.23 -7.726 1 98.6 105 PHE B O 1
ATOM 3131 N N . CYS B 1 106 ? 3.43 -26.817 -7.609 1 98.57 106 CYS B N 1
ATOM 3132 C CA . CYS B 1 106 ? 3.608 -26.773 -9.056 1 98.57 106 CYS B CA 1
ATOM 3133 C C . CYS B 1 106 ? 5.087 -26.804 -9.424 1 98.57 106 CYS B C 1
ATOM 3135 O O . CYS B 1 106 ? 5.893 -26.08 -8.837 1 98.57 106 CYS B O 1
ATOM 3137 N N . SER B 1 107 ? 5.422 -27.617 -10.401 1 97.14 107 SER B N 1
ATOM 3138 C CA . SER B 1 107 ? 6.823 -27.759 -10.785 1 97.14 107 SER B CA 1
ATOM 3139 C C . SER B 1 107 ? 7.155 -26.892 -11.995 1 97.14 107 SER B C 1
ATOM 3141 O O . SER B 1 107 ? 8.242 -27.003 -12.565 1 97.14 107 SER B O 1
ATOM 3143 N N . GLY B 1 108 ? 6.198 -26.095 -12.4 1 96.29 108 GLY B N 1
ATOM 3144 C CA . GLY B 1 108 ? 6.425 -25.228 -13.545 1 96.29 108 GLY B CA 1
ATOM 3145 C C . GLY B 1 108 ? 5.805 -25.756 -14.825 1 96.29 108 GLY B C 1
ATOM 3146 O O . GLY B 1 108 ? 4.701 -26.305 -14.806 1 96.29 108 GLY B O 1
ATOM 3147 N N . SER B 1 109 ? 6.496 -25.428 -15.96 1 94.13 109 SER B N 1
ATOM 3148 C CA . SER B 1 109 ? 5.999 -25.874 -17.258 1 94.13 109 SER B CA 1
ATOM 3149 C C . SER B 1 109 ? 6.341 -27.339 -17.507 1 94.13 109 SER B C 1
ATOM 3151 O O . SER B 1 109 ? 7.442 -27.789 -17.181 1 94.13 109 SER B O 1
ATOM 3153 N N . ASP B 1 110 ? 5.417 -27.981 -18.121 1 93.85 110 ASP B N 1
ATOM 3154 C CA . ASP B 1 110 ? 5.661 -29.354 -18.554 1 93.85 110 ASP B CA 1
ATOM 3155 C C . ASP B 1 110 ? 6.796 -29.414 -19.575 1 93.85 110 ASP B C 1
ATOM 3157 O O . ASP B 1 110 ? 6.81 -28.649 -20.541 1 93.85 110 ASP B O 1
ATOM 3161 N N . LEU B 1 111 ? 7.646 -30.308 -19.398 1 89.42 111 LEU B N 1
ATOM 3162 C CA . LEU B 1 111 ? 8.839 -30.415 -20.231 1 89.42 111 LEU B CA 1
ATOM 3163 C C . LEU B 1 111 ? 8.466 -30.7 -21.681 1 89.42 111 LEU B C 1
ATOM 3165 O O . LEU B 1 111 ? 9.17 -30.281 -22.602 1 89.42 111 LEU B O 1
ATOM 3169 N N . ASN B 1 112 ? 7.392 -31.419 -21.869 1 89.04 112 ASN B N 1
ATOM 3170 C CA . ASN B 1 112 ? 6.926 -31.677 -23.227 1 89.04 112 ASN B CA 1
ATOM 3171 C C . ASN B 1 112 ? 6.543 -30.384 -23.943 1 89.04 112 ASN B C 1
ATOM 3173 O O . ASN B 1 112 ? 6.807 -30.23 -25.137 1 89.04 112 ASN B O 1
ATOM 3177 N N . VAL B 1 113 ? 5.924 -29.476 -23.26 1 89.24 113 VAL B N 1
ATOM 3178 C CA . VAL B 1 113 ? 5.582 -28.168 -23.809 1 89.24 113 VAL B CA 1
ATOM 3179 C C . VAL B 1 113 ? 6.858 -27.4 -24.149 1 89.24 113 VAL B C 1
ATOM 3181 O O . VAL B 1 113 ? 7.002 -26.885 -25.26 1 89.24 113 VAL B O 1
ATOM 3184 N N . VAL B 1 114 ? 7.792 -27.456 -23.271 1 86.71 114 VAL B N 1
ATOM 3185 C CA . VAL B 1 114 ? 9.038 -26.71 -23.412 1 86.71 114 VAL B CA 1
ATOM 3186 C C . VAL B 1 114 ? 9.808 -27.215 -24.63 1 86.71 114 VAL B C 1
ATOM 3188 O O . VAL B 1 114 ? 10.331 -26.421 -25.414 1 86.71 114 VAL B O 1
ATOM 3191 N N . LYS B 1 115 ? 9.831 -28.456 -24.797 1 87.15 115 LYS B N 1
ATOM 3192 C CA . LYS B 1 115 ? 10.576 -29.062 -25.897 1 87.15 115 LYS B CA 1
ATOM 3193 C C . LYS B 1 115 ? 9.936 -28.732 -27.242 1 87.15 115 LYS B C 1
ATOM 3195 O O . LYS B 1 115 ? 10.636 -28.556 -28.242 1 87.15 115 LYS B O 1
ATOM 3200 N N . GLN B 1 116 ? 8.696 -28.632 -27.246 1 86 116 GLN B N 1
ATOM 3201 C CA . GLN B 1 116 ? 7.987 -28.448 -28.508 1 86 116 GLN B CA 1
ATOM 3202 C C . GLN B 1 116 ? 7.887 -26.97 -28.873 1 86 116 GLN B C 1
ATOM 3204 O O . GLN B 1 116 ? 7.657 -26.626 -30.034 1 86 116 GLN B O 1
ATOM 3209 N N . ILE B 1 117 ? 7.976 -26.143 -27.936 1 84.86 117 ILE B N 1
ATOM 3210 C CA . ILE B 1 117 ? 8.04 -24.702 -28.156 1 84.86 117 ILE B CA 1
ATOM 3211 C C . ILE B 1 117 ? 9.496 -24.242 -28.143 1 84.86 117 ILE B C 1
ATOM 3213 O O . ILE B 1 117 ? 9.908 -23.491 -27.255 1 84.86 117 ILE B O 1
ATOM 3217 N N . SER B 1 118 ? 10.25 -24.674 -29.061 1 81.37 118 SER B N 1
ATOM 3218 C CA . SER B 1 118 ? 11.703 -24.563 -28.981 1 81.37 118 SER B CA 1
ATOM 3219 C C . SER B 1 118 ? 12.209 -23.35 -29.755 1 81.37 118 SER B C 1
ATOM 3221 O O . SER B 1 118 ? 13.336 -22.899 -29.545 1 81.37 118 SER B O 1
ATOM 3223 N N . ASN B 1 119 ? 11.346 -22.803 -30.472 1 86.64 119 ASN B N 1
ATOM 3224 C CA . ASN B 1 119 ? 11.863 -21.623 -31.157 1 86.64 119 ASN B CA 1
ATOM 3225 C C . ASN B 1 119 ? 11.579 -20.348 -30.369 1 86.64 119 ASN B C 1
ATOM 3227 O O . ASN B 1 119 ? 10.628 -20.295 -29.587 1 86.64 119 ASN B O 1
ATOM 3231 N N . SER B 1 120 ? 12.38 -19.34 -30.614 1 89.58 120 SER B N 1
ATOM 3232 C CA . SER B 1 120 ? 12.384 -18.113 -29.824 1 89.58 120 SER B CA 1
ATOM 3233 C C . SER B 1 120 ? 11.049 -17.384 -29.93 1 89.58 120 SER B C 1
ATOM 3235 O O . SER B 1 120 ? 10.551 -16.842 -28.94 1 89.58 120 SER B O 1
ATOM 3237 N N . GLN B 1 121 ? 10.463 -17.394 -31.038 1 90.29 121 GLN B N 1
ATOM 3238 C CA . GLN B 1 121 ? 9.214 -16.669 -31.245 1 90.29 121 GLN B CA 1
ATOM 3239 C C . GLN B 1 121 ? 8.077 -17.29 -30.439 1 90.29 121 GLN B C 1
ATOM 3241 O O . GLN B 1 121 ? 7.309 -16.578 -29.788 1 90.29 121 GLN B O 1
ATOM 3246 N N . ASP B 1 122 ? 7.994 -18.595 -30.495 1 89.76 122 ASP B N 1
ATOM 3247 C CA . ASP B 1 122 ? 6.965 -19.294 -29.732 1 89.76 122 ASP B CA 1
ATOM 3248 C C . ASP B 1 122 ? 7.185 -19.126 -28.23 1 89.76 122 ASP B C 1
ATOM 3250 O O . ASP B 1 122 ? 6.228 -18.955 -27.473 1 89.76 122 ASP B O 1
ATOM 3254 N N . GLY B 1 123 ? 8.429 -19.204 -27.873 1 92.45 123 GLY B N 1
ATOM 3255 C CA . GLY B 1 123 ? 8.761 -18.978 -26.475 1 92.45 123 GLY B CA 1
ATOM 3256 C C . GLY B 1 123 ? 8.367 -17.598 -25.984 1 92.45 123 GLY B C 1
ATOM 3257 O O . GLY B 1 123 ? 7.835 -17.454 -24.881 1 92.45 123 GLY B O 1
ATOM 3258 N N . MET B 1 124 ? 8.579 -16.598 -26.798 1 94.43 124 MET B N 1
ATOM 3259 C CA . MET B 1 124 ? 8.211 -15.226 -26.457 1 94.43 124 MET B CA 1
ATOM 3260 C C . MET B 1 124 ? 6.696 -15.078 -26.356 1 94.43 124 MET B C 1
ATOM 3262 O O . MET B 1 124 ? 6.194 -14.393 -25.464 1 94.43 124 MET B O 1
ATOM 3266 N N . ASN B 1 125 ? 6.035 -15.721 -27.235 1 93.98 125 ASN B N 1
ATOM 3267 C CA . ASN B 1 125 ? 4.577 -15.676 -27.204 1 93.98 125 ASN B CA 1
ATOM 3268 C C . ASN B 1 125 ? 4.023 -16.319 -25.936 1 93.98 125 ASN B C 1
ATOM 3270 O O . ASN B 1 125 ? 3.071 -15.81 -25.342 1 93.98 125 ASN B O 1
ATOM 3274 N N . MET B 1 126 ? 4.571 -17.414 -25.608 1 94.39 126 MET B N 1
ATOM 3275 C CA . MET B 1 126 ? 4.153 -18.071 -24.373 1 94.39 126 MET B CA 1
ATOM 3276 C C . MET B 1 126 ? 4.452 -17.193 -23.162 1 94.39 126 MET B C 1
ATOM 3278 O O . MET B 1 126 ? 3.628 -17.081 -22.253 1 94.39 126 MET B O 1
ATOM 3282 N N . CYS B 1 127 ? 5.599 -16.577 -23.169 1 96 127 CYS B N 1
ATOM 3283 C CA . CYS B 1 127 ? 5.984 -15.629 -22.13 1 96 127 CYS B CA 1
ATOM 3284 C C . CYS B 1 127 ? 4.95 -14.517 -21.997 1 96 127 CYS B C 1
ATOM 3286 O O . CYS B 1 127 ? 4.454 -14.253 -20.9 1 96 127 CYS B O 1
ATOM 3288 N N . MET B 1 128 ? 4.597 -13.909 -23.073 1 97.43 128 MET B N 1
ATOM 3289 C CA . MET B 1 128 ? 3.635 -12.811 -23.072 1 97.43 128 MET B CA 1
ATOM 3290 C C . MET B 1 128 ? 2.268 -13.286 -22.593 1 97.43 128 MET B C 1
ATOM 3292 O O . MET B 1 128 ? 1.6 -12.592 -21.824 1 97.43 128 MET B O 1
ATOM 3296 N N . PHE B 1 129 ? 1.873 -14.455 -23.012 1 96.96 129 PHE B N 1
ATOM 3297 C CA . PHE B 1 129 ? 0.594 -15.028 -22.608 1 96.96 129 PHE B CA 1
ATOM 3298 C C . PHE B 1 129 ? 0.53 -15.197 -21.095 1 96.96 129 PHE B C 1
ATOM 3300 O O . PHE B 1 129 ? -0.428 -14.757 -20.456 1 96.96 129 PHE B O 1
ATOM 3307 N N . MET B 1 130 ? 1.57 -15.771 -20.551 1 97.68 130 MET B N 1
ATOM 3308 C CA . MET B 1 130 ? 1.575 -16.062 -19.12 1 97.68 130 MET B CA 1
ATOM 3309 C C . MET B 1 130 ? 1.749 -14.785 -18.306 1 97.68 130 MET B C 1
ATOM 3311 O O . MET B 1 130 ? 1.149 -14.637 -17.24 1 97.68 130 MET B O 1
ATOM 3315 N N . GLN B 1 131 ? 2.549 -13.868 -18.755 1 98.33 131 GLN B N 1
ATOM 3316 C CA . GLN B 1 131 ? 2.669 -12.593 -18.056 1 98.33 131 GLN B CA 1
ATOM 3317 C C . GLN B 1 131 ? 1.339 -11.846 -18.041 1 98.33 131 GLN B C 1
ATOM 3319 O O . GLN B 1 131 ? 0.959 -11.263 -17.024 1 98.33 131 GLN B O 1
ATOM 3324 N N . ASN B 1 132 ? 0.648 -11.8 -19.158 1 98.25 132 ASN B N 1
ATOM 3325 C CA . ASN B 1 132 ? -0.689 -11.217 -19.175 1 98.25 132 ASN B CA 1
ATOM 3326 C C . ASN B 1 132 ? -1.602 -11.877 -18.146 1 98.25 132 ASN B C 1
ATOM 3328 O O . ASN B 1 132 ? -2.259 -11.191 -17.362 1 98.25 132 ASN B O 1
ATOM 3332 N N . THR B 1 133 ? -1.618 -13.152 -18.179 1 98.42 133 THR B N 1
ATOM 3333 C CA . THR B 1 133 ? -2.527 -13.912 -17.328 1 98.42 133 THR B CA 1
ATOM 3334 C C . THR B 1 133 ? -2.192 -13.7 -15.855 1 98.42 133 THR B C 1
ATOM 3336 O O . THR B 1 133 ? -3.075 -13.396 -15.05 1 98.42 133 THR B O 1
ATOM 3339 N N . LEU B 1 134 ? -0.923 -13.806 -15.459 1 98.7 134 LEU B N 1
ATOM 3340 C CA . LEU B 1 134 ? -0.52 -13.723 -14.059 1 98.7 134 LEU B CA 1
ATOM 3341 C C . LEU B 1 134 ? -0.61 -12.288 -13.552 1 98.7 134 LEU B C 1
ATOM 3343 O O . LEU B 1 134 ? -0.86 -12.058 -12.367 1 98.7 134 LEU B O 1
ATOM 3347 N N . THR B 1 135 ? -0.404 -11.31 -14.4 1 98.37 135 THR B N 1
ATOM 3348 C CA . THR B 1 135 ? -0.617 -9.922 -14.005 1 98.37 135 THR B CA 1
ATOM 3349 C C . THR B 1 135 ? -2.09 -9.668 -13.694 1 98.37 135 THR B C 1
ATOM 3351 O O . THR B 1 135 ? -2.416 -9.008 -12.706 1 98.37 135 THR B O 1
ATOM 3354 N N . ARG B 1 136 ? -2.947 -10.165 -14.569 1 98.19 136 ARG B N 1
ATOM 3355 C CA . ARG B 1 136 ? -4.38 -10.063 -14.313 1 98.19 136 ARG B CA 1
ATOM 3356 C C . ARG B 1 136 ? -4.758 -10.777 -13.019 1 98.19 136 ARG B C 1
ATOM 3358 O O . ARG B 1 136 ? -5.59 -10.286 -12.253 1 98.19 136 ARG B O 1
ATOM 3365 N N . LEU B 1 137 ? -4.17 -11.91 -12.774 1 98.69 137 LEU B N 1
ATOM 3366 C CA . LEU B 1 137 ? -4.397 -12.628 -11.525 1 98.69 137 LEU B CA 1
ATOM 3367 C C . LEU B 1 137 ? -3.989 -11.778 -10.327 1 98.69 137 LEU B C 1
ATOM 3369 O O . LEU B 1 137 ? -4.752 -11.641 -9.368 1 98.69 137 LEU B O 1
ATOM 3373 N N . MET B 1 138 ? -2.82 -11.21 -10.363 1 98.23 138 MET B N 1
ATOM 3374 C CA . MET B 1 138 ? -2.279 -10.375 -9.295 1 98.23 138 MET B CA 1
ATOM 3375 C C . MET B 1 138 ? -3.188 -9.181 -9.023 1 98.23 138 MET B C 1
ATOM 3377 O O . MET B 1 138 ? -3.314 -8.739 -7.88 1 98.23 138 MET B O 1
ATOM 3381 N N . ARG B 1 139 ? -3.884 -8.688 -10.018 1 98.05 139 ARG B N 1
ATOM 3382 C CA . ARG B 1 139 ? -4.664 -7.458 -9.927 1 98.05 139 ARG B CA 1
ATOM 3383 C C . ARG B 1 139 ? -6.128 -7.76 -9.622 1 98.05 139 ARG B C 1
ATOM 3385 O O . ARG B 1 139 ? -6.955 -6.848 -9.558 1 98.05 139 ARG B O 1
ATOM 3392 N N . LEU B 1 140 ? -6.492 -9.079 -9.542 1 98.32 140 LEU B N 1
ATOM 3393 C CA . LEU B 1 140 ? -7.857 -9.395 -9.136 1 98.32 140 LEU B CA 1
ATOM 3394 C C . LEU B 1 140 ? -8.249 -8.61 -7.889 1 98.32 140 LEU B C 1
ATOM 3396 O O . LEU B 1 140 ? -7.445 -8.46 -6.966 1 98.32 140 LEU B O 1
ATOM 3400 N N . PRO B 1 141 ? -9.451 -8.088 -7.823 1 98.02 141 PRO B N 1
ATOM 3401 C CA . PRO B 1 141 ? -9.901 -7.443 -6.587 1 98.02 141 PRO B CA 1
ATOM 3402 C C . PRO B 1 141 ? -10.286 -8.447 -5.503 1 98.02 141 PRO B C 1
ATOM 3404 O O . PRO B 1 141 ? -11.327 -8.297 -4.859 1 98.02 141 PRO B O 1
ATOM 3407 N N . LEU B 1 142 ? -9.487 -9.469 -5.366 1 98.82 142 LEU B N 1
ATOM 3408 C CA . LEU B 1 142 ? -9.573 -10.54 -4.379 1 98.82 142 LEU B CA 1
ATOM 3409 C C . LEU B 1 142 ? -8.274 -10.656 -3.589 1 98.82 142 LEU B C 1
ATOM 3411 O O . LEU B 1 142 ? -7.185 -10.556 -4.158 1 98.82 142 LEU B O 1
ATOM 3415 N N . PHE B 1 143 ? -8.394 -10.828 -2.283 1 98.84 143 PHE B N 1
ATOM 3416 C CA . PHE B 1 143 ? -7.209 -11.2 -1.52 1 98.84 143 PHE B CA 1
ATOM 3417 C C . PHE B 1 143 ? -6.748 -12.605 -1.887 1 98.84 143 PHE B C 1
ATOM 3419 O O . PHE B 1 143 ? -7.479 -13.577 -1.684 1 98.84 143 PHE B O 1
ATOM 3426 N N . SER B 1 144 ? -5.549 -12.722 -2.416 1 98.88 144 SER B N 1
ATOM 3427 C CA . SER B 1 144 ? -5.129 -14.014 -2.949 1 98.88 144 SER B CA 1
ATOM 3428 C C . SER B 1 144 ? -3.999 -14.614 -2.118 1 98.88 144 SER B C 1
ATOM 3430 O O . SER B 1 144 ? -3.109 -13.894 -1.66 1 98.88 144 SER B O 1
ATOM 3432 N N . VAL B 1 145 ? -4.046 -15.965 -1.971 1 98.88 145 VAL B N 1
ATOM 3433 C CA . VAL B 1 145 ? -3.058 -16.717 -1.206 1 98.88 145 VAL B CA 1
ATOM 3434 C C . VAL B 1 145 ? -2.557 -17.901 -2.03 1 98.88 145 VAL B C 1
ATOM 3436 O O . VAL B 1 145 ? -3.354 -18.673 -2.568 1 98.88 145 VAL B O 1
ATOM 3439 N N . ALA B 1 146 ? -1.256 -17.997 -2.183 1 98.95 146 ALA B N 1
ATOM 3440 C CA . ALA B 1 146 ? -0.664 -19.263 -2.607 1 98.95 146 ALA B CA 1
ATOM 3441 C C . ALA B 1 146 ? -0.434 -20.188 -1.415 1 98.95 146 ALA B C 1
ATOM 3443 O O . ALA B 1 146 ? 0.368 -19.882 -0.53 1 98.95 146 ALA B O 1
ATOM 3444 N N . LEU B 1 147 ? -1.17 -21.251 -1.318 1 98.91 147 LEU B N 1
ATOM 3445 C CA . LEU B 1 147 ? -0.912 -22.295 -0.332 1 98.91 147 LEU B CA 1
ATOM 3446 C C . LEU B 1 147 ? 0.133 -23.28 -0.844 1 98.91 147 LEU B C 1
ATOM 3448 O O . LEU B 1 147 ? -0.179 -24.158 -1.653 1 98.91 147 LEU B O 1
ATOM 3452 N N . VAL B 1 148 ? 1.35 -23.099 -0.343 1 98.79 148 VAL B N 1
ATOM 3453 C CA . VAL B 1 148 ? 2.481 -23.861 -0.862 1 98.79 148 VAL B CA 1
ATOM 3454 C C . VAL B 1 148 ? 2.674 -25.129 -0.034 1 98.79 148 VAL B C 1
ATOM 3456 O O . VAL B 1 148 ? 3.21 -25.078 1.076 1 98.79 148 VAL B O 1
ATOM 3459 N N . GLN B 1 149 ? 2.245 -26.202 -0.637 1 97.72 149 GLN B N 1
ATOM 3460 C CA . GLN B 1 149 ? 2.503 -27.544 -0.125 1 97.72 149 GLN B CA 1
ATOM 3461 C C . GLN B 1 149 ? 3.57 -28.253 -0.954 1 97.72 149 GLN B C 1
ATOM 3463 O O . GLN B 1 149 ? 3.585 -28.143 -2.182 1 97.72 149 GLN B O 1
ATOM 3468 N N . GLY B 1 150 ? 4.448 -28.946 -0.339 1 97.43 150 GLY B N 1
ATOM 3469 C CA . GLY B 1 150 ? 5.495 -29.612 -1.097 1 97.43 150 GLY B CA 1
ATOM 3470 C C . GLY B 1 150 ? 6.383 -28.649 -1.861 1 97.43 150 GLY B C 1
ATOM 3471 O O . GLY B 1 150 ? 6.954 -27.726 -1.277 1 97.43 150 GLY B O 1
ATOM 3472 N N . LYS B 1 151 ? 6.332 -28.829 -3.216 1 98.11 151 LYS B N 1
ATOM 3473 C CA . LYS B 1 151 ? 7.316 -28.109 -4.02 1 98.11 151 LYS B CA 1
ATOM 3474 C C . LYS B 1 151 ? 6.644 -27.063 -4.904 1 98.11 151 LYS B C 1
ATOM 3476 O O . LYS B 1 151 ? 5.609 -27.332 -5.517 1 98.11 151 LYS B O 1
ATOM 3481 N N . ALA B 1 152 ? 7.181 -25.832 -4.94 1 98.84 152 ALA B N 1
ATOM 3482 C CA . ALA B 1 152 ? 6.92 -24.796 -5.936 1 98.84 152 ALA B CA 1
ATOM 3483 C C . ALA B 1 152 ? 8.197 -24.414 -6.677 1 98.84 152 ALA B C 1
ATOM 3485 O O . ALA B 1 152 ? 9.02 -23.656 -6.158 1 98.84 152 ALA B O 1
ATOM 3486 N N . PHE B 1 153 ? 8.359 -24.9 -7.942 1 98.42 153 PHE B N 1
ATOM 3487 C CA . PHE B 1 153 ? 9.616 -24.757 -8.668 1 98.42 153 PHE B CA 1
ATOM 3488 C C . PHE B 1 153 ? 9.403 -24 -9.974 1 98.42 153 PHE B C 1
ATOM 3490 O O . PHE B 1 153 ? 8.371 -24.159 -10.629 1 98.42 153 PHE B O 1
ATOM 3497 N N . GLY B 1 154 ? 10.449 -23.305 -10.39 1 97.7 154 GLY B N 1
ATOM 3498 C CA . GLY B 1 154 ? 10.412 -22.667 -11.696 1 97.7 154 GLY B CA 1
ATOM 3499 C C . GLY B 1 154 ? 9.166 -21.832 -11.918 1 97.7 154 GLY B C 1
ATOM 3500 O O . GLY B 1 154 ? 8.849 -20.954 -11.112 1 97.7 154 GLY B O 1
ATOM 3501 N N . GLY B 1 155 ? 8.379 -22.214 -12.879 1 98.06 155 GLY B N 1
ATOM 3502 C CA . GLY B 1 155 ? 7.125 -21.524 -13.136 1 98.06 155 GLY B CA 1
ATOM 3503 C C . GLY B 1 155 ? 6.172 -21.56 -11.956 1 98.06 155 GLY B C 1
ATOM 3504 O O . GLY B 1 155 ? 5.379 -20.636 -11.763 1 98.06 155 GLY B O 1
ATOM 3505 N N . GLY B 1 156 ? 6.202 -22.652 -11.21 1 98.76 156 GLY B N 1
ATOM 3506 C CA . GLY B 1 156 ? 5.408 -22.725 -9.994 1 98.76 156 GLY B CA 1
ATOM 3507 C C . GLY B 1 156 ? 5.808 -21.692 -8.957 1 98.76 156 GLY B C 1
ATOM 3508 O O . GLY B 1 156 ? 4.948 -21.09 -8.31 1 98.76 156 GLY B O 1
ATOM 3509 N N . ALA B 1 157 ? 7.118 -21.524 -8.781 1 98.88 157 ALA B N 1
ATOM 3510 C CA . ALA B 1 157 ? 7.613 -20.467 -7.903 1 98.88 157 ALA B CA 1
ATOM 3511 C C . ALA B 1 157 ? 7.17 -19.092 -8.395 1 98.88 157 ALA B C 1
ATOM 3513 O O . ALA B 1 157 ? 6.762 -18.243 -7.599 1 98.88 157 ALA B O 1
ATOM 3514 N N . GLU B 1 158 ? 7.261 -18.883 -9.718 1 98.87 158 GLU B N 1
ATOM 3515 C CA . GLU B 1 158 ? 6.823 -17.613 -10.29 1 98.87 158 GLU B CA 1
ATOM 3516 C C . GLU B 1 158 ? 5.343 -17.365 -10.013 1 98.87 158 GLU B C 1
ATOM 3518 O O . GLU B 1 158 ? 4.94 -16.234 -9.729 1 98.87 158 GLU B O 1
ATOM 3523 N N . LEU B 1 159 ? 4.533 -18.395 -10.087 1 98.92 159 LEU B N 1
ATOM 3524 C CA . LEU B 1 159 ? 3.104 -18.279 -9.822 1 98.92 159 LEU B CA 1
ATOM 3525 C C . LEU B 1 159 ? 2.852 -17.795 -8.398 1 98.92 159 LEU B C 1
ATOM 3527 O O . LEU B 1 159 ? 1.965 -16.971 -8.166 1 98.92 159 LEU B O 1
ATOM 3531 N N . THR B 1 160 ? 3.62 -18.232 -7.41 1 98.92 160 THR B N 1
ATOM 3532 C CA . THR B 1 160 ? 3.43 -17.805 -6.029 1 98.92 160 THR B CA 1
ATOM 3533 C C . THR B 1 160 ? 3.623 -16.297 -5.897 1 98.92 160 THR B C 1
ATOM 3535 O O . THR B 1 160 ? 2.992 -15.657 -5.053 1 98.92 160 THR B O 1
ATOM 3538 N N . THR B 1 161 ? 4.493 -15.703 -6.746 1 98.81 161 THR B N 1
ATOM 3539 C CA . THR B 1 161 ? 4.798 -14.28 -6.648 1 98.81 161 THR B CA 1
ATOM 3540 C C . THR B 1 161 ? 3.632 -13.441 -7.162 1 98.81 161 THR B C 1
ATOM 3542 O O . THR B 1 161 ? 3.573 -12.234 -6.919 1 98.81 161 THR B O 1
ATOM 3545 N N . ALA B 1 162 ? 2.709 -14.048 -7.883 1 98.7 162 ALA B N 1
ATOM 3546 C CA . ALA B 1 162 ? 1.563 -13.329 -8.435 1 98.7 162 ALA B CA 1
ATOM 3547 C C . ALA B 1 162 ? 0.412 -13.281 -7.435 1 98.7 162 ALA B C 1
ATOM 3549 O O . ALA B 1 162 ? -0.647 -12.719 -7.725 1 98.7 162 ALA B O 1
ATOM 3550 N N . CYS B 1 163 ? 0.582 -13.861 -6.267 1 98.86 163 CYS B N 1
ATOM 3551 C CA . CYS B 1 163 ? -0.406 -13.838 -5.194 1 98.86 163 CYS B CA 1
ATOM 3552 C C . CYS B 1 163 ? -0.045 -12.795 -4.143 1 98.86 163 CYS B C 1
ATOM 3554 O O . CYS B 1 163 ? 1.125 -12.44 -3.991 1 98.86 163 CYS B O 1
ATOM 3556 N N . ASP B 1 164 ? -1.025 -12.341 -3.434 1 98.62 164 ASP B N 1
ATOM 3557 C CA . ASP B 1 164 ? -0.784 -11.347 -2.392 1 98.62 164 ASP B CA 1
ATOM 3558 C C . ASP B 1 164 ? 0.028 -11.942 -1.243 1 98.62 164 ASP B C 1
ATOM 3560 O O . ASP B 1 164 ? 0.897 -11.274 -0.679 1 98.62 164 ASP B O 1
ATOM 3564 N N . PHE B 1 165 ? -0.315 -13.196 -0.901 1 98.76 165 PHE B N 1
ATOM 3565 C CA . PHE B 1 165 ? 0.28 -13.862 0.252 1 98.76 165 PHE B CA 1
ATOM 3566 C C . PHE B 1 165 ? 0.731 -15.272 -0.111 1 98.76 165 PHE B C 1
ATOM 3568 O O . PHE B 1 165 ? 0.217 -15.869 -1.059 1 98.76 165 PHE B O 1
ATOM 3575 N N . ARG B 1 166 ? 1.676 -15.7 0.646 1 98.89 166 ARG B N 1
ATOM 3576 C CA . ARG B 1 166 ? 2.083 -17.101 0.609 1 98.89 166 ARG B CA 1
ATOM 3577 C C . ARG B 1 166 ? 2.021 -17.727 1.998 1 98.89 166 ARG B C 1
ATOM 3579 O O . ARG B 1 166 ? 2.543 -17.163 2.962 1 98.89 166 ARG B O 1
ATOM 3586 N N . LEU B 1 167 ? 1.31 -18.795 2.107 1 98.9 167 LEU B N 1
ATOM 3587 C CA . LEU B 1 167 ? 1.336 -19.67 3.274 1 98.9 167 LEU B CA 1
ATOM 3588 C C . LEU B 1 167 ? 2.039 -20.985 2.951 1 98.9 167 LEU B C 1
ATOM 3590 O O . LEU B 1 167 ? 1.752 -21.613 1.929 1 98.9 167 LEU B O 1
ATOM 3594 N N . MET B 1 168 ? 2.958 -21.389 3.825 1 98.84 168 MET B N 1
ATOM 3595 C CA . MET B 1 168 ? 3.726 -22.598 3.54 1 98.84 168 MET B CA 1
ATOM 3596 C C . MET B 1 168 ? 3.447 -23.677 4.581 1 98.84 168 MET B C 1
ATOM 3598 O O . MET B 1 168 ? 3.13 -23.369 5.731 1 98.84 168 MET B O 1
ATOM 3602 N N . THR B 1 169 ? 3.461 -24.939 4.205 1 98.72 169 THR B N 1
ATOM 3603 C CA . THR B 1 169 ? 3.35 -26.068 5.122 1 98.72 169 THR B CA 1
ATOM 3604 C C . THR B 1 169 ? 4.731 -26.561 5.543 1 98.72 169 THR B C 1
ATOM 3606 O O . THR B 1 169 ? 5.729 -26.267 4.882 1 98.72 169 THR B O 1
ATOM 3609 N N . PRO B 1 170 ? 4.768 -27.344 6.673 1 98.18 170 PRO B N 1
ATOM 3610 C CA . PRO B 1 170 ? 6.065 -27.903 7.064 1 98.18 170 PRO B CA 1
ATOM 3611 C C . PRO B 1 170 ? 6.691 -28.763 5.969 1 98.18 170 PRO B C 1
ATOM 3613 O O . PRO B 1 170 ? 6.003 -29.576 5.347 1 98.18 170 PRO B O 1
ATOM 3616 N N . GLY B 1 171 ? 7.964 -28.536 5.655 1 97.2 171 GLY B N 1
ATOM 3617 C CA . GLY B 1 171 ? 8.695 -29.341 4.689 1 97.2 171 GLY B CA 1
ATOM 3618 C C . GLY B 1 171 ? 8.558 -28.835 3.265 1 97.2 171 GLY B C 1
ATOM 3619 O O . GLY B 1 171 ? 9.224 -29.335 2.357 1 97.2 171 GLY B O 1
ATOM 3620 N N . SER B 1 172 ? 7.706 -27.809 3.066 1 98.52 172 SER B N 1
ATOM 3621 C CA . SER B 1 172 ? 7.534 -27.265 1.723 1 98.52 172 SER B CA 1
ATOM 3622 C C . SER B 1 172 ? 8.728 -26.408 1.316 1 98.52 172 SER B C 1
ATOM 3624 O O . SER B 1 172 ? 9.565 -26.063 2.153 1 98.52 172 SER B O 1
ATOM 3626 N N . GLU B 1 173 ? 8.736 -26.136 -0.037 1 98.27 173 GLU B N 1
ATOM 3627 C CA . GLU B 1 173 ? 9.875 -25.391 -0.565 1 98.27 173 GLU B CA 1
ATOM 3628 C C . GLU B 1 173 ? 9.481 -24.583 -1.799 1 98.27 173 GLU B C 1
ATOM 3630 O O . GLU B 1 173 ? 8.701 -25.05 -2.631 1 98.27 173 GLU B O 1
ATOM 3635 N N . ILE B 1 174 ? 10.078 -23.381 -1.872 1 98.9 174 ILE B N 1
ATOM 3636 C CA . ILE B 1 174 ? 10.032 -22.562 -3.078 1 98.9 174 ILE B CA 1
ATOM 3637 C C . ILE B 1 174 ? 11.431 -22.449 -3.68 1 98.9 174 ILE B C 1
ATOM 3639 O O . ILE B 1 174 ? 12.402 -22.194 -2.964 1 98.9 174 ILE B O 1
ATOM 3643 N N . ARG B 1 175 ? 11.521 -22.665 -5.009 1 98.79 175 ARG B N 1
ATOM 3644 C CA . ARG B 1 175 ? 12.846 -22.6 -5.617 1 98.79 175 ARG B CA 1
ATOM 3645 C C . ARG B 1 175 ? 12.765 -22.103 -7.056 1 98.79 175 ARG B C 1
ATOM 3647 O O . ARG B 1 175 ? 12.039 -22.67 -7.874 1 98.79 175 ARG B O 1
ATOM 3654 N N . PHE B 1 176 ? 13.52 -21.073 -7.378 1 98.7 176 PHE B N 1
ATOM 3655 C CA . PHE B 1 176 ? 13.638 -20.529 -8.726 1 98.7 176 PHE B CA 1
ATOM 3656 C C . PHE B 1 176 ? 14.784 -21.194 -9.479 1 98.7 176 PHE B C 1
ATOM 3658 O O . PHE B 1 176 ? 15.883 -20.643 -9.56 1 98.7 176 PHE B O 1
ATOM 3665 N N . VAL B 1 177 ? 14.509 -22.258 -10.199 1 97.97 177 VAL B N 1
ATOM 3666 C CA . VAL B 1 177 ? 15.526 -23.187 -10.683 1 97.97 177 VAL B CA 1
ATOM 3667 C C . VAL B 1 177 ? 15.896 -22.843 -12.124 1 97.97 177 VAL B C 1
ATOM 3669 O O . VAL B 1 177 ? 16.554 -23.631 -12.807 1 97.97 177 VAL B O 1
ATOM 3672 N N . HIS B 1 178 ? 15.548 -21.725 -12.68 1 97.68 178 HIS B N 1
ATOM 3673 C CA . HIS B 1 178 ? 15.626 -21.359 -14.089 1 97.68 178 HIS B CA 1
ATOM 3674 C C . HIS B 1 178 ? 17.053 -21.479 -14.612 1 97.68 178 HIS B C 1
ATOM 3676 O O . HIS B 1 178 ? 17.273 -21.968 -15.723 1 97.68 178 HIS B O 1
ATOM 3682 N N . LYS B 1 179 ? 18.011 -21.104 -13.818 1 97.35 179 LYS B N 1
ATOM 3683 C CA . LYS B 1 179 ? 19.388 -21.086 -14.303 1 97.35 179 LYS B CA 1
ATOM 3684 C C . LYS B 1 179 ? 19.863 -22.491 -14.661 1 97.35 179 LYS B C 1
ATOM 3686 O O . LYS B 1 179 ? 20.687 -22.663 -15.562 1 97.35 179 LYS B O 1
ATOM 3691 N N . HIS B 1 180 ? 19.39 -23.533 -13.976 1 96.33 180 HIS B N 1
ATOM 3692 C CA . HIS B 1 180 ? 19.767 -24.91 -14.275 1 96.33 180 HIS B CA 1
ATOM 3693 C C . HIS B 1 180 ? 19.246 -25.34 -15.643 1 96.33 180 HIS B C 1
ATOM 3695 O O . HIS B 1 180 ? 19.733 -26.316 -16.218 1 96.33 180 HIS B O 1
ATOM 3701 N N . MET B 1 181 ? 18.283 -24.63 -16.136 1 93.15 181 MET B N 1
ATOM 3702 C CA . MET B 1 181 ? 17.719 -24.928 -17.449 1 93.15 181 MET B CA 1
ATOM 3703 C C . MET B 1 181 ? 18.246 -23.957 -18.5 1 93.15 181 MET B C 1
ATOM 3705 O O . MET B 1 181 ? 17.717 -23.891 -19.611 1 93.15 181 MET B O 1
ATOM 3709 N N . GLY B 1 182 ? 19.222 -23.094 -18.115 1 95.2 182 GLY B N 1
ATOM 3710 C CA . GLY B 1 182 ? 19.758 -22.104 -19.036 1 95.2 182 GLY B CA 1
ATOM 3711 C C . GLY B 1 182 ? 18.788 -20.974 -19.328 1 95.2 182 GLY B C 1
ATOM 3712 O O . GLY B 1 182 ? 18.776 -20.429 -20.433 1 95.2 182 GLY B O 1
ATOM 3713 N N . LEU B 1 183 ? 17.922 -20.689 -18.35 1 95.49 183 LEU B N 1
ATOM 3714 C CA . LEU B 1 183 ? 16.87 -19.699 -18.555 1 95.49 183 LEU B CA 1
ATOM 3715 C C . LEU B 1 183 ? 16.846 -18.687 -17.414 1 95.49 183 LEU B C 1
ATOM 3717 O O . LEU B 1 183 ? 17.612 -18.808 -16.455 1 95.49 183 LEU B O 1
ATOM 3721 N N . VAL B 1 184 ? 16.093 -17.649 -17.576 1 97.69 184 VAL B N 1
ATOM 3722 C CA . VAL B 1 184 ? 15.643 -16.736 -16.531 1 97.69 184 VAL B CA 1
ATOM 3723 C C . VAL B 1 184 ? 14.125 -16.815 -16.392 1 97.69 184 VAL B C 1
ATOM 3725 O O . VAL B 1 184 ? 13.446 -17.387 -17.249 1 97.69 184 VAL B O 1
ATOM 3728 N N . PRO B 1 185 ? 13.585 -16.263 -15.257 1 98.1 185 PRO B N 1
ATOM 3729 C CA . PRO B 1 185 ? 12.122 -16.249 -15.183 1 98.1 185 PRO B CA 1
ATOM 3730 C C . PRO B 1 185 ? 11.476 -15.572 -16.39 1 98.1 185 PRO B C 1
ATOM 3732 O O . PRO B 1 185 ? 11.978 -14.554 -16.873 1 98.1 185 PRO B O 1
ATOM 3735 N N . GLY B 1 186 ? 10.448 -16.156 -16.868 1 97.71 186 GLY B N 1
ATOM 3736 C CA . GLY B 1 186 ? 9.788 -15.62 -18.048 1 97.71 186 GLY B CA 1
ATOM 3737 C C . GLY B 1 186 ? 8.335 -15.257 -17.806 1 97.71 186 GLY B C 1
ATOM 3738 O O . GLY B 1 186 ? 7.714 -14.578 -18.626 1 97.71 186 GLY B O 1
ATOM 3739 N N . TRP B 1 187 ? 7.751 -15.68 -16.67 1 98.29 187 TRP B N 1
ATOM 3740 C CA . TRP B 1 187 ? 6.341 -15.447 -16.376 1 98.29 187 TRP B CA 1
ATOM 3741 C C . TRP B 1 187 ? 6.164 -14.207 -15.507 1 98.29 187 TRP B C 1
ATOM 3743 O O . TRP B 1 187 ? 5.075 -13.958 -14.984 1 98.29 187 TRP B O 1
ATOM 3753 N N . GLY B 1 188 ? 7.234 -13.353 -15.338 1 98.27 188 GLY B N 1
ATOM 3754 C CA . GLY B 1 188 ? 7.186 -12.13 -14.553 1 98.27 188 GLY B CA 1
ATOM 3755 C C . GLY B 1 188 ? 7.643 -12.323 -13.12 1 98.27 188 GLY B C 1
ATOM 3756 O O . GLY B 1 188 ? 7.708 -11.363 -12.349 1 98.27 188 GLY B O 1
ATOM 3757 N N . GLY B 1 189 ? 7.977 -13.516 -12.75 1 98.51 189 GLY B N 1
ATOM 3758 C CA . GLY B 1 189 ? 8.318 -13.836 -11.373 1 98.51 189 GLY B CA 1
ATOM 3759 C C . GLY B 1 189 ? 9.566 -13.122 -10.887 1 98.51 189 GLY B C 1
ATOM 3760 O O . GLY B 1 189 ? 9.699 -12.838 -9.695 1 98.51 189 GLY B O 1
ATOM 3761 N N . GLY B 1 190 ? 10.566 -12.875 -11.795 1 98.51 190 GLY B N 1
ATOM 3762 C CA . GLY B 1 190 ? 11.746 -12.122 -11.404 1 98.51 190 GLY B CA 1
ATOM 3763 C C . GLY B 1 190 ? 11.436 -10.693 -10.999 1 98.51 190 GLY B C 1
ATOM 3764 O O . GLY B 1 190 ? 11.887 -10.227 -9.951 1 98.51 190 GLY B O 1
ATOM 3765 N N . ALA B 1 191 ? 10.621 -10.038 -11.799 1 98.15 191 ALA B N 1
ATOM 3766 C CA . ALA B 1 191 ? 10.247 -8.652 -11.533 1 98.15 191 ALA B CA 1
ATOM 3767 C C . ALA B 1 191 ? 9.463 -8.536 -10.229 1 98.15 191 ALA B C 1
ATOM 3769 O O . ALA B 1 191 ? 9.716 -7.637 -9.423 1 98.15 191 ALA B O 1
ATOM 3770 N N . ARG B 1 192 ? 8.548 -9.446 -10.005 1 98.4 192 ARG B N 1
ATOM 3771 C CA . ARG B 1 192 ? 7.732 -9.401 -8.796 1 98.4 192 ARG B CA 1
ATOM 3772 C C . ARG B 1 192 ? 8.553 -9.776 -7.567 1 98.4 192 ARG B C 1
ATOM 3774 O O . ARG B 1 192 ? 8.353 -9.219 -6.486 1 98.4 192 ARG B O 1
ATOM 3781 N N . LEU B 1 193 ? 9.472 -10.73 -7.794 1 98.75 193 LEU B N 1
ATOM 3782 C CA . LEU B 1 193 ? 10.312 -11.181 -6.689 1 98.75 193 LEU B CA 1
ATOM 3783 C C . LEU B 1 193 ? 11.108 -10.02 -6.102 1 98.75 193 LEU B C 1
ATOM 3785 O O . LEU B 1 193 ? 11.219 -9.893 -4.881 1 98.75 193 LEU B O 1
ATOM 3789 N N . VAL B 1 194 ? 11.718 -9.173 -6.913 1 98.14 194 VAL B N 1
ATOM 3790 C CA . VAL B 1 194 ? 12.502 -8.024 -6.472 1 98.14 194 VAL B CA 1
ATOM 3791 C C . VAL B 1 194 ? 11.65 -7.131 -5.573 1 98.14 194 VAL B C 1
ATOM 3793 O O . VAL B 1 194 ? 12.135 -6.61 -4.566 1 98.14 194 VAL B O 1
ATOM 3796 N N . ARG B 1 195 ? 10.393 -6.976 -5.852 1 96.48 195 ARG B N 1
ATOM 3797 C CA . ARG B 1 195 ? 9.5 -6.115 -5.083 1 96.48 195 ARG B CA 1
ATOM 3798 C C . ARG B 1 195 ? 9.129 -6.761 -3.752 1 96.48 195 ARG B C 1
ATOM 3800 O O . ARG B 1 195 ? 8.753 -6.069 -2.803 1 96.48 195 ARG B O 1
ATOM 3807 N N . ILE B 1 196 ? 9.216 -8.019 -3.748 1 97.67 196 ILE B N 1
ATOM 3808 C CA . ILE B 1 196 ? 8.786 -8.738 -2.553 1 97.67 196 ILE B CA 1
ATOM 3809 C C . ILE B 1 196 ? 9.948 -8.842 -1.568 1 97.67 196 ILE B C 1
ATOM 3811 O O . ILE B 1 196 ? 9.79 -8.551 -0.38 1 97.67 196 ILE B O 1
ATOM 3815 N N . VAL B 1 197 ? 11.203 -9.189 -2.082 1 98.08 197 VAL B N 1
ATOM 3816 C CA . VAL B 1 197 ? 12.252 -9.554 -1.136 1 98.08 197 VAL B CA 1
ATOM 3817 C C . VAL B 1 197 ? 13.413 -8.569 -1.247 1 98.08 197 VAL B C 1
ATOM 3819 O O . VAL B 1 197 ? 14.375 -8.644 -0.478 1 98.08 197 VAL B O 1
ATOM 3822 N N . GLY B 1 198 ? 13.379 -7.666 -2.229 1 97.34 198 GLY B N 1
ATOM 3823 C CA . GLY B 1 198 ? 14.487 -6.756 -2.47 1 97.34 198 GLY B CA 1
ATOM 3824 C C . GLY B 1 198 ? 15.494 -7.294 -3.47 1 97.34 198 GLY B C 1
ATOM 3825 O O . GLY B 1 198 ? 15.529 -8.496 -3.737 1 97.34 198 GLY B O 1
ATOM 3826 N N . SER B 1 199 ? 16.333 -6.454 -3.99 1 97.81 199 SER B N 1
ATOM 3827 C CA . SER B 1 199 ? 17.23 -6.784 -5.093 1 97.81 199 SER B CA 1
ATOM 3828 C C . SER B 1 199 ? 18.332 -7.737 -4.643 1 97.81 199 SER B C 1
ATOM 3830 O O . SER B 1 199 ? 18.688 -8.668 -5.367 1 97.81 199 SER B O 1
ATOM 3832 N N . GLY B 1 200 ? 18.898 -7.499 -3.474 1 98.17 200 GLY B N 1
ATOM 3833 C CA . GLY B 1 200 ? 19.955 -8.368 -2.983 1 98.17 200 GLY B CA 1
ATOM 3834 C C . GLY B 1 200 ? 19.51 -9.808 -2.808 1 98.17 200 GLY B C 1
ATOM 3835 O O . GLY B 1 200 ? 20.155 -10.728 -3.314 1 98.17 200 GLY B O 1
ATOM 3836 N N . ALA B 1 201 ? 18.366 -9.987 -2.138 1 98.55 201 ALA B N 1
ATOM 3837 C CA . ALA B 1 201 ? 17.827 -11.327 -1.921 1 98.55 201 ALA B CA 1
ATOM 3838 C C . ALA B 1 201 ? 17.397 -11.965 -3.239 1 98.55 201 ALA B C 1
ATOM 3840 O O . ALA B 1 201 ? 17.598 -13.164 -3.45 1 98.55 201 ALA B O 1
ATOM 3841 N N . ALA B 1 202 ? 16.839 -11.169 -4.123 1 98.74 202 ALA B N 1
ATOM 3842 C CA . ALA B 1 202 ? 16.43 -11.691 -5.424 1 98.74 202 ALA B CA 1
ATOM 3843 C C . ALA B 1 202 ? 17.625 -1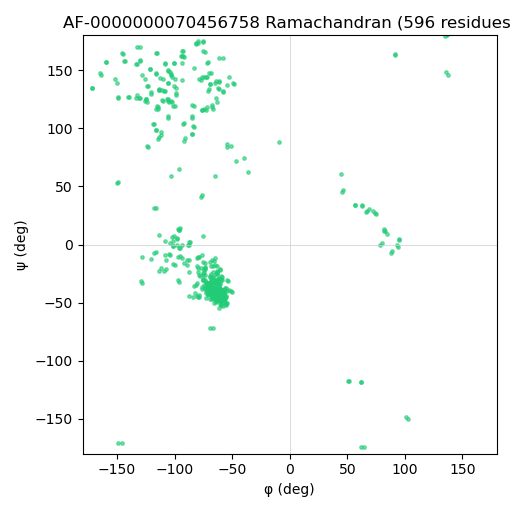2.249 -6.192 1 98.74 202 ALA B C 1
ATOM 3845 O O . ALA B 1 202 ? 17.538 -13.322 -6.793 1 98.74 202 ALA B O 1
ATOM 3846 N N . LEU B 1 203 ? 18.735 -11.508 -6.156 1 98.73 203 LEU B N 1
ATOM 3847 C CA . LEU B 1 203 ? 19.94 -11.968 -6.837 1 98.73 203 LEU B CA 1
ATOM 3848 C C . LEU B 1 203 ? 20.432 -13.283 -6.242 1 98.73 203 LEU B C 1
ATOM 3850 O O . LEU B 1 203 ? 20.862 -14.178 -6.973 1 98.73 203 LEU B O 1
ATOM 3854 N N . GLN B 1 204 ? 20.338 -13.427 -4.958 1 98.65 204 GLN B N 1
ATOM 3855 C CA . GLN B 1 204 ? 20.756 -14.662 -4.303 1 98.65 204 GLN B CA 1
ATOM 3856 C C . GLN B 1 204 ? 19.842 -15.823 -4.683 1 98.65 204 GLN B C 1
ATOM 3858 O O . GLN B 1 204 ? 20.316 -16.918 -4.99 1 98.65 204 GLN B O 1
ATOM 3863 N N . LEU B 1 205 ? 18.572 -15.596 -4.716 1 98.77 205 LEU B N 1
ATOM 3864 C CA . LEU B 1 205 ? 17.598 -16.653 -4.964 1 98.77 205 LEU B CA 1
ATOM 3865 C C . LEU B 1 205 ? 17.622 -17.082 -6.427 1 98.77 205 LEU B C 1
ATOM 3867 O O . LEU B 1 205 ? 17.565 -18.276 -6.729 1 98.77 205 LEU B O 1
ATOM 3871 N N . LEU B 1 206 ? 17.728 -16.115 -7.329 1 98.74 206 LEU B N 1
ATOM 3872 C CA . LEU B 1 206 ? 17.747 -16.422 -8.755 1 98.74 206 LEU B CA 1
ATOM 3873 C C . LEU B 1 206 ? 19.121 -16.924 -9.185 1 98.74 206 LEU B C 1
ATOM 3875 O O . LEU B 1 206 ? 19.225 -17.91 -9.918 1 98.74 206 LEU B O 1
ATOM 3879 N N . GLY B 1 207 ? 20.143 -16.281 -8.759 1 98.55 207 GLY B N 1
ATOM 3880 C CA . GLY B 1 207 ? 21.501 -16.64 -9.134 1 98.55 207 GLY B CA 1
ATOM 3881 C C . GLY B 1 207 ? 21.967 -17.944 -8.514 1 98.55 207 GLY B C 1
ATOM 3882 O O . GLY B 1 207 ? 22.706 -18.706 -9.14 1 98.55 207 GLY B O 1
ATOM 3883 N N . GLY B 1 208 ? 21.478 -18.183 -7.304 1 98.17 208 GLY B N 1
ATOM 3884 C CA . GLY B 1 208 ? 21.878 -19.394 -6.606 1 98.17 208 GLY B CA 1
ATOM 3885 C C . GLY B 1 208 ? 20.895 -20.536 -6.782 1 98.17 208 GLY B C 1
ATOM 3886 O O . GLY B 1 208 ? 21.189 -21.677 -6.418 1 98.17 208 GLY B O 1
ATOM 3887 N N . ALA B 1 209 ? 19.758 -20.231 -7.349 1 98.25 209 ALA B N 1
ATOM 3888 C CA . ALA B 1 209 ? 18.657 -21.191 -7.341 1 98.25 209 ALA B CA 1
ATOM 3889 C C . ALA B 1 209 ? 18.478 -21.807 -5.956 1 98.25 209 ALA B C 1
ATOM 3891 O O . ALA B 1 209 ? 18.357 -23.028 -5.824 1 98.25 209 ALA B O 1
ATOM 3892 N N . ALA B 1 210 ? 18.508 -21.028 -4.985 1 97.52 210 ALA B N 1
ATOM 3893 C CA . ALA B 1 210 ? 18.562 -21.467 -3.593 1 97.52 210 ALA B CA 1
ATOM 3894 C C . ALA B 1 210 ? 17.209 -22.002 -3.134 1 97.52 210 ALA B C 1
ATOM 3896 O O . ALA B 1 210 ? 16.164 -21.459 -3.498 1 97.52 210 ALA B O 1
ATOM 3897 N N . ARG B 1 211 ? 17.338 -23.006 -2.313 1 97.87 211 ARG B N 1
ATOM 3898 C CA . ARG B 1 211 ? 16.146 -23.534 -1.657 1 97.87 211 ARG B CA 1
ATOM 3899 C C . ARG B 1 211 ? 15.617 -22.556 -0.613 1 97.87 211 ARG B C 1
ATOM 3901 O O . ARG B 1 211 ? 16.384 -22.029 0.196 1 97.87 211 ARG B O 1
ATOM 3908 N N . VAL B 1 212 ? 14.34 -22.288 -0.62 1 98.82 212 VAL B N 1
ATOM 3909 C CA . VAL B 1 212 ? 13.707 -21.435 0.381 1 98.82 212 VAL B CA 1
ATOM 3910 C C . VAL B 1 212 ? 12.706 -22.251 1.196 1 98.82 212 VAL B C 1
ATOM 3912 O O . VAL B 1 212 ? 11.575 -22.474 0.757 1 98.82 212 VAL B O 1
ATOM 3915 N N . ASP B 1 213 ? 13.099 -22.68 2.316 1 98.69 213 ASP B N 1
ATOM 3916 C CA . ASP B 1 213 ? 12.194 -23.373 3.227 1 98.69 213 ASP B CA 1
ATOM 3917 C C . ASP B 1 213 ? 11.318 -22.382 3.991 1 98.69 213 ASP B C 1
ATOM 3919 O O . ASP B 1 213 ? 11.449 -21.168 3.818 1 98.69 213 ASP B O 1
ATOM 3923 N N . PRO B 1 214 ? 10.347 -22.84 4.809 1 98.65 214 PRO B N 1
ATOM 3924 C CA . PRO B 1 214 ? 9.39 -21.939 5.457 1 98.65 214 PRO B CA 1
ATOM 3925 C C . PRO B 1 214 ? 10.067 -20.905 6.354 1 98.65 214 PRO B C 1
ATOM 3927 O O . PRO B 1 214 ? 9.673 -19.736 6.361 1 98.65 214 PRO B O 1
ATOM 3930 N N . GLU B 1 215 ? 11.088 -21.261 7.054 1 98.33 215 GLU B N 1
ATOM 3931 C CA . GLU B 1 215 ? 11.78 -20.336 7.946 1 98.33 215 GLU B CA 1
ATOM 3932 C C . GLU B 1 215 ? 12.464 -19.22 7.162 1 98.33 215 GLU B C 1
ATOM 3934 O O . GLU B 1 215 ? 12.343 -18.044 7.512 1 98.33 215 GLU B O 1
ATOM 3939 N N . ARG B 1 216 ? 13.191 -19.605 6.201 1 98.36 216 ARG B N 1
ATOM 3940 C CA . ARG B 1 216 ? 13.871 -18.622 5.364 1 98.36 216 ARG B CA 1
ATOM 3941 C C . ARG B 1 216 ? 12.867 -17.734 4.637 1 98.36 216 ARG B C 1
ATOM 3943 O O . ARG B 1 216 ? 13.084 -16.529 4.495 1 98.36 216 ARG B O 1
ATOM 3950 N N . ALA B 1 217 ? 11.776 -18.315 4.115 1 98.76 217 ALA B N 1
ATOM 3951 C CA . ALA B 1 217 ? 10.74 -17.552 3.423 1 98.76 217 ALA B CA 1
ATOM 3952 C C . ALA B 1 217 ? 10.169 -16.461 4.324 1 98.76 217 ALA B C 1
ATOM 3954 O O . ALA B 1 217 ? 9.977 -15.324 3.887 1 98.76 217 ALA B O 1
ATOM 3955 N N . LEU B 1 218 ? 9.938 -16.826 5.572 1 97.72 218 LEU B N 1
ATOM 3956 C CA . LEU B 1 218 ? 9.435 -15.862 6.544 1 97.72 218 LEU B CA 1
ATOM 3957 C C . LEU B 1 218 ? 10.44 -14.738 6.765 1 97.72 218 LEU B C 1
ATOM 3959 O O . LEU B 1 218 ? 10.074 -13.56 6.752 1 97.72 218 LEU B O 1
ATOM 3963 N N . SER B 1 219 ? 11.682 -15.058 6.901 1 97.47 219 SER B N 1
ATOM 3964 C CA . SER B 1 219 ? 12.734 -14.09 7.196 1 97.47 219 SER B CA 1
ATOM 3965 C C . SER B 1 219 ? 12.94 -13.126 6.032 1 97.47 219 SER B C 1
ATOM 3967 O O . SER B 1 219 ? 13.292 -11.963 6.238 1 97.47 219 SER B O 1
ATOM 3969 N N . LEU B 1 220 ? 12.69 -13.603 4.82 1 97.67 220 LEU B N 1
ATOM 3970 C CA . LEU B 1 220 ? 12.907 -12.8 3.623 1 97.67 220 LEU B CA 1
ATOM 3971 C C . LEU B 1 220 ? 11.673 -11.963 3.299 1 97.67 220 LEU B C 1
ATOM 3973 O O . LEU B 1 220 ? 11.715 -11.103 2.416 1 97.67 220 LEU B O 1
ATOM 3977 N N . GLY B 1 221 ? 10.51 -12.326 3.996 1 96.96 221 GLY B N 1
ATOM 3978 C CA . GLY B 1 221 ? 9.255 -11.678 3.65 1 96.96 221 GLY B CA 1
ATOM 3979 C C . GLY B 1 221 ? 8.572 -12.304 2.448 1 96.96 221 GLY B C 1
ATOM 3980 O O . GLY B 1 221 ? 7.627 -11.735 1.899 1 96.96 221 GLY B O 1
ATOM 3981 N N . LEU B 1 222 ? 9.042 -13.436 2.049 1 98.38 222 LEU B N 1
ATOM 3982 C CA . LEU B 1 222 ? 8.465 -14.14 0.91 1 98.38 222 LEU B CA 1
ATOM 3983 C C . LEU B 1 222 ? 7.173 -14.848 1.305 1 98.38 222 LEU B C 1
ATOM 3985 O O . LEU B 1 222 ? 6.29 -15.051 0.469 1 98.38 222 LEU B O 1
ATOM 3989 N N . SER B 1 223 ? 7.037 -15.201 2.549 1 98.62 223 SER B N 1
ATOM 3990 C CA . SER B 1 223 ? 5.829 -15.828 3.075 1 98.62 223 SER B CA 1
ATOM 3991 C C . SER B 1 223 ? 5.341 -15.119 4.334 1 98.62 223 SER B C 1
ATOM 3993 O O . SER B 1 223 ? 6.119 -14.451 5.018 1 98.62 223 SER B O 1
ATOM 3995 N N . GLU B 1 224 ? 4.07 -15.302 4.638 1 97.66 224 GLU B N 1
ATOM 3996 C CA . GLU B 1 224 ? 3.475 -14.641 5.796 1 97.66 224 GLU B CA 1
ATOM 3997 C C . GLU B 1 224 ? 3.442 -15.57 7.006 1 97.66 224 GLU B C 1
ATOM 3999 O O . GLU B 1 224 ? 3.463 -15.11 8.149 1 97.66 224 GLU B O 1
ATOM 4004 N N . HIS B 1 225 ? 3.313 -16.867 6.709 1 97.03 225 HIS B N 1
ATOM 4005 C CA . HIS B 1 225 ? 3.069 -17.775 7.824 1 97.03 225 HIS B CA 1
ATOM 4006 C C . HIS B 1 225 ? 3.314 -19.224 7.418 1 97.03 225 HIS B C 1
ATOM 4008 O O . HIS B 1 225 ? 3.122 -19.589 6.256 1 97.03 225 HIS B O 1
ATOM 4014 N N . THR B 1 226 ? 3.788 -20.052 8.371 1 98.55 226 THR B N 1
ATOM 4015 C CA . THR B 1 226 ? 3.856 -21.5 8.206 1 98.55 226 THR B CA 1
ATOM 4016 C C . THR B 1 226 ? 2.703 -22.182 8.936 1 98.55 226 THR B C 1
ATOM 4018 O O . THR B 1 226 ? 2.568 -22.051 10.155 1 98.55 226 THR B O 1
ATOM 4021 N N . LEU B 1 227 ? 1.886 -22.885 8.205 1 98.47 227 LEU B N 1
ATOM 4022 C CA . LEU B 1 227 ? 0.741 -23.575 8.789 1 98.47 227 LEU B CA 1
ATOM 4023 C C . LEU B 1 227 ? 1.194 -24.773 9.617 1 98.47 227 LEU B C 1
ATOM 4025 O O . LEU B 1 227 ? 2.259 -25.34 9.365 1 98.47 227 LEU B O 1
ATOM 4029 N N . PRO B 1 228 ? 0.395 -25.219 10.573 1 97.18 228 PRO B N 1
ATOM 4030 C CA . PRO B 1 228 ? 0.807 -26.316 11.452 1 97.18 228 PRO B CA 1
ATOM 4031 C C . PRO B 1 228 ? 0.753 -27.677 10.763 1 97.18 228 PRO B C 1
ATOM 4033 O O . PRO B 1 228 ? 1.516 -28.581 11.113 1 97.18 228 PRO B O 1
ATOM 4036 N N . SER B 1 229 ? -0.156 -27.893 9.795 1 95.36 229 SER B N 1
ATOM 4037 C CA . SER B 1 229 ? -0.358 -29.211 9.203 1 95.36 229 SER B CA 1
ATOM 4038 C C . SER B 1 229 ? 0.238 -29.285 7.802 1 95.36 229 SER B C 1
ATOM 4040 O O . SER B 1 229 ? 0.172 -28.317 7.041 1 95.36 229 SER B O 1
ATOM 4042 N N . SER B 1 230 ? 0.639 -30.478 7.497 1 93.3 230 SER B N 1
ATOM 4043 C CA . SER B 1 230 ? 1.12 -30.744 6.145 1 93.3 230 SER B CA 1
ATOM 4044 C C . SER B 1 230 ? 0.093 -31.531 5.338 1 93.3 230 SER B C 1
ATOM 4046 O O . SER B 1 230 ? 0.257 -31.718 4.13 1 93.3 230 SER B O 1
ATOM 4048 N N . ASP B 1 231 ? -0.904 -31.952 6.008 1 94.97 231 ASP B N 1
ATOM 4049 C CA . ASP B 1 231 ? -1.975 -32.667 5.321 1 94.97 231 ASP B CA 1
ATOM 4050 C C . ASP B 1 231 ? -2.768 -31.728 4.415 1 94.97 231 ASP B C 1
ATOM 4052 O O . ASP B 1 231 ? -3.113 -30.614 4.815 1 94.97 231 ASP B O 1
ATOM 4056 N N . GLU B 1 232 ? -3.088 -32.179 3.259 1 94.38 232 GLU B N 1
ATOM 4057 C CA . GLU B 1 232 ? -3.693 -31.335 2.233 1 94.38 232 GLU B CA 1
ATOM 4058 C C . GLU B 1 232 ? -5.016 -30.744 2.713 1 94.38 232 GLU B C 1
ATOM 4060 O O . GLU B 1 232 ? -5.233 -29.534 2.616 1 94.38 232 GLU B O 1
ATOM 4065 N N . THR B 1 233 ? -5.914 -31.583 3.204 1 95.81 233 THR B N 1
ATOM 4066 C CA . THR B 1 233 ? -7.239 -31.145 3.628 1 95.81 233 THR B CA 1
ATOM 4067 C C . THR B 1 233 ? -7.137 -30.172 4.8 1 95.81 233 THR B C 1
ATOM 4069 O O . THR B 1 233 ? -7.778 -29.119 4.797 1 95.81 233 THR B O 1
ATOM 4072 N N . SER B 1 234 ? -6.311 -30.556 5.785 1 97.37 234 SER B N 1
ATOM 4073 C CA . SER B 1 234 ? -6.142 -29.712 6.964 1 97.37 234 SER B CA 1
ATOM 4074 C C . SER B 1 234 ? -5.5 -28.377 6.601 1 97.37 234 SER B C 1
ATOM 4076 O O . SER B 1 234 ? -5.911 -27.328 7.102 1 97.37 234 SER B O 1
ATOM 4078 N N . ALA B 1 235 ? -4.519 -28.413 5.742 1 98.09 235 ALA B N 1
ATOM 4079 C CA . ALA B 1 235 ? -3.833 -27.194 5.322 1 98.09 235 ALA B CA 1
ATOM 4080 C C . ALA B 1 235 ? -4.789 -26.247 4.602 1 98.09 235 ALA B C 1
ATOM 4082 O O . ALA B 1 235 ? -4.749 -25.033 4.816 1 98.09 235 ALA B O 1
ATOM 4083 N N . LEU B 1 236 ? -5.628 -26.796 3.771 1 98.04 236 LEU B N 1
ATOM 4084 C CA . LEU B 1 236 ? -6.61 -25.979 3.066 1 98.04 236 LEU B CA 1
ATOM 4085 C C . LEU B 1 236 ? -7.579 -25.326 4.046 1 98.04 236 LEU B C 1
ATOM 4087 O O . LEU B 1 236 ? -7.912 -24.148 3.903 1 98.04 236 LEU B O 1
ATOM 4091 N N . GLY B 1 237 ? -8.049 -26.1 5.033 1 98.25 237 GLY B N 1
ATOM 4092 C CA . GLY B 1 237 ? -8.909 -25.548 6.067 1 98.25 237 GLY B CA 1
ATOM 4093 C C . GLY B 1 237 ? -8.26 -24.418 6.844 1 98.25 237 GLY B C 1
ATOM 4094 O O . GLY B 1 237 ? -8.893 -23.394 7.106 1 98.25 237 GLY B O 1
ATOM 4095 N N . GLU B 1 238 ? -7.004 -24.595 7.192 1 98.49 238 GLU B N 1
ATOM 4096 C CA . GLU B 1 238 ? -6.258 -23.575 7.924 1 98.49 238 GLU B CA 1
ATOM 4097 C C . GLU B 1 238 ? -6.055 -22.324 7.074 1 98.49 238 GLU B C 1
ATOM 4099 O O . GLU B 1 238 ? -6.141 -21.203 7.58 1 98.49 238 GLU B O 1
ATOM 4104 N N . ALA B 1 239 ? -5.769 -22.475 5.783 1 98.58 239 ALA B N 1
ATOM 4105 C CA . ALA B 1 239 ? -5.613 -21.342 4.875 1 98.58 239 ALA B CA 1
ATOM 4106 C C . ALA B 1 239 ? -6.914 -20.554 4.752 1 98.58 239 ALA B C 1
ATOM 4108 O O . ALA B 1 239 ? -6.901 -19.321 4.724 1 98.58 239 ALA B O 1
ATOM 4109 N N . ARG B 1 240 ? -8.049 -21.277 4.712 1 98.18 240 ARG B N 1
ATOM 4110 C CA . ARG B 1 240 ? -9.365 -20.647 4.687 1 98.18 240 ARG B CA 1
ATOM 4111 C C . ARG B 1 240 ? -9.579 -19.777 5.921 1 98.18 240 ARG B C 1
ATOM 4113 O O . ARG B 1 240 ? -10.037 -18.638 5.812 1 98.18 240 ARG B O 1
ATOM 4120 N N . ALA B 1 241 ? -9.274 -20.346 7.016 1 98.13 241 ALA B N 1
ATOM 4121 C CA . ALA B 1 241 ? -9.446 -19.629 8.277 1 98.13 241 ALA B CA 1
ATOM 4122 C C . ALA B 1 241 ? -8.557 -18.389 8.328 1 98.13 241 ALA B C 1
ATOM 4124 O O . ALA B 1 241 ? -8.997 -17.319 8.754 1 98.13 241 ALA B O 1
ATOM 4125 N N . TRP B 1 242 ? -7.347 -18.559 7.921 1 98.06 242 TRP B N 1
ATOM 4126 C CA . TRP B 1 242 ? -6.396 -17.452 7.898 1 98.06 242 TRP B CA 1
ATOM 4127 C C . TRP B 1 242 ? -6.901 -16.32 7.009 1 98.06 242 TRP B C 1
ATOM 4129 O O . TRP B 1 242 ? -6.908 -15.157 7.419 1 98.06 242 TRP B O 1
ATOM 4139 N N . LEU B 1 243 ? -7.334 -16.612 5.783 1 98.47 243 LEU B N 1
ATOM 4140 C CA . LEU B 1 243 ? -7.772 -15.628 4.798 1 98.47 243 LEU B CA 1
ATOM 4141 C C . LEU B 1 243 ? -9.066 -14.954 5.241 1 98.47 243 LEU B C 1
ATOM 4143 O O . LEU B 1 243 ? -9.279 -13.771 4.969 1 98.47 243 LEU B O 1
ATOM 4147 N N . SER B 1 244 ? -9.918 -15.664 5.939 1 97.92 244 SER B N 1
ATOM 4148 C CA . SER B 1 244 ? -11.226 -15.163 6.349 1 97.92 244 SER B CA 1
ATOM 4149 C C . SER B 1 244 ? -11.091 -13.97 7.289 1 97.92 244 SER B C 1
ATOM 4151 O O . SER B 1 244 ? -11.977 -13.115 7.346 1 97.92 244 SER B O 1
ATOM 4153 N N . GLN B 1 245 ? -9.96 -13.858 7.961 1 96.67 245 GLN B N 1
ATOM 4154 C CA . GLN B 1 245 ? -9.72 -12.733 8.858 1 96.67 245 GLN B CA 1
ATOM 4155 C C . GLN B 1 245 ? -9.704 -11.412 8.094 1 96.67 245 GLN B C 1
ATOM 4157 O O . GLN B 1 245 ? -10.04 -10.364 8.648 1 96.67 245 GLN B O 1
ATOM 4162 N N . TYR B 1 246 ? -9.403 -11.478 6.849 1 97.72 246 TYR B N 1
ATOM 4163 C CA . TYR B 1 246 ? -9.217 -10.267 6.057 1 97.72 246 TYR B CA 1
ATOM 4164 C C . TYR B 1 246 ? -10.387 -10.053 5.104 1 97.72 246 TYR B C 1
ATOM 4166 O O . TYR B 1 246 ? -10.561 -8.961 4.56 1 97.72 246 TYR B O 1
ATOM 4174 N N . THR B 1 247 ? -11.193 -11.092 4.951 1 97.64 247 THR B N 1
ATOM 4175 C CA . THR B 1 247 ? -12.256 -11.016 3.955 1 97.64 247 THR B CA 1
ATOM 4176 C C . THR B 1 247 ? -13.62 -10.896 4.627 1 97.64 247 THR B C 1
ATOM 4178 O O . THR B 1 247 ? -14.655 -10.957 3.96 1 97.64 247 THR B O 1
ATOM 4181 N N . ASP B 1 248 ? -13.62 -10.816 5.912 1 95.93 248 ASP B N 1
ATOM 4182 C CA . ASP B 1 248 ? -14.877 -10.61 6.626 1 95.93 248 ASP B CA 1
ATOM 4183 C C . ASP B 1 248 ? -15.446 -9.221 6.347 1 95.93 248 ASP B C 1
ATOM 4185 O O . ASP B 1 248 ? -14.787 -8.211 6.603 1 95.93 248 ASP B O 1
ATOM 4189 N N . GLY B 1 249 ? -16.643 -9.153 5.797 1 95.47 249 GLY B N 1
ATOM 4190 C CA . GLY B 1 249 ? -17.297 -7.902 5.447 1 95.47 249 GLY B CA 1
ATOM 4191 C C . GLY B 1 249 ? -17.928 -7.924 4.067 1 95.47 249 GLY B C 1
ATOM 4192 O O . GLY B 1 249 ? -17.836 -8.925 3.353 1 95.47 249 GLY B O 1
ATOM 4193 N N . PRO B 1 250 ? -18.567 -6.805 3.678 1 97.19 250 PRO B N 1
ATOM 4194 C CA . PRO B 1 250 ? -19.205 -6.744 2.361 1 97.19 250 PRO B CA 1
ATOM 4195 C C . PRO B 1 250 ? -18.203 -6.846 1.214 1 97.19 250 PRO B C 1
ATOM 4197 O O . PRO B 1 250 ? -17.118 -6.263 1.284 1 97.19 250 PRO B O 1
ATOM 4200 N N . ALA B 1 251 ? -18.573 -7.577 0.157 1 98.03 251 ALA B N 1
ATOM 4201 C CA . ALA B 1 251 ? -17.687 -7.803 -0.983 1 98.03 251 ALA B CA 1
ATOM 4202 C C . ALA B 1 251 ? -17.259 -6.481 -1.615 1 98.03 251 ALA B C 1
ATOM 4204 O O . ALA B 1 251 ? -16.094 -6.31 -1.981 1 98.03 251 ALA B O 1
ATOM 4205 N N . THR B 1 252 ? -18.186 -5.516 -1.709 1 97.95 252 THR B N 1
ATOM 4206 C CA . THR B 1 252 ? -17.894 -4.238 -2.35 1 97.95 252 THR B CA 1
ATOM 4207 C C . THR B 1 252 ? -16.771 -3.51 -1.617 1 97.95 252 THR B C 1
ATOM 4209 O O . THR B 1 252 ? -15.92 -2.877 -2.246 1 97.95 252 THR B O 1
ATOM 4212 N N . VAL B 1 253 ? -16.72 -3.652 -0.281 1 98.48 253 VAL B N 1
ATOM 4213 C CA . VAL B 1 253 ? -15.731 -2.957 0.536 1 98.48 253 VAL B CA 1
ATOM 4214 C C . VAL B 1 253 ? -14.399 -3.701 0.481 1 98.48 253 VAL B C 1
ATOM 4216 O O . VAL B 1 253 ? -13.346 -3.089 0.288 1 98.48 253 VAL B O 1
ATOM 4219 N N . ILE B 1 254 ? -14.419 -5.031 0.598 1 98.68 254 ILE B N 1
ATOM 4220 C CA . ILE B 1 254 ? -13.206 -5.841 0.588 1 98.68 254 ILE B CA 1
ATOM 4221 C C . ILE B 1 254 ? -12.504 -5.703 -0.761 1 98.68 254 ILE B C 1
ATOM 4223 O O . ILE B 1 254 ? -11.284 -5.538 -0.819 1 98.68 254 ILE B O 1
ATOM 4227 N N . ARG B 1 255 ? -13.28 -5.684 -1.804 1 98.65 255 ARG B N 1
ATOM 4228 C CA . ARG B 1 255 ? -12.747 -5.519 -3.153 1 98.65 255 ARG B CA 1
ATOM 4229 C C . ARG B 1 255 ? -12.164 -4.123 -3.344 1 98.65 255 ARG B C 1
ATOM 4231 O O . ARG B 1 255 ? -11.134 -3.959 -4.002 1 98.65 255 ARG B O 1
ATOM 4238 N N . ALA B 1 256 ? -12.794 -3.143 -2.759 1 98.61 256 ALA B N 1
ATOM 4239 C CA . ALA B 1 256 ? -12.297 -1.772 -2.828 1 98.61 256 ALA B CA 1
ATOM 4240 C C . ALA B 1 256 ? -10.964 -1.634 -2.098 1 98.61 256 ALA B C 1
ATOM 4242 O O . ALA B 1 256 ? -10.056 -0.948 -2.574 1 98.61 256 ALA B O 1
ATOM 4243 N N . VAL B 1 257 ? -10.814 -2.276 -0.952 1 98.74 257 VAL B N 1
ATOM 4244 C CA . VAL B 1 257 ? -9.558 -2.262 -0.209 1 98.74 257 VAL B CA 1
ATOM 4245 C C . VAL B 1 257 ? -8.434 -2.811 -1.084 1 98.74 257 VAL B C 1
ATOM 4247 O O . VAL B 1 257 ? -7.362 -2.208 -1.18 1 98.74 257 VAL B O 1
ATOM 4250 N N . LYS B 1 258 ? -8.688 -3.917 -1.746 1 98.8 258 LYS B N 1
ATOM 4251 C CA . LYS B 1 258 ? -7.701 -4.526 -2.634 1 98.8 258 LYS B CA 1
ATOM 4252 C C . LYS B 1 258 ? -7.289 -3.562 -3.742 1 98.8 258 LYS B C 1
ATOM 4254 O O . LYS B 1 258 ? -6.102 -3.424 -4.043 1 98.8 258 LYS B O 1
ATOM 4259 N N . LYS B 1 259 ? -8.227 -2.901 -4.305 1 98.58 259 LYS B N 1
ATOM 4260 C CA . LYS B 1 259 ? -7.939 -1.978 -5.398 1 98.58 259 LYS B CA 1
ATOM 4261 C C . LYS B 1 259 ? -7.082 -0.81 -4.92 1 98.58 259 LYS B C 1
ATOM 4263 O O . LYS B 1 259 ? -6.179 -0.364 -5.631 1 98.58 259 LYS B O 1
ATOM 4268 N N . VAL B 1 260 ? -7.351 -0.334 -3.694 1 98.76 260 VAL B N 1
ATOM 4269 C CA . VAL B 1 260 ? -6.574 0.767 -3.135 1 98.76 260 VAL B CA 1
ATOM 4270 C C . VAL B 1 260 ? -5.122 0.332 -2.949 1 98.76 260 VAL B C 1
ATOM 4272 O O . VAL B 1 260 ? -4.197 1.052 -3.333 1 98.76 260 VAL B O 1
ATOM 4275 N N . VAL B 1 261 ? -4.914 -0.835 -2.436 1 98.75 261 VAL B N 1
ATOM 4276 C CA . VAL B 1 261 ? -3.566 -1.321 -2.159 1 98.75 261 VAL B CA 1
ATOM 4277 C C . VAL B 1 261 ? -2.834 -1.593 -3.471 1 98.75 261 VAL B C 1
ATOM 4279 O O . VAL B 1 261 ? -1.647 -1.285 -3.602 1 98.75 261 VAL B O 1
ATOM 4282 N N . THR B 1 262 ? -3.591 -2.119 -4.447 1 98.26 262 THR B N 1
ATOM 4283 C CA . THR B 1 262 ? -2.993 -2.363 -5.754 1 98.26 262 THR B CA 1
ATOM 4284 C C . THR B 1 262 ? -2.513 -1.057 -6.381 1 98.26 262 THR B C 1
ATOM 4286 O O . THR B 1 262 ? -1.401 -0.986 -6.908 1 98.26 262 THR B O 1
ATOM 4289 N N . ALA B 1 263 ? -3.29 -0.02 -6.293 1 97.89 263 ALA B N 1
ATOM 4290 C CA . ALA B 1 263 ? -2.902 1.284 -6.825 1 97.89 263 ALA B CA 1
ATOM 4291 C C . ALA B 1 263 ? -1.667 1.823 -6.109 1 97.89 263 ALA B C 1
ATOM 4293 O O . ALA B 1 263 ? -0.739 2.322 -6.749 1 97.89 263 ALA B O 1
ATOM 4294 N N . GLY B 1 264 ? -1.667 1.681 -4.805 1 97.39 264 GLY B N 1
ATOM 4295 C CA . GLY B 1 264 ? -0.529 2.138 -4.024 1 97.39 264 GLY B CA 1
ATOM 4296 C C . GLY B 1 264 ? 0.761 1.422 -4.373 1 97.39 264 GLY B C 1
ATOM 4297 O O . GLY B 1 264 ? 1.844 2.007 -4.294 1 97.39 264 GLY B O 1
ATOM 4298 N N . ARG B 1 265 ? 0.634 0.247 -4.769 1 96.54 265 ARG B N 1
ATOM 4299 C CA . ARG B 1 265 ? 1.782 -0.603 -5.069 1 96.54 265 ARG B CA 1
ATOM 4300 C C . ARG B 1 265 ? 2.337 -0.302 -6.457 1 96.54 265 ARG B C 1
ATOM 4302 O O . ARG B 1 265 ? 3.551 -0.338 -6.667 1 96.54 265 ARG B O 1
ATOM 4309 N N . GLU B 1 266 ? 1.477 0.066 -7.4 1 96.22 266 GLU B N 1
ATOM 4310 C CA . GLU B 1 266 ? 1.879 0.019 -8.803 1 96.22 266 GLU B CA 1
ATOM 4311 C C . GLU B 1 266 ? 2.05 1.423 -9.375 1 96.22 266 GLU B C 1
ATOM 4313 O O . GLU B 1 266 ? 2.763 1.614 -10.363 1 96.22 266 GLU B O 1
ATOM 4318 N N . LEU B 1 267 ? 1.409 2.421 -8.77 1 96.63 267 LEU B N 1
ATOM 4319 C CA . LEU B 1 267 ? 1.354 3.741 -9.39 1 96.63 267 LEU B CA 1
ATOM 4320 C C . LEU B 1 267 ? 2.239 4.731 -8.64 1 96.63 267 LEU B C 1
ATOM 4322 O O . LEU B 1 267 ? 2.503 4.554 -7.448 1 96.63 267 LEU B O 1
ATOM 4326 N N . PRO B 1 268 ? 2.687 5.806 -9.405 1 94.98 268 PRO B N 1
ATOM 4327 C CA . PRO B 1 268 ? 3.285 6.922 -8.669 1 94.98 268 PRO B CA 1
ATOM 4328 C C . PRO B 1 268 ? 2.333 7.529 -7.64 1 94.98 268 PRO B C 1
ATOM 4330 O O . PRO B 1 268 ? 1.113 7.402 -7.773 1 94.98 268 PRO B O 1
ATOM 4333 N N . LEU B 1 269 ? 2.811 8.193 -6.735 1 95.74 269 LEU B N 1
ATOM 4334 C CA . LEU B 1 269 ? 2.067 8.631 -5.559 1 95.74 269 LEU B CA 1
ATOM 4335 C C . LEU B 1 269 ? 0.82 9.41 -5.964 1 95.74 269 LEU B C 1
ATOM 4337 O O . LEU B 1 269 ? -0.287 9.09 -5.52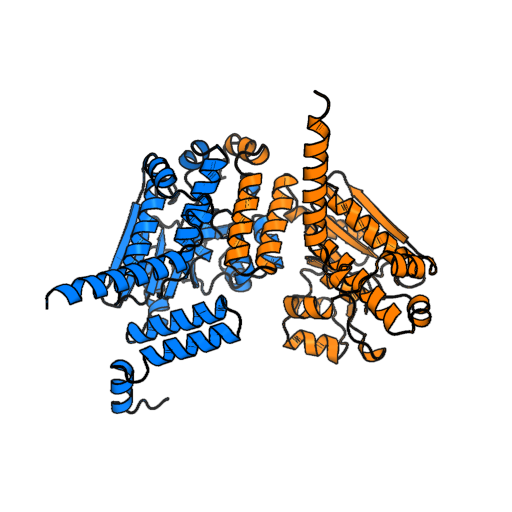4 1 95.74 269 LEU B O 1
ATOM 4341 N N . GLU B 1 270 ? 0.916 10.424 -6.8 1 95.69 270 GLU B N 1
ATOM 4342 C CA . GLU B 1 270 ? -0.221 11.273 -7.145 1 95.69 270 GLU B CA 1
ATOM 4343 C C . GLU B 1 270 ? -1.312 10.473 -7.852 1 95.69 270 GLU B C 1
ATOM 4345 O O . GLU B 1 270 ? -2.499 10.658 -7.579 1 95.69 270 GLU B O 1
ATOM 4350 N N . ALA B 1 271 ? -0.907 9.581 -8.769 1 96.79 271 ALA B N 1
ATOM 4351 C CA . ALA B 1 271 ? -1.88 8.733 -9.454 1 96.79 271 ALA B CA 1
ATOM 4352 C C . ALA B 1 271 ? -2.557 7.776 -8.478 1 96.79 271 ALA B C 1
ATOM 4354 O O . ALA B 1 271 ? -3.754 7.503 -8.596 1 96.79 271 ALA B O 1
ATOM 4355 N N . ALA B 1 272 ? -1.795 7.247 -7.503 1 97.97 272 ALA B N 1
ATOM 4356 C CA . ALA B 1 272 ? -2.354 6.364 -6.483 1 97.97 272 ALA B CA 1
ATOM 4357 C C . ALA B 1 272 ? -3.371 7.101 -5.616 1 97.97 272 ALA B C 1
ATOM 4359 O O . ALA B 1 272 ? -4.432 6.559 -5.296 1 97.97 272 ALA B O 1
ATOM 4360 N N . LEU B 1 273 ? -3.074 8.332 -5.253 1 98.05 273 LEU B N 1
ATOM 4361 C CA . LEU B 1 273 ? -3.983 9.154 -4.461 1 98.05 273 LEU B CA 1
ATOM 4362 C C . LEU B 1 273 ? -5.276 9.423 -5.223 1 98.05 273 LEU B C 1
ATOM 4364 O O . LEU B 1 273 ? -6.368 9.307 -4.662 1 98.05 273 LEU B O 1
ATOM 4368 N N . ARG B 1 274 ? -5.192 9.759 -6.466 1 97.64 274 ARG B N 1
ATOM 4369 C CA . ARG B 1 274 ? -6.38 10.014 -7.276 1 97.64 274 ARG B CA 1
ATOM 4370 C C . ARG B 1 274 ? -7.213 8.748 -7.44 1 97.64 274 ARG B C 1
ATOM 4372 O O . ARG B 1 274 ? -8.444 8.799 -7.401 1 97.64 274 ARG B O 1
ATOM 4379 N N . THR B 1 275 ? -6.544 7.628 -7.618 1 98.1 275 THR B N 1
ATOM 4380 C CA . THR B 1 275 ? -7.255 6.358 -7.718 1 98.1 275 THR B CA 1
ATOM 4381 C C . THR B 1 275 ? -7.97 6.034 -6.41 1 98.1 275 THR B C 1
ATOM 4383 O O . THR B 1 275 ? -9.112 5.569 -6.419 1 98.1 275 THR B O 1
ATOM 4386 N N . GLU B 1 276 ? -7.287 6.251 -5.278 1 98.41 276 GLU B N 1
ATOM 4387 C CA . GLU B 1 276 ? -7.903 6.059 -3.969 1 98.41 276 GLU B CA 1
ATOM 4388 C C . GLU B 1 276 ? -9.177 6.887 -3.832 1 98.41 276 GLU B C 1
ATOM 4390 O O . GLU B 1 276 ? -10.206 6.383 -3.378 1 98.41 276 GLU B O 1
ATOM 4395 N N . LYS B 1 277 ? -9.128 8.123 -4.249 1 97.63 277 LYS B N 1
ATOM 4396 C CA . LYS B 1 277 ? -10.297 8.997 -4.234 1 97.63 277 LYS B CA 1
ATOM 4397 C C . LYS B 1 277 ? -11.428 8.419 -5.079 1 97.63 277 LYS B C 1
ATOM 4399 O O . LYS B 1 277 ? -12.584 8.402 -4.652 1 97.63 277 LYS B O 1
ATOM 4404 N N . ASP B 1 278 ? -11.148 7.966 -6.287 1 97.09 278 ASP B N 1
ATOM 4405 C CA . ASP B 1 278 ? -12.163 7.401 -7.171 1 97.09 278 ASP B CA 1
ATOM 4406 C C . ASP B 1 278 ? -12.812 6.168 -6.545 1 97.09 278 ASP B C 1
ATOM 4408 O O . ASP B 1 278 ? -14.032 6.006 -6.604 1 97.09 278 ASP B O 1
ATOM 4412 N N . ILE B 1 279 ? -11.994 5.329 -5.961 1 97.83 279 ILE B N 1
ATOM 4413 C CA . ILE B 1 279 ? -12.497 4.119 -5.319 1 97.83 279 ILE B CA 1
ATOM 4414 C C . ILE B 1 279 ? -13.355 4.494 -4.113 1 97.83 279 ILE B C 1
ATOM 4416 O O . ILE B 1 279 ? -14.439 3.939 -3.918 1 97.83 279 ILE B O 1
ATOM 4420 N N . PHE B 1 280 ? -12.867 5.442 -3.258 1 97.83 280 PHE B N 1
ATOM 4421 C CA . PHE B 1 280 ? -13.625 5.96 -2.125 1 97.83 280 PHE B CA 1
ATOM 4422 C C . PHE B 1 280 ? -15.019 6.396 -2.56 1 97.83 280 PHE B C 1
ATOM 4424 O O . PHE B 1 280 ? -16.01 6.073 -1.901 1 97.83 280 PHE B O 1
ATOM 4431 N N . GLY B 1 281 ? -15.091 7.019 -3.69 1 95.98 281 GLY B N 1
ATOM 4432 C CA . GLY B 1 281 ? -16.354 7.518 -4.211 1 95.98 281 GLY B CA 1
ATOM 4433 C C . GLY B 1 281 ? -17.345 6.414 -4.529 1 95.98 281 GLY B C 1
ATOM 4434 O O . GLY B 1 281 ? -18.557 6.641 -4.524 1 95.98 281 GLY B O 1
ATOM 4435 N N . THR B 1 282 ? -16.914 5.251 -4.803 1 95.55 282 THR B N 1
ATOM 4436 C CA . THR B 1 282 ? -17.802 4.157 -5.177 1 95.55 282 THR B CA 1
ATOM 4437 C C . THR B 1 282 ? -18.451 3.54 -3.941 1 95.55 282 THR B C 1
ATOM 4439 O O . THR B 1 282 ? -19.46 2.84 -4.047 1 95.55 282 THR B O 1
ATOM 4442 N N . VAL B 1 283 ? -17.824 3.757 -2.735 1 96.38 283 VAL B N 1
ATOM 4443 C CA . VAL B 1 283 ? -18.356 3.094 -1.548 1 96.38 283 VAL B CA 1
ATOM 4444 C C . VAL B 1 283 ? -18.959 4.131 -0.604 1 96.38 283 VAL B C 1
ATOM 4446 O O . VAL B 1 283 ? -19.754 3.791 0.276 1 96.38 283 VAL B O 1
ATOM 4449 N N . TRP B 1 284 ? -18.591 5.421 -0.711 1 96.28 284 TRP B N 1
ATOM 4450 C CA . TRP B 1 284 ? -19.188 6.481 0.095 1 96.28 284 TRP B CA 1
ATOM 4451 C C . TRP B 1 284 ? -20.674 6.629 -0.214 1 96.28 284 TRP B C 1
ATOM 4453 O O . TRP B 1 284 ? -21.055 6.859 -1.364 1 96.28 284 TRP B O 1
ATOM 4463 N N . GLY B 1 285 ? -21.481 6.499 0.79 1 92.91 285 GLY B N 1
ATOM 4464 C CA . GLY B 1 285 ? -22.919 6.604 0.593 1 92.91 285 GLY B CA 1
ATOM 4465 C C . GLY B 1 285 ? -23.541 5.33 0.052 1 92.91 285 GLY B C 1
ATOM 4466 O O . GLY B 1 285 ? -24.737 5.296 -0.246 1 92.91 285 GLY B O 1
ATOM 4467 N N . GLY B 1 286 ? -22.762 4.301 -0.145 1 93.12 286 GLY B N 1
ATOM 4468 C CA . GLY B 1 286 ? -23.285 3.019 -0.59 1 93.12 286 GLY B CA 1
ATOM 4469 C C . GLY B 1 286 ? -23.992 2.25 0.509 1 93.12 286 GLY B C 1
ATOM 4470 O O . GLY B 1 286 ? -24.001 2.676 1.666 1 93.12 286 GLY B O 1
ATOM 4471 N N . PRO B 1 287 ? -24.558 1.164 0.167 1 94.59 287 PRO B N 1
ATOM 4472 C CA . PRO B 1 287 ? -25.379 0.395 1.106 1 94.59 287 PRO B CA 1
ATOM 4473 C C . PRO B 1 287 ? -24.618 0.006 2.372 1 94.59 287 PRO B C 1
ATOM 4475 O O . PRO B 1 287 ? -25.143 0.148 3.48 1 94.59 287 PRO B O 1
ATOM 4478 N N . ALA B 1 288 ? -23.403 -0.501 2.214 1 95.96 288 ALA B N 1
ATOM 4479 C CA . ALA B 1 288 ? -22.618 -0.919 3.373 1 95.96 288 ALA B CA 1
ATOM 4480 C C . ALA B 1 288 ? -22.326 0.264 4.292 1 95.96 288 ALA B C 1
ATOM 4482 O O . ALA B 1 288 ? -22.359 0.129 5.517 1 95.96 288 ALA B O 1
ATOM 4483 N N . ASN B 1 289 ? -21.98 1.393 3.717 1 94.78 289 ASN B N 1
ATOM 4484 C CA . ASN B 1 289 ? -21.701 2.6 4.487 1 94.78 289 ASN B CA 1
ATOM 4485 C C . ASN B 1 289 ? -22.942 3.092 5.227 1 94.78 289 ASN B C 1
ATOM 4487 O O . ASN B 1 289 ? -22.883 3.381 6.423 1 94.78 289 ASN B O 1
ATOM 4491 N N . LEU B 1 290 ? -24.011 3.157 4.504 1 93.27 290 LEU B N 1
ATOM 4492 C CA . LEU B 1 290 ? -25.259 3.619 5.103 1 93.27 290 LEU B CA 1
ATOM 4493 C C . LEU B 1 290 ? -25.691 2.696 6.237 1 93.27 290 LEU B C 1
ATOM 4495 O O . LEU B 1 290 ? -26.165 3.162 7.276 1 93.27 290 LEU B O 1
ATOM 4499 N N . GLN B 1 291 ? -25.553 1.403 6.102 1 94.52 291 GLN B N 1
ATOM 4500 C CA . GLN B 1 291 ? -25.883 0.439 7.146 1 94.52 291 GLN B CA 1
ATOM 4501 C C . GLN B 1 291 ? -25.017 0.65 8.384 1 94.52 291 GLN B C 1
ATOM 4503 O O . GLN B 1 291 ? -25.505 0.558 9.513 1 94.52 291 GLN B O 1
ATOM 4508 N N . ALA B 1 292 ? -23.749 0.918 8.145 1 92.47 292 ALA B N 1
ATOM 4509 C CA . ALA B 1 292 ? -22.822 1.133 9.254 1 92.47 292 ALA B CA 1
ATOM 4510 C C . ALA B 1 292 ? -23.189 2.388 10.04 1 92.47 292 ALA B C 1
ATOM 4512 O O . ALA B 1 292 ? -23.019 2.435 11.26 1 92.47 292 ALA B O 1
ATOM 4513 N N . LEU B 1 293 ? -23.618 3.398 9.35 1 89.58 293 LEU B N 1
ATOM 4514 C CA . LEU B 1 293 ? -23.961 4.666 9.984 1 89.58 293 LEU B CA 1
ATOM 4515 C C . LEU B 1 293 ? -25.186 4.513 10.88 1 89.58 293 LEU B C 1
ATOM 4517 O O . LEU B 1 293 ? -25.342 5.25 11.856 1 89.58 293 LEU B O 1
ATOM 4521 N N . VAL B 1 294 ? -26 3.574 10.529 1 88.5 294 VAL B N 1
ATOM 4522 C CA . VAL B 1 294 ? -27.212 3.353 11.312 1 88.5 294 VAL B CA 1
ATOM 4523 C C . VAL B 1 294 ? -26.889 2.495 12.533 1 88.5 294 VAL B C 1
ATOM 4525 O O . VAL B 1 294 ? -27.464 2.69 13.607 1 88.5 294 VAL B O 1
ATOM 4528 N N . ARG B 1 295 ? -25.991 1.414 12.256 1 78.97 295 ARG B N 1
ATOM 4529 C CA . ARG B 1 295 ? -25.665 0.502 13.347 1 78.97 295 ARG B CA 1
ATOM 4530 C C . ARG B 1 295 ? -24.892 1.219 14.448 1 78.97 295 ARG B C 1
ATOM 4532 O O . ARG B 1 295 ? -23.844 1.816 14.191 1 78.97 295 ARG B O 1
ATOM 4539 N N . ARG B 1 296 ? -25.265 2.19 15.093 1 59.13 296 ARG B N 1
ATOM 4540 C CA . ARG B 1 296 ? -24.588 2.878 16.187 1 59.13 296 ARG B CA 1
ATOM 4541 C C . ARG B 1 296 ? -23.362 2.098 16.649 1 59.13 296 ARG B C 1
ATOM 4543 O O . ARG B 1 296 ? -23.486 0.99 17.174 1 59.13 296 ARG B O 1
ATOM 4550 N N . PRO B 1 297 ? -22.08 2.23 16.101 1 46.21 297 PRO B N 1
ATOM 4551 C CA . PRO B 1 297 ? -20.967 1.461 16.662 1 46.21 297 PRO B CA 1
ATOM 4552 C C . PRO B 1 297 ? -20.801 1.673 18.166 1 46.21 297 PRO B C 1
ATOM 4554 O O . PRO B 1 297 ? -20.768 2.815 18.631 1 46.21 297 PRO B O 1
ATOM 4557 N N . LYS B 1 298 ? -21.505 0.989 19.036 1 39.1 298 LYS B N 1
ATOM 4558 C CA . LYS B 1 298 ? -21.033 0.997 20.417 1 39.1 298 LYS B CA 1
ATOM 4559 C C . LYS B 1 298 ? -19.529 0.745 20.485 1 39.1 298 LYS B C 1
ATOM 4561 O O . LYS B 1 298 ? -19.042 -0.275 19.992 1 39.1 298 LYS B O 1
ATOM 4566 N N . HIS B 1 299 ? -18.68 1.655 20.095 1 37.81 299 HIS B N 1
ATOM 4567 C CA . HIS B 1 299 ? -17.263 1.427 20.355 1 37.81 299 HIS B CA 1
ATOM 4568 C C . HIS B 1 299 ? -17.053 0.735 21.697 1 37.81 299 HIS B C 1
ATOM 4570 O O . HIS B 1 299 ? -17.25 1.343 22.751 1 37.81 299 HIS B O 1
ATOM 4576 N N . LYS B 1 300 ? -17.524 -0.408 21.884 1 31 300 LYS B N 1
ATOM 4577 C CA . LYS B 1 300 ? -17.033 -1.109 23.067 1 31 300 LYS B CA 1
ATOM 4578 C C . LYS B 1 300 ? -15.537 -1.389 22.958 1 31 300 LYS B C 1
ATOM 4580 O O . LYS B 1 300 ? -15.019 -1.608 21.861 1 31 300 LYS B O 1
#

Secondary structure (DSSP, 8-state):
--SHHHHHHHHHHHHHHHHHHHH-S--GGGT--HHHHHHHHTTS---EEEEEE-TTSEEEEEEE-GGGTT-B-HHHHHHHHHHHHHHHT-TT--EEEEEETTS--B--B-HHHHHH--SHHHHHHHHHHHHHHHHHHHTSSSEEEEEE-SEEETHHHHHHHTSSEEEE-TT-EEE--GGGGT----SSHHHHHHHHH-HHHHHHHHHHT--B-HHHHHHHTS-SEE-S--SHHHHHHHHHHHHHHHH-S-HHHHHHHHHHHHHHHHS-HHHHHHHHHHHHHHHTTSHHHHHHHHH-----/--SHHHHHHHHHHHHHHHHHHHH-S--GGGT--HHHHHHHHTTS---EEEEEE-TTSEEEEEEE-GGGTT-B-HHHHHHHHHHHHHHHT-TT--EEEEEETTS--B--B-HHHHHHS-SHHHHHHHHHHHHHHHHHHHTSSSEEEEEE-SEEETHHHHHHHTSSEEEE-TT-EEE--GGGGT----SSHHHHHHHHH-HHHHHHHHHHT--B-HHHHHHHTS-SEE-S--SHHHHHHHHHHHHHHHH-S-HHHHHHHHHHHHHHHHS-HHHHHHHHHHHHHHHTTSHHHHHHHHS-----

Solvent-accessible surface area (backbone atoms only — not comparable to full-atom values): 29840 Å² total; per-residue (Å²): 130,76,67,58,59,55,55,52,47,49,50,49,48,49,47,46,46,49,48,48,57,70,54,39,82,68,42,66,94,72,74,44,55,65,70,61,48,50,60,56,28,58,72,33,70,52,62,41,56,46,77,48,78,45,94,84,16,42,29,44,36,35,34,40,23,51,93,58,42,19,29,40,25,29,37,24,53,53,38,44,44,50,51,45,54,52,55,73,68,40,76,62,37,27,30,36,40,36,36,23,38,85,52,18,22,11,52,10,66,27,63,70,53,52,67,72,40,45,50,47,68,54,42,42,44,50,27,52,52,42,29,29,40,39,50,44,51,50,63,38,46,39,57,30,32,25,44,37,30,36,44,18,24,35,52,23,30,29,54,43,52,35,31,79,36,26,38,25,19,67,88,13,37,40,26,41,44,30,52,74,44,22,31,52,58,38,54,39,24,47,30,42,36,20,72,54,44,33,51,60,54,36,49,47,34,47,39,40,39,38,81,32,38,51,69,54,24,42,76,50,53,64,26,80,46,67,48,93,42,65,49,59,70,58,34,50,52,51,51,50,55,59,50,44,73,71,43,69,68,58,32,73,57,49,21,45,53,43,48,42,52,52,34,57,72,73,40,60,68,69,60,21,53,53,49,38,53,57,53,48,58,69,45,59,83,27,72,72,46,50,52,44,64,72,65,60,73,69,83,120,131,78,69,63,62,54,59,55,47,49,50,49,49,46,51,45,45,51,50,48,53,71,51,39,83,69,42,66,93,71,70,45,56,65,70,62,46,50,59,57,28,58,73,33,70,52,63,42,58,47,78,47,78,46,94,85,17,42,29,42,36,34,33,40,22,50,91,61,40,19,29,39,26,29,38,24,54,54,40,46,44,51,52,46,54,52,55,73,67,39,77,62,38,25,29,36,38,37,37,24,39,84,52,18,22,12,53,10,66,27,65,70,52,53,64,72,42,66,48,70,66,55,41,50,44,50,26,52,51,41,28,31,41,40,50,42,50,48,64,40,45,38,56,29,31,26,44,38,29,35,44,20,23,36,52,24,32,30,53,44,52,36,31,67,35,27,38,27,21,69,89,13,36,40,25,40,47,31,54,84,72,77,43,68,74,57,55,51,23,57,68,43,36,30,76,56,44,32,62,70,53,36,49,48,34,48,75,59,38,37,82,33,38,54,68,56,24,44,74,48,51,63,27,79,47,69,48,92,41,67,48,61,70,59,36,50,53,51,51,50,55,60,52,45,59,37,42,65,70,59,31,72,38,46,20,46,45,42,47,33,41,51,33,24,68,74,40,58,65,71,61,12,38,54,49,28,40,56,53,26,44,69,29,47,63,27,71,57,18,50,50,33,69,65,49,67,76,73,82,120

pLDDT: mean 92.33, std 14.07, range [30.46, 98.96]

Sequence (600 aa):
MTLAPWKNFLQITMKRILQQRRLSLYNGAHGYEEELIKKKLQQFSGGSINLSKEDNGIAILTLNNPKLMNAFTGTMMLELQERVTELENWKDGKGLIIHGAGNTFCSGSDLNVVKQISNSQDGMNMCMFMQNTLTRLMRLPLFSVALVQGKAFGGGAELTTACDFRLMTPGSEIRFVHKHMGLVPGWGGGARLVRIVGSGAALQLLGGAARVDPERALSLGLSEHTLPSSDETSALGEARAWLSQYTDGPATVIRAVKKVVTAGRELPLEAALRTEKDIFGTVWGGPANLQALVRRPKHKMTLAPWKNFLQITMKRILQQRRLSLYNGAHGYEEELIKKKLQQFSGGSINLSKEDNGIAILTLNNPKLMNAFTGTMMLELQERVTELENWKDGKGLIIHGAGNTFCSGSDLNVVKQISNSQDGMNMCMFMQNTLTRLMRLPLFSVALVQGKAFGGGAELTTACDFRLMTPGSEIRFVHKHMGLVPGWGGGARLVRIVGSGAALQLLGGAARVDPERALSLGLSEHTLPSSDETSALGEARAWLSQYTDGPATVIRAVKKVVTAGRELPLEAALRTEKDIFGTVWGGPANLQALVRRPKHK

Nearest PDB structures (foldseek):
  5z7r-assembly1_A  TM=9.166E-01  e=1.654E-21  Clostridium acetobutylicum ATCC 824
  3kqf-assembly1_B  TM=9.082E-01  e=1.123E-20  Bacillus anthracis
  6lvp-assembly1_C  TM=9.029E-01  e=1.416E-20  Hymenobacter sp. PAMC 26628
  2zqq-assembly1_A  TM=9.247E-01  e=2.166E-19  Homo sapiens
  6p5u-assembly1_A  TM=8.762E-01  e=2.474E-15  uncultured organism

Organism: Serinus canaria (NCBI:txid9135)